Protein AF-0000000067418601 (afdb_homodimer)

Foldseek 3Di:
DDDQAQEEDPQEDPPAAAWEGFRSYIHGHHLVLLVVQFVQSVVVVVDPDDPPPCADDDPNHGYDYDHDHPVLVVLVVCPSPVDVVVVPLFAADEVSSLLSLLVVCVVRVRPVSNVSSLVLLCQQQPQDLVSCVVPVPDARGHHPDGDLVQLLVVLVSCVQQQQQLRNLRSLLVNQQDPVSLVQQADWDQYSVRDIDHRDPLVNVLSVQLSVVLLVLLCVFLLVVLVPLPLQPDPPFPCRVQRNVVSVVLVCVQVVPRHGSVVLSDQDDCVNRVVRHDPNSSVSSNVRNVGSSNVSSQCSQVSRVHDTSVPRDRDRD/DDDQAQEEDPQEDPPAAAWEGFRSYIHGHHLVLLVVQFVQSVVVVPDPDDPPPCADDDPNHHYDYDHDHPVLVVLVVCPSPVDVVVVPLFAADEVSSLLSLLPVCVVRVRPVSNVSSLVLLCQQQPQDLVSCVVPVPDARGHHPDRDLVQLLVVLVSCVQQLQQLRNLRSLLSSQQDPVSLVQQADWDQYSNRDIDHRDPLVNVLSVQLSVVLLVLLCVFLLVVLVPLPLQPDPPFPCRVQRNVVSVVLVCVQVVPRHGSNVLSDQDDCVNRVVRHDPNSSVSSNVRNVGSSNVSSQCSQVSRVHDTSVPRDRDRD

Nearest PDB structures (foldseek):
  3htm-assembly1_B  TM=6.097E-01  e=2.752E-03  Homo sapiens
  3ga1-assembly1_B  TM=7.670E-01  e=6.211E-02  Homo sapiens
  4apf-assembly1_A-2  TM=4.128E-01  e=1.536E-02  Homo sapiens
  8dwv-assembly1_E  TM=6.309E-01  e=1.456E-03  Homo sapiens
  3ga1-assembly1_B  TM=7.671E-01  e=8.619E-02  Homo sapiens

pLDDT: mean 88.95, std 10.82, range [29.61, 98.5]

Solvent-accessible surface area (backbone atoms only — not comparable to full-atom values): 33942 Å² total; per-residue (Å²): 137,78,80,93,67,72,41,79,45,90,58,59,44,92,84,35,54,28,28,41,33,17,76,52,32,33,32,32,37,47,56,63,62,47,31,73,52,12,57,51,48,35,52,58,71,65,51,81,71,65,84,82,66,77,64,65,59,58,95,87,12,48,62,44,82,49,90,53,53,45,66,48,49,52,48,47,48,45,42,68,69,66,34,55,62,72,46,36,93,69,42,52,37,44,54,54,53,40,47,35,25,40,55,50,14,42,77,36,48,14,59,69,42,32,51,50,34,49,49,39,51,40,64,79,22,44,85,44,69,72,61,36,68,74,46,70,91,48,75,64,55,41,42,36,76,79,52,70,67,48,42,52,54,49,50,52,49,28,61,74,34,35,36,45,49,30,43,45,52,46,52,48,64,43,50,29,43,76,71,44,60,58,51,46,76,34,77,42,78,44,88,77,77,43,78,44,58,61,52,68,69,56,40,48,37,54,55,52,18,45,55,41,43,50,37,36,28,39,66,24,28,48,28,58,63,72,34,67,71,56,42,30,29,91,83,42,90,50,45,69,54,25,34,50,30,43,50,50,49,45,43,59,46,49,54,56,59,62,56,51,52,66,39,72,55,75,93,41,61,81,77,73,33,50,72,37,50,70,67,29,34,53,49,48,48,53,47,32,53,51,14,28,50,49,37,60,64,44,43,27,52,37,52,77,42,62,54,73,88,70,36,55,69,56,69,92,133,76,85,94,68,72,39,79,45,89,57,56,44,91,83,33,54,28,28,42,32,17,77,51,32,33,32,32,37,47,55,65,61,47,29,73,49,11,56,50,47,36,53,59,71,63,50,82,71,66,84,82,66,76,64,66,59,59,95,86,12,47,62,44,81,47,90,55,54,45,65,48,48,51,50,47,48,46,41,69,68,68,32,57,61,74,46,35,92,67,42,50,38,44,56,54,54,41,48,35,24,41,56,50,14,42,77,36,48,14,61,70,42,32,51,50,36,50,49,40,51,40,62,78,23,44,82,44,69,71,62,36,69,75,44,69,91,48,75,70,55,41,47,39,76,81,50,72,67,45,43,54,53,50,50,53,50,29,61,74,34,35,36,45,49,30,42,45,52,47,52,48,64,45,51,26,42,75,71,43,60,59,50,46,75,34,79,41,79,45,86,77,78,42,78,45,60,61,51,69,69,54,40,48,36,53,54,52,18,45,55,42,43,51,36,36,28,36,66,24,29,49,28,57,65,72,34,68,71,55,43,31,29,92,86,43,90,52,45,69,55,24,36,50,29,43,50,50,50,45,44,62,48,50,54,57,59,62,57,51,53,66,40,73,55,75,94,40,60,82,79,76,33,50,72,37,50,71,67,28,33,53,49,50,49,54,46,32,54,52,13,29,51,49,37,59,63,43,42,26,52,37,51,78,41,61,53,74,88,70,36,53,68,56,69,91

InterPro domains:
  IPR000210 BTB/POZ domain [PF00651] (18-120)
  IPR000210 BTB/POZ domain [PS50097] (14-89)
  IPR000210 BTB/POZ domain [SM00225] (16-125)
  IPR011333 SKP1/BTB/POZ domain superfamily [G3DSA:3.30.710.10] (9-132)
  IPR011333 SKP1/BTB/POZ domain superfamily [SSF54695] (18-104)

Secondary structure (DSSP, 8-state):
--S---EEEEEE-TT-SEEEEETTEEEEE-HHHHHHH-HHHHHHHHS---TTS---EETTEEEEEESS-HHHHHHHHHHHHS-TTSS-TTS-EEHHHHHHHHHHHHHTT-HHHHHHHHHHHHHHS-SSHHHHHHHTTS--SSEES--HHHHHHHHHHHHHHTBGGGHHHHHHHHTTSHHHHHHTTS-EE-TTSSEE---HHHHHHHHHHHHHHHHHIIIIITGGGG-TTTSS-TT-S-HHHHHHHHHHHHHHHHSSPPPGGGGGPPP-HHHHSTT--HHHHHHHHHHHHHHHHHHHHHHHHHTTPPPGGG--B---/--S---EEEEEE-TT-SEEEEETTEEEEE-HHHHHHH-HHHHHHHHS---TTS---EETTEEEEEESS-HHHHHHHHHHHHT-TTTS-TTS-EEHHHHHHHHHHHHHTT-HHHHHHHHHHHHHHS-SSHHHHHHHTTS--SSEE---HHHHHHHHHHHHHTTBGGGHHHHHHHHTTSHHHHHHTTS-EE-TTSSEE---HHHHHHHHHHHHHHHHHIIIIITGGGG-TTTSS-TT-S-HHHHHHHHHHHHHHHHSSPPPGGGGGPPP-HHHHSTT--HHHHHHHHHHHHHHHHHHHHHHHHHTTPPPGGG--B---

Radius of gyration: 33.32 Å; Cα contacts (8 Å, |Δi|>4): 923; chains: 2; bounding box: 92×89×56 Å

Sequence (632 aa):
MDPDLITRSKIWFDDGSVVIQAEQTQFRVHRSMLSRHSSVFRDMFSVPQPPGDQEPVIEGCSIVHVSESSLDWKNLLTLMYDNLRAYRSDDPMPISLIAVMLRLGKKYDMEHFLKEAVARLQYEFPRNLSDWDSICDQPFLKIAPSGDLVLLDITILAREARIQSILPLAYFLFCRGEEQMKQVFLIYDTEYGTKAIAPPDLQKILVLGREGMLRGIMDNTYGWLADDKCIPHTSCKRPTLCAAARLKLLLKVCIPIPDVEIALDQWNKAEHATDLCDTCAKQAEIRYRIGRQEFWSELPSYFDLDNWEHLTDSPTMDPDLITRSKIWFDDGSVVIQAEQTQFRVHRSMLSRHSSVFRDMFSVPQPPGDQEPVIEGCSIVHVSESSLDWKNLLTLMYDNLRAYRSDDPMPISLIAVMLRLGKKYDMEHFLKEAVARLQYEFPRNLSDWDSICDQPFLKIAPSGDLVLLDITILAREARIQSILPLAYFLFCRGEEQMKQVFLIYDTEYGTKAIAPPDLQKILVLGREGMLRGIMDNTYGWLADDKCIPHTSCKRPTLCAAARLKLLLKVCIPIPDVEIALDQWNKAEHATDLCDTCAKQAEIRYRIGRQEFWSELPSYFDLDNWEHLTDSPT

Organism: Laccaria bicolor (strain S238N-H82 / ATCC MYA-4686) (NCBI:txid486041)

Structure (mmCIF, N/CA/C/O backbone):
data_AF-0000000067418601-model_v1
#
loop_
_entity.id
_entity.type
_entity.pdbx_description
1 polymer 'Predicted protein'
#
loop_
_atom_site.group_PDB
_atom_site.id
_atom_site.type_symbol
_atom_site.label_atom_id
_atom_site.label_alt_id
_atom_site.label_comp_id
_atom_site.label_asym_id
_atom_site.label_entity_id
_atom_site.label_seq_id
_atom_site.pdbx_PDB_ins_code
_atom_site.Cartn_x
_atom_site.Cartn_y
_atom_site.Cartn_z
_atom_site.occupancy
_atom_site.B_iso_or_equiv
_atom_site.auth_seq_id
_atom_site.auth_comp_id
_atom_site.auth_asym_id
_atom_site.auth_atom_id
_atom_site.pdbx_PDB_model_num
ATOM 1 N N . MET A 1 1 ? 42.25 -16.047 7.617 1 29.72 1 MET A N 1
ATOM 2 C CA . MET A 1 1 ? 42.031 -17.141 6.668 1 29.72 1 MET A CA 1
ATOM 3 C C . MET A 1 1 ? 42.656 -16.812 5.316 1 29.72 1 MET A C 1
ATOM 5 O O . MET A 1 1 ? 42.344 -15.789 4.711 1 29.72 1 MET A O 1
ATOM 9 N N . ASP A 1 2 ? 43.781 -17.25 4.816 1 36.5 2 ASP A N 1
ATOM 10 C CA . ASP A 1 2 ? 44.844 -16.984 3.842 1 36.5 2 ASP A CA 1
ATOM 11 C C . ASP A 1 2 ? 44.25 -16.859 2.432 1 36.5 2 ASP A C 1
ATOM 13 O O . ASP A 1 2 ? 43.156 -17.297 2.174 1 36.5 2 ASP A O 1
ATOM 17 N N . PRO A 1 3 ? 44.969 -17 1.176 1 44.03 3 PRO A N 1
ATOM 18 C CA . PRO A 1 3 ? 44.594 -16.75 -0.216 1 44.03 3 PRO A CA 1
ATOM 19 C C . PRO A 1 3 ? 43.281 -17.469 -0.597 1 44.03 3 PRO A C 1
ATOM 21 O O . PRO A 1 3 ? 42.844 -18.375 0.108 1 44.03 3 PRO A O 1
ATOM 24 N N . ASP A 1 4 ? 42.562 -17.156 -2.027 1 52.44 4 ASP A N 1
ATOM 25 C CA . ASP A 1 4 ? 41.344 -17.484 -2.756 1 52.44 4 ASP A CA 1
ATOM 26 C C . ASP A 1 4 ? 41.188 -19 -2.889 1 52.44 4 ASP A C 1
ATOM 28 O O . ASP A 1 4 ? 41.625 -19.594 -3.873 1 52.44 4 ASP A O 1
ATOM 32 N N . LEU A 1 5 ? 41.312 -19.812 -1.947 1 65.5 5 LEU A N 1
ATOM 33 C CA . LEU A 1 5 ? 41.438 -21.266 -1.948 1 65.5 5 LEU A CA 1
ATOM 34 C C . LEU A 1 5 ? 40.281 -21.906 -2.709 1 65.5 5 LEU A C 1
ATOM 36 O O . LEU A 1 5 ? 39.094 -21.703 -2.35 1 65.5 5 LEU A O 1
ATOM 40 N N . ILE A 1 6 ? 40.5 -22.391 -3.895 1 79.88 6 ILE A N 1
ATOM 41 C CA . ILE A 1 6 ? 39.594 -23.156 -4.766 1 79.88 6 ILE A CA 1
ATOM 42 C C . ILE A 1 6 ? 39.25 -24.484 -4.09 1 79.88 6 ILE A C 1
ATOM 44 O O . ILE A 1 6 ? 40.094 -25.188 -3.572 1 79.88 6 ILE A O 1
ATOM 48 N N . THR A 1 7 ? 37.938 -24.734 -3.803 1 89.75 7 THR A N 1
ATOM 49 C CA . THR A 1 7 ? 37.438 -25.938 -3.127 1 89.75 7 THR A CA 1
ATOM 50 C C . THR A 1 7 ? 36.75 -26.875 -4.117 1 89.75 7 THR A C 1
ATOM 52 O O . THR A 1 7 ? 36.125 -26.422 -5.07 1 89.75 7 THR A O 1
ATOM 55 N N . ARG A 1 8 ? 36.938 -28.266 -3.859 1 89.12 8 ARG A N 1
ATOM 56 C CA . ARG A 1 8 ? 36.25 -29.281 -4.641 1 89.12 8 ARG A CA 1
ATOM 57 C C . ARG A 1 8 ? 34.875 -29.562 -4.062 1 89.12 8 ARG A C 1
ATOM 59 O O . ARG A 1 8 ? 34.719 -29.688 -2.848 1 89.12 8 ARG A O 1
ATOM 66 N N . SER A 1 9 ? 33.938 -29.547 -4.965 1 92.12 9 SER A N 1
ATOM 67 C CA . SER A 1 9 ? 32.562 -29.812 -4.527 1 92.12 9 SER A CA 1
ATOM 68 C C . SER A 1 9 ? 32.344 -31.312 -4.309 1 92.12 9 SER A C 1
ATOM 70 O O . SER A 1 9 ? 33.188 -32.125 -4.656 1 92.12 9 SER A O 1
ATOM 72 N N . LYS A 1 10 ? 31.188 -31.641 -3.709 1 91.62 10 LYS A N 1
ATOM 73 C CA . LYS A 1 10 ? 30.781 -33.031 -3.543 1 91.62 10 LYS A CA 1
ATOM 74 C C . LYS A 1 10 ? 30.469 -33.688 -4.887 1 91.62 10 LYS A C 1
ATOM 76 O O . LYS A 1 10 ? 30.547 -34.906 -5.027 1 91.62 10 LYS A O 1
ATOM 81 N N . ILE A 1 11 ? 30.094 -32.875 -5.844 1 93.44 11 ILE A N 1
ATOM 82 C CA . ILE A 1 11 ? 29.875 -33.375 -7.199 1 93.44 11 ILE A CA 1
ATOM 83 C C . ILE A 1 11 ? 31.219 -33.469 -7.938 1 93.44 11 ILE A C 1
ATOM 85 O O . ILE A 1 11 ? 31.641 -32.469 -8.547 1 93.44 11 ILE A O 1
ATOM 89 N N . TRP A 1 12 ? 31.781 -34.562 -7.684 1 94.69 12 TRP A N 1
ATOM 90 C CA . TRP A 1 12 ? 33.094 -34.812 -8.258 1 94.69 12 TRP A CA 1
ATOM 91 C C . TRP A 1 12 ? 33.219 -36.25 -8.75 1 94.69 12 TRP A C 1
ATOM 93 O O . TRP A 1 12 ? 33.438 -37.188 -7.957 1 94.69 12 TRP A O 1
ATOM 103 N N . PHE A 1 13 ? 33.156 -36.375 -10.055 1 94.25 13 PHE A N 1
ATOM 104 C CA . PHE A 1 13 ? 33.219 -37.719 -10.633 1 94.25 13 PHE A CA 1
ATOM 105 C C . PHE A 1 13 ? 34.625 -38.031 -11.102 1 94.25 13 PHE A C 1
ATOM 107 O O . PHE A 1 13 ? 35.188 -37.344 -11.953 1 94.25 13 PHE A O 1
ATOM 114 N N . ASP A 1 14 ? 35.188 -39.094 -10.68 1 93.19 14 ASP A N 1
ATOM 115 C CA . ASP A 1 14 ? 36.562 -39.469 -11.016 1 93.19 14 ASP A CA 1
ATOM 116 C C . ASP A 1 14 ? 36.719 -39.656 -12.523 1 93.19 14 ASP A C 1
ATOM 118 O O . ASP A 1 14 ? 37.812 -39.438 -13.062 1 93.19 14 ASP A O 1
ATOM 122 N N . ASP A 1 15 ? 35.688 -40 -13.102 1 94 15 ASP A N 1
ATOM 123 C CA . ASP A 1 15 ? 35.75 -40.25 -14.539 1 94 15 ASP A CA 1
ATOM 124 C C . ASP A 1 15 ? 35.219 -39.062 -15.32 1 94 15 ASP A C 1
ATOM 126 O O . ASP A 1 15 ? 34.875 -39.188 -16.5 1 94 15 ASP A O 1
ATOM 130 N N . GLY A 1 16 ? 35.094 -37.938 -14.711 1 94.81 16 GLY A N 1
ATOM 131 C CA . GLY A 1 16 ? 34.688 -36.719 -15.383 1 94.81 16 GLY A CA 1
ATOM 132 C C . GLY A 1 16 ? 35.688 -36.219 -16.422 1 94.81 16 GLY A C 1
ATOM 133 O O . GLY A 1 16 ? 36.875 -36.562 -16.359 1 94.81 16 GLY A O 1
ATOM 134 N N . SER A 1 17 ? 35.188 -35.438 -17.359 1 94.5 17 SER A N 1
ATOM 135 C CA . SER A 1 17 ? 36.062 -35.031 -18.469 1 94.5 17 SER A CA 1
ATOM 136 C C . SER A 1 17 ? 36.219 -33.531 -18.531 1 94.5 17 SER A C 1
ATOM 138 O O . SER A 1 17 ? 37 -33.031 -19.344 1 94.5 17 SER A O 1
ATOM 140 N N . VAL A 1 18 ? 35.5 -32.875 -17.688 1 94.69 18 VAL A N 1
ATOM 141 C CA . VAL A 1 18 ? 35.625 -31.422 -17.656 1 94.69 18 VAL A CA 1
ATOM 142 C C . VAL A 1 18 ? 35.375 -30.922 -16.234 1 94.69 18 VAL A C 1
ATOM 144 O O . VAL A 1 18 ? 34.656 -31.562 -15.453 1 94.69 18 VAL A O 1
ATOM 147 N N . VAL A 1 19 ? 35.938 -29.828 -15.914 1 95.38 19 VAL A N 1
ATOM 148 C CA . VAL A 1 19 ? 35.75 -29.219 -14.602 1 95.38 19 VAL A CA 1
ATOM 149 C C . VAL A 1 19 ? 35.094 -27.844 -14.75 1 95.38 19 VAL A C 1
ATOM 151 O O . VAL A 1 19 ? 35.625 -26.984 -15.469 1 95.38 19 VAL A O 1
ATOM 154 N N . ILE A 1 20 ? 33.938 -27.719 -14.141 1 95.19 20 ILE A N 1
ATOM 155 C CA . ILE A 1 20 ? 33.25 -26.422 -14.094 1 95.19 20 ILE A CA 1
ATOM 156 C C . ILE A 1 20 ? 33.688 -25.672 -12.836 1 95.19 20 ILE A C 1
ATOM 158 O O . ILE A 1 20 ? 33.625 -26.203 -11.727 1 95.19 20 ILE A O 1
ATOM 162 N N . GLN A 1 21 ? 34.188 -24.516 -13.047 1 94.69 21 GLN A N 1
ATOM 163 C CA . GLN A 1 21 ? 34.562 -23.688 -11.914 1 94.69 21 GLN A CA 1
ATOM 164 C C . GLN A 1 21 ? 33.594 -22.531 -11.719 1 94.69 21 GLN A C 1
ATOM 166 O O . GLN A 1 21 ? 33.5 -21.625 -12.555 1 94.69 21 GLN A O 1
ATOM 171 N N . ALA A 1 22 ? 32.812 -22.562 -10.703 1 94.81 22 ALA A N 1
ATOM 172 C CA . ALA A 1 22 ? 31.906 -21.5 -10.281 1 94.81 22 ALA A CA 1
ATOM 173 C C . ALA A 1 22 ? 32.406 -20.844 -8.992 1 94.81 22 ALA A C 1
ATOM 175 O O . ALA A 1 22 ? 32.406 -21.469 -7.93 1 94.81 22 ALA A O 1
ATOM 176 N N . GLU A 1 23 ? 32.688 -19.594 -9.078 1 93.62 23 GLU A N 1
ATOM 177 C CA . GLU A 1 23 ? 33.312 -18.938 -7.934 1 93.62 23 GLU A CA 1
ATOM 178 C C . GLU A 1 23 ? 34.562 -19.703 -7.469 1 93.62 23 GLU A C 1
ATOM 180 O O . GLU A 1 23 ? 35.469 -19.938 -8.25 1 93.62 23 GLU A O 1
ATOM 185 N N . GLN A 1 24 ? 34.594 -20.156 -6.258 1 92.81 24 GLN A N 1
ATOM 186 C CA . GLN A 1 24 ? 35.75 -20.859 -5.73 1 92.81 24 GLN A CA 1
ATOM 187 C C . GLN A 1 24 ? 35.469 -22.359 -5.602 1 92.81 24 GLN A C 1
ATOM 189 O O . GLN A 1 24 ? 36.156 -23.062 -4.859 1 92.81 24 GLN A O 1
ATOM 194 N N . THR A 1 25 ? 34.5 -22.766 -6.297 1 95.38 25 THR A N 1
ATOM 195 C CA . THR A 1 25 ? 34.094 -24.172 -6.199 1 95.38 25 THR A CA 1
ATOM 196 C C . THR A 1 25 ? 34.188 -24.859 -7.562 1 95.38 25 THR A C 1
ATOM 198 O O . THR A 1 25 ? 33.781 -24.297 -8.578 1 95.38 25 THR A O 1
ATOM 201 N N . GLN A 1 26 ? 34.75 -26.062 -7.508 1 95.56 26 GLN A N 1
ATOM 202 C CA . GLN A 1 26 ? 34.938 -26.797 -8.75 1 95.56 26 GLN A CA 1
ATOM 203 C C . GLN A 1 26 ? 34.062 -28.062 -8.773 1 95.56 26 GLN A C 1
ATOM 205 O O . GLN A 1 26 ? 33.906 -28.719 -7.746 1 95.56 26 GLN A O 1
ATOM 210 N N . PHE A 1 27 ? 33.531 -28.328 -9.969 1 96.62 27 PHE A N 1
ATOM 211 C CA . PHE A 1 27 ? 32.719 -29.516 -10.227 1 96.62 27 PHE A CA 1
ATOM 212 C C . PHE A 1 27 ? 33.281 -30.328 -11.375 1 96.62 27 PHE A C 1
ATOM 214 O O . PHE A 1 27 ? 33.406 -29.828 -12.5 1 96.62 27 PHE A O 1
ATOM 221 N N . ARG A 1 28 ? 33.719 -31.516 -11.062 1 96.12 28 ARG A N 1
ATOM 222 C CA . ARG A 1 28 ? 34.188 -32.375 -12.133 1 96.12 28 ARG A CA 1
ATOM 223 C C . ARG A 1 28 ? 33.062 -33.25 -12.68 1 96.12 28 ARG A C 1
ATOM 225 O O . ARG A 1 28 ? 32.531 -34.125 -11.977 1 96.12 28 ARG A O 1
ATOM 232 N N . VAL A 1 29 ? 32.688 -33.031 -13.953 1 96.06 29 VAL A N 1
ATOM 233 C CA . VAL A 1 29 ? 31.531 -33.656 -14.523 1 96.06 29 VAL A CA 1
ATOM 234 C C . VAL A 1 29 ? 31.828 -34.156 -15.938 1 96.06 29 VAL A C 1
ATOM 236 O O . VAL A 1 29 ? 32.969 -34.094 -16.375 1 96.06 29 VAL A O 1
ATOM 239 N N . HIS A 1 30 ? 30.859 -34.719 -16.578 1 95.25 30 HIS A N 1
ATOM 240 C CA . HIS A 1 30 ? 31.062 -35.281 -17.906 1 95.25 30 HIS A CA 1
ATOM 241 C C . HIS A 1 30 ? 30.672 -34.312 -19 1 95.25 30 HIS A C 1
ATOM 243 O O . HIS A 1 30 ? 29.547 -33.781 -19 1 95.25 30 HIS A O 1
ATOM 249 N N . ARG A 1 31 ? 31.469 -34.125 -19.969 1 94 31 ARG A N 1
ATOM 250 C CA . ARG A 1 31 ? 31.203 -33.281 -21.109 1 94 31 ARG A CA 1
ATOM 251 C C . ARG A 1 31 ? 29.922 -33.688 -21.828 1 94 31 ARG A C 1
ATOM 253 O O . ARG A 1 31 ? 29.141 -32.844 -22.266 1 94 31 ARG A O 1
ATOM 260 N N . SER A 1 32 ? 29.734 -34.938 -21.906 1 93.38 32 SER A N 1
ATOM 261 C CA . SER A 1 32 ? 28.578 -35.5 -22.609 1 93.38 32 SER A CA 1
ATOM 262 C C . SER A 1 32 ? 27.281 -35.094 -21.938 1 93.38 32 SER A C 1
ATOM 264 O O . SER A 1 32 ? 26.281 -34.812 -22.609 1 93.38 32 SER A O 1
ATOM 266 N N . MET A 1 33 ? 27.344 -35.094 -20.656 1 92.12 33 MET A N 1
ATOM 267 C CA . MET A 1 33 ? 26.156 -34.75 -19.891 1 92.12 33 MET A CA 1
ATOM 268 C C . MET A 1 33 ? 25.797 -33.281 -20.125 1 92.12 33 MET A C 1
ATOM 270 O O . MET A 1 33 ? 24.625 -32.938 -20.328 1 92.12 33 MET A O 1
ATOM 274 N N . LEU A 1 34 ? 26.734 -32.438 -20.078 1 93.25 34 LEU A N 1
ATOM 275 C CA . LEU A 1 34 ? 26.516 -31.016 -20.312 1 93.25 34 LEU A CA 1
ATOM 276 C C . LEU A 1 34 ? 26.031 -30.781 -21.75 1 93.25 34 LEU A C 1
ATOM 278 O O . LEU A 1 34 ? 25.078 -30.031 -21.969 1 93.25 34 LEU A O 1
ATOM 282 N N . SER A 1 35 ? 26.672 -31.5 -22.672 1 93.31 35 SER A N 1
ATOM 283 C CA . SER A 1 35 ? 26.344 -31.328 -24.094 1 93.31 35 SER A CA 1
ATOM 284 C C . SER A 1 35 ? 24.938 -31.844 -24.391 1 93.31 35 SER A C 1
ATOM 286 O O . SER A 1 35 ? 24.25 -31.312 -25.266 1 93.31 35 SER A O 1
ATOM 288 N N . ARG A 1 36 ? 24.562 -32.844 -23.734 1 91.31 36 ARG A N 1
ATOM 289 C CA . ARG A 1 36 ? 23.234 -33.438 -23.922 1 91.31 36 ARG A CA 1
ATOM 290 C C . ARG A 1 36 ? 22.141 -32.438 -23.531 1 91.31 36 ARG A C 1
ATOM 292 O O . ARG A 1 36 ? 21.078 -32.406 -24.141 1 91.31 36 ARG A O 1
ATOM 299 N N . HIS A 1 37 ? 22.422 -31.594 -22.578 1 90.5 37 HIS A N 1
ATOM 300 C CA . HIS A 1 37 ? 21.391 -30.75 -22 1 90.5 37 HIS A CA 1
ATOM 301 C C . HIS A 1 37 ? 21.531 -29.312 -22.484 1 90.5 37 HIS A C 1
ATOM 303 O O . HIS A 1 37 ? 20.594 -28.516 -22.359 1 90.5 37 HIS A O 1
ATOM 309 N N . SER A 1 38 ? 22.641 -29 -23.016 1 93.69 38 SER A N 1
ATOM 310 C CA . SER A 1 38 ? 22.922 -27.609 -23.359 1 93.69 38 SER A CA 1
ATOM 311 C C . SER A 1 38 ? 23.578 -27.5 -24.734 1 93.69 38 SER A C 1
ATOM 313 O O . SER A 1 38 ? 24.641 -28.094 -24.969 1 93.69 38 SER A O 1
ATOM 315 N N . SER A 1 39 ? 23.016 -26.719 -25.609 1 92.69 39 SER A N 1
ATOM 316 C CA . SER A 1 39 ? 23.625 -26.5 -26.906 1 92.69 39 SER A CA 1
ATOM 317 C C . SER A 1 39 ? 24.875 -25.625 -26.797 1 92.69 39 SER A C 1
ATOM 319 O O . SER A 1 39 ? 25.797 -25.75 -27.594 1 92.69 39 SER A O 1
ATOM 321 N N . VAL A 1 40 ? 24.859 -24.812 -25.844 1 93.75 40 VAL A N 1
ATOM 322 C CA . VAL A 1 40 ? 26 -23.953 -25.625 1 93.75 40 VAL A CA 1
ATOM 323 C C . VAL A 1 40 ? 27.234 -24.797 -25.297 1 93.75 40 VAL A C 1
ATOM 325 O O . VAL A 1 40 ? 28.312 -24.594 -25.859 1 93.75 40 VAL A O 1
ATOM 328 N N . PHE A 1 41 ? 27.062 -25.719 -24.422 1 93.31 41 PHE A N 1
ATOM 329 C CA . PHE A 1 41 ? 28.172 -26.594 -24.062 1 93.31 41 PHE A CA 1
ATOM 330 C C . PHE A 1 41 ? 28.516 -27.531 -25.203 1 93.31 41 PHE A C 1
ATOM 332 O O . PHE A 1 41 ? 29.688 -27.828 -25.422 1 93.31 41 PHE A O 1
ATOM 339 N N . ARG A 1 42 ? 27.5 -27.969 -25.891 1 93.56 42 ARG A N 1
ATOM 340 C CA . ARG A 1 42 ? 27.75 -28.812 -27.047 1 93.56 42 ARG A CA 1
ATOM 341 C C . ARG A 1 42 ? 28.641 -28.109 -28.062 1 93.56 42 ARG A C 1
ATOM 343 O O . ARG A 1 42 ? 29.609 -28.688 -28.562 1 93.56 42 ARG A O 1
ATOM 350 N N . ASP A 1 43 ? 28.328 -26.906 -28.312 1 92.81 43 ASP A N 1
ATOM 351 C CA . ASP A 1 43 ? 29.094 -26.109 -29.266 1 92.81 43 ASP A CA 1
ATOM 352 C C . ASP A 1 43 ? 30.5 -25.797 -28.719 1 92.81 43 ASP A C 1
ATOM 354 O O . ASP A 1 43 ? 31.469 -25.828 -29.469 1 92.81 43 ASP A O 1
ATOM 358 N N . MET A 1 44 ? 30.547 -25.5 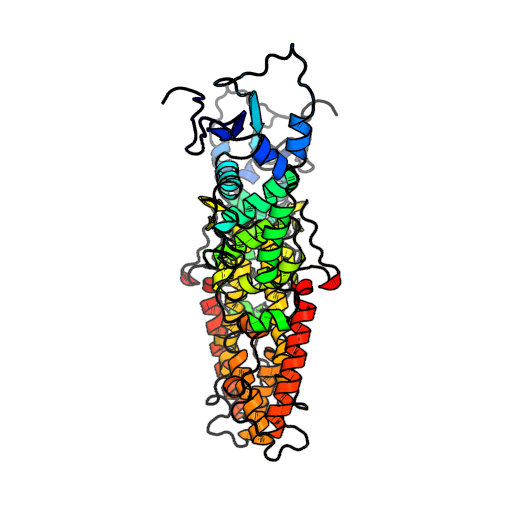-27.484 1 90.56 44 MET A N 1
ATOM 359 C CA . MET A 1 44 ? 31.812 -25.188 -26.859 1 90.56 44 MET A CA 1
ATOM 360 C C . MET A 1 44 ? 32.781 -26.359 -26.969 1 90.56 44 MET A C 1
ATOM 362 O O . MET A 1 44 ? 33.969 -26.156 -27.25 1 90.56 44 MET A O 1
ATOM 366 N N . PHE A 1 45 ? 32.281 -27.531 -26.828 1 89.69 45 PHE A N 1
ATOM 367 C CA . PHE A 1 45 ? 33.156 -28.703 -26.781 1 89.69 45 PHE A CA 1
ATOM 368 C C . PHE A 1 45 ? 33.438 -29.219 -28.188 1 89.69 45 PHE A C 1
ATOM 370 O O . PHE A 1 45 ? 34.312 -30.062 -28.375 1 89.69 45 PHE A O 1
ATOM 377 N N . SER A 1 46 ? 32.656 -28.75 -29.094 1 88.31 46 SER A N 1
ATOM 378 C CA . SER A 1 46 ? 32.875 -29.188 -30.484 1 88.31 46 SER A CA 1
ATOM 379 C C . SER A 1 46 ? 34 -28.391 -31.141 1 88.31 46 SER A C 1
ATOM 381 O O . SER A 1 46 ? 34.531 -28.812 -32.156 1 88.31 46 SER A O 1
ATOM 383 N N . VAL A 1 47 ? 34.25 -27.141 -30.688 1 79.88 47 VAL A N 1
ATOM 384 C CA . VAL A 1 47 ? 35.281 -26.297 -31.281 1 79.88 47 VAL A CA 1
ATOM 385 C C . VAL A 1 47 ? 36.656 -26.781 -30.828 1 79.88 47 VAL A C 1
ATOM 387 O O . VAL A 1 47 ? 36.938 -26.922 -29.641 1 79.88 47 VAL A O 1
ATOM 390 N N . PRO A 1 48 ? 37.469 -27.266 -31.859 1 71.5 48 PRO A N 1
ATOM 391 C CA . PRO A 1 48 ? 38.812 -27.703 -31.516 1 71.5 48 PRO A CA 1
ATOM 392 C C . PRO A 1 48 ? 39.625 -26.594 -30.828 1 71.5 48 PRO A C 1
ATOM 394 O O . PRO A 1 48 ? 39.5 -25.422 -31.188 1 71.5 48 PRO A O 1
ATOM 397 N N . GLN A 1 49 ? 39.906 -26.719 -29.516 1 61.66 49 GLN A N 1
ATOM 398 C CA . GLN A 1 49 ? 40.719 -25.719 -28.828 1 61.66 49 GLN A CA 1
ATOM 399 C C . GLN A 1 49 ? 42.125 -25.609 -29.438 1 61.66 49 GLN A C 1
ATOM 401 O O . GLN A 1 49 ? 42.75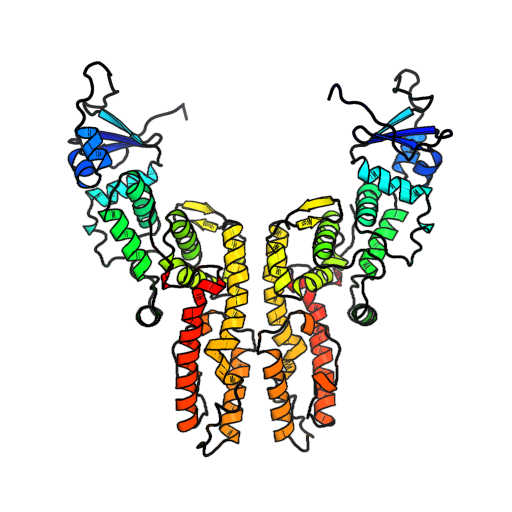 -26.625 -29.75 1 61.66 49 GLN A O 1
ATOM 406 N N . PRO A 1 50 ? 42.531 -24.406 -29.844 1 60.31 50 PRO A N 1
ATOM 407 C CA . PRO A 1 50 ? 43.875 -24.281 -30.406 1 60.31 50 PRO A CA 1
ATOM 408 C C . PRO A 1 50 ? 44.938 -24.859 -29.484 1 60.31 50 PRO A C 1
ATOM 410 O O . PRO A 1 50 ? 44.812 -24.797 -28.25 1 60.31 50 PRO A O 1
ATOM 413 N N . PRO A 1 51 ? 45.781 -25.719 -29.922 1 56.47 51 PRO A N 1
ATOM 414 C CA . PRO A 1 51 ? 46.844 -26.359 -29.141 1 56.47 51 PRO A CA 1
ATOM 415 C C . PRO A 1 51 ? 47.531 -25.391 -28.188 1 56.47 51 PRO A C 1
ATOM 417 O O . PRO A 1 51 ? 48.031 -25.812 -27.141 1 56.47 51 PRO A O 1
ATOM 420 N N . GLY A 1 52 ? 47.906 -24.25 -28.578 1 52.84 52 GLY A N 1
ATOM 421 C CA . GLY A 1 52 ? 48.75 -23.312 -27.859 1 52.84 52 GLY A CA 1
ATOM 422 C C . GLY A 1 52 ? 48.062 -22.688 -26.656 1 52.84 52 GLY A C 1
ATOM 423 O O . GLY A 1 52 ? 48.719 -21.969 -25.875 1 52.84 52 GLY A O 1
ATOM 424 N N . ASP A 1 53 ? 46.875 -22.578 -26.594 1 53 53 ASP A N 1
ATOM 425 C CA . ASP A 1 53 ? 46.25 -21.859 -25.5 1 53 53 ASP A CA 1
ATOM 426 C C . ASP A 1 53 ? 46.031 -22.75 -24.297 1 53 53 ASP A C 1
ATOM 428 O O . ASP A 1 53 ? 45.188 -23.672 -24.312 1 53 53 ASP A O 1
ATOM 432 N N . GLN A 1 54 ? 47.156 -23.078 -23.609 1 55.22 54 GLN A N 1
ATOM 433 C CA . GLN A 1 54 ? 47.375 -23.859 -22.391 1 55.22 54 GLN A CA 1
ATOM 434 C C . GLN A 1 54 ? 46.25 -23.625 -21.391 1 55.22 54 GLN A C 1
ATOM 436 O O . GLN A 1 54 ? 46.281 -22.656 -20.625 1 55.22 54 GLN A O 1
ATOM 441 N N . GLU A 1 55 ? 45.062 -23.984 -21.734 1 62.47 55 GLU A N 1
ATOM 442 C CA . GLU A 1 55 ? 44 -23.828 -20.75 1 62.47 55 GLU A CA 1
ATOM 443 C C . GLU A 1 55 ? 44.312 -24.641 -19.484 1 62.47 55 GLU A C 1
ATOM 445 O O . GLU A 1 55 ? 44.844 -25.75 -19.578 1 62.47 55 GLU A O 1
ATOM 450 N N . PRO A 1 56 ? 44.344 -23.984 -18.359 1 72.25 56 PRO A N 1
ATOM 451 C CA . PRO A 1 56 ? 44.594 -24.703 -17.109 1 72.25 56 PRO A CA 1
ATOM 452 C C . PRO A 1 56 ? 43.781 -26 -17.016 1 72.25 56 PRO A C 1
ATOM 454 O O . PRO A 1 56 ? 42.656 -26.062 -17.484 1 72.25 56 PRO A O 1
ATOM 457 N N . VAL A 1 57 ? 44.531 -27.125 -16.844 1 79.06 57 VAL A N 1
ATOM 458 C CA . VAL A 1 57 ? 43.875 -28.422 -16.688 1 79.06 57 VAL A CA 1
ATOM 459 C C . VAL A 1 57 ? 44.031 -28.906 -15.25 1 79.06 57 VAL A C 1
ATOM 461 O O . VAL A 1 57 ? 44.969 -28.562 -14.562 1 79.06 57 VAL A O 1
ATOM 464 N N . ILE A 1 58 ? 42.969 -29.469 -14.828 1 82.44 58 ILE A N 1
ATOM 465 C CA . ILE A 1 58 ? 42.969 -30.141 -13.531 1 82.44 58 ILE A CA 1
ATOM 466 C C . ILE A 1 58 ? 42.75 -31.641 -13.734 1 82.44 58 ILE A C 1
ATOM 468 O O . ILE A 1 58 ? 41.688 -32.031 -14.25 1 82.44 58 ILE A O 1
ATOM 472 N N . GLU A 1 59 ? 43.688 -32.375 -13.312 1 85 59 GLU A N 1
ATOM 473 C CA . GLU A 1 59 ? 43.625 -33.844 -13.43 1 85 59 GLU A CA 1
ATOM 474 C C . GLU A 1 59 ? 43.219 -34.25 -14.844 1 85 59 GLU A C 1
ATOM 476 O O . GLU A 1 59 ? 42.312 -35.062 -15.031 1 85 59 GLU A O 1
ATOM 481 N N . GLY A 1 60 ? 43.781 -33.531 -15.836 1 83.75 60 GLY A N 1
ATOM 482 C CA . GLY A 1 60 ? 43.594 -33.875 -17.25 1 83.75 60 GLY A CA 1
ATOM 483 C C . GLY A 1 60 ? 42.312 -33.312 -17.828 1 83.75 60 GLY A C 1
ATOM 484 O O . GLY A 1 60 ? 42 -33.531 -19 1 83.75 60 GLY A O 1
ATOM 485 N N . CYS A 1 61 ? 41.594 -32.625 -17.047 1 89.94 61 CYS A N 1
ATOM 486 C CA . CYS A 1 61 ? 40.312 -32.062 -17.469 1 89.94 61 CYS A CA 1
ATOM 487 C C . CYS A 1 61 ? 40.438 -30.562 -17.719 1 89.94 61 CYS A C 1
ATOM 489 O O . CYS A 1 61 ? 41.062 -29.859 -16.922 1 89.94 61 CYS A O 1
ATOM 491 N N . SER A 1 62 ? 39.906 -30.078 -18.766 1 89.12 62 SER A N 1
ATOM 492 C CA . SER A 1 62 ? 39.844 -28.641 -19 1 89.12 62 SER A CA 1
ATOM 493 C C . SER A 1 62 ? 38.938 -27.969 -18 1 89.12 62 SER A C 1
ATOM 495 O O . SER A 1 62 ? 37.969 -28.562 -17.516 1 89.12 62 SER A O 1
ATOM 497 N N . ILE A 1 63 ? 39.219 -26.75 -17.75 1 91.81 63 ILE A N 1
ATOM 498 C CA . ILE A 1 63 ? 38.438 -25.984 -16.797 1 91.81 63 ILE A CA 1
ATOM 499 C C . ILE A 1 63 ? 37.562 -24.969 -17.531 1 91.81 63 ILE A C 1
ATOM 501 O O . ILE A 1 63 ? 38.062 -24.219 -18.375 1 91.81 63 ILE A O 1
ATOM 505 N N . VAL A 1 64 ? 36.312 -25.047 -17.297 1 92.12 64 VAL A N 1
ATOM 506 C CA . VAL A 1 64 ? 35.375 -24.062 -17.812 1 92.12 64 VAL A CA 1
ATOM 507 C C . VAL A 1 64 ? 34.906 -23.125 -16.703 1 92.12 64 VAL A C 1
ATOM 509 O O . VAL A 1 64 ? 34.312 -23.562 -15.719 1 92.12 64 VAL A O 1
ATOM 512 N N . HIS A 1 65 ? 35.125 -21.844 -16.891 1 92.62 65 HIS A N 1
ATOM 513 C CA . HIS A 1 65 ? 34.719 -20.844 -15.906 1 92.62 65 HIS A CA 1
ATOM 514 C C . HIS A 1 65 ? 33.312 -20.344 -16.188 1 92.62 65 HIS A C 1
ATOM 516 O O . HIS A 1 65 ? 33 -19.953 -17.312 1 92.62 65 HIS A O 1
ATOM 522 N N . VAL A 1 66 ? 32.562 -20.438 -15.133 1 93.44 66 VAL A N 1
ATOM 523 C CA . VAL A 1 66 ? 31.172 -19.969 -15.273 1 93.44 66 VAL A CA 1
ATOM 524 C C . VAL A 1 66 ? 30.922 -18.797 -14.336 1 93.44 66 VAL A C 1
ATOM 526 O O . VAL A 1 66 ? 31.641 -18.625 -13.336 1 93.44 66 VAL A O 1
ATOM 529 N N . SER A 1 67 ? 29.953 -17.953 -14.602 1 91.44 67 SER A N 1
ATOM 530 C CA . SER A 1 67 ? 29.734 -16.688 -13.891 1 91.44 67 SER A CA 1
ATOM 531 C C . SER A 1 67 ? 28.734 -16.859 -12.758 1 91.44 67 SER A C 1
ATOM 533 O O . SER A 1 67 ? 28.688 -16.047 -11.828 1 91.44 67 SER A O 1
ATOM 535 N N . GLU A 1 68 ? 27.953 -17.938 -12.781 1 91.12 68 GLU A N 1
ATOM 536 C CA . GLU A 1 68 ? 26.906 -18.141 -11.781 1 91.12 68 GLU A CA 1
ATOM 537 C C . GLU A 1 68 ? 27.484 -18.688 -10.484 1 91.12 68 GLU A C 1
ATOM 539 O O . GLU A 1 68 ? 28.641 -19.141 -10.453 1 91.12 68 GLU A O 1
ATOM 544 N N . SER A 1 69 ? 26.703 -18.656 -9.453 1 90.38 69 SER A N 1
ATOM 545 C CA . SER A 1 69 ? 27.156 -19.078 -8.133 1 90.38 69 SER A CA 1
ATOM 546 C C . SER A 1 69 ? 27.406 -20.578 -8.094 1 90.38 69 SER A C 1
ATOM 548 O O . SER A 1 69 ? 26.859 -21.328 -8.906 1 90.38 69 SER A O 1
ATOM 550 N N . SER A 1 70 ? 28.203 -20.984 -7.074 1 93.38 70 SER A N 1
ATOM 551 C CA . SER A 1 70 ? 28.469 -22.406 -6.879 1 93.38 70 SER A CA 1
ATOM 552 C C . SER A 1 70 ? 27.188 -23.156 -6.484 1 93.38 70 SER A C 1
ATOM 554 O O . SER A 1 70 ? 27 -24.312 -6.863 1 93.38 70 SER A O 1
ATOM 556 N N . LEU A 1 71 ? 26.375 -22.406 -5.82 1 88.56 71 LEU A N 1
ATOM 557 C CA . LEU A 1 71 ? 25.109 -23.016 -5.387 1 88.56 71 LEU A CA 1
ATOM 558 C C . LEU A 1 71 ? 24.203 -23.297 -6.582 1 88.56 71 LEU A C 1
ATOM 560 O O . LEU A 1 71 ? 23.562 -24.344 -6.652 1 88.56 71 LEU A O 1
ATOM 564 N N . ASP A 1 72 ? 24.156 -22.406 -7.484 1 90.56 72 ASP A N 1
ATOM 565 C CA . ASP A 1 72 ? 23.344 -22.578 -8.688 1 90.56 72 ASP A CA 1
ATOM 566 C C . ASP A 1 72 ? 23.797 -23.781 -9.492 1 90.56 72 ASP A C 1
ATOM 568 O O . ASP A 1 72 ? 22.984 -24.594 -9.945 1 90.56 72 ASP A O 1
ATOM 572 N N . TRP A 1 73 ? 25.031 -23.922 -9.641 1 93.06 73 TRP A N 1
ATOM 573 C CA . TRP A 1 73 ? 25.562 -25.031 -10.438 1 93.06 73 TRP A CA 1
ATOM 574 C C . TRP A 1 73 ? 25.406 -26.344 -9.695 1 93.06 73 TRP A C 1
ATOM 576 O O . TRP A 1 73 ? 25.141 -27.391 -10.305 1 93.06 73 TRP A O 1
ATOM 586 N N . LYS A 1 74 ? 25.656 -26.25 -8.359 1 90.75 74 LYS A N 1
ATOM 587 C CA . LYS A 1 74 ? 25.391 -27.453 -7.574 1 90.75 74 LYS A CA 1
ATOM 588 C C . LYS A 1 74 ? 23.969 -27.953 -7.797 1 90.75 74 LYS A C 1
ATOM 590 O O . LYS A 1 74 ? 23.75 -29.141 -8.031 1 90.75 74 LYS A O 1
ATOM 595 N N . ASN A 1 75 ? 23.031 -27.062 -7.762 1 88.25 75 ASN A N 1
ATOM 596 C CA . ASN A 1 75 ? 21.625 -27.406 -7.941 1 88.25 75 ASN A CA 1
ATOM 597 C C . ASN A 1 75 ? 21.344 -27.906 -9.359 1 88.25 75 ASN A C 1
ATOM 599 O O . ASN A 1 75 ? 20.641 -28.891 -9.539 1 88.25 75 ASN A O 1
ATOM 603 N N . LEU A 1 76 ? 21.875 -27.266 -10.289 1 89.94 76 LEU A N 1
ATOM 604 C CA . LEU A 1 76 ? 21.641 -27.641 -11.688 1 89.94 76 LEU A CA 1
ATOM 605 C C . LEU A 1 76 ? 22.234 -29.016 -11.977 1 89.94 76 LEU A C 1
ATOM 607 O O . LEU A 1 76 ? 21.594 -29.844 -12.633 1 89.94 76 LEU A O 1
ATOM 611 N N . LEU A 1 77 ? 23.469 -29.203 -11.508 1 90.81 77 LEU A N 1
ATOM 612 C CA . LEU A 1 77 ? 24.141 -30.469 -11.75 1 90.81 77 LEU A CA 1
ATOM 613 C C . LEU A 1 77 ? 23.422 -31.609 -11.023 1 90.81 77 LEU A C 1
ATOM 615 O O . LEU A 1 77 ? 23.359 -32.719 -11.531 1 90.81 77 LEU A O 1
ATOM 619 N N . THR A 1 78 ? 22.969 -31.281 -9.859 1 85.94 78 THR A N 1
ATOM 620 C CA . THR A 1 78 ? 22.188 -32.281 -9.141 1 85.94 78 THR A CA 1
ATOM 621 C C . THR A 1 78 ? 20.953 -32.688 -9.953 1 85.94 78 THR A C 1
ATOM 623 O O . THR A 1 78 ? 20.594 -33.844 -10.008 1 85.94 78 THR A O 1
ATOM 626 N N . LEU A 1 79 ? 20.359 -31.734 -10.594 1 86.12 79 LEU A N 1
ATOM 627 C CA . LEU A 1 79 ? 19.203 -32 -11.43 1 86.12 79 LEU A CA 1
ATOM 628 C C . LEU A 1 79 ? 19.594 -32.812 -12.664 1 86.12 79 LEU A C 1
ATOM 630 O O . LEU A 1 79 ? 18.859 -33.719 -13.078 1 86.12 79 LEU A O 1
ATOM 634 N N . MET A 1 80 ? 20.688 -32.531 -13.195 1 87.38 80 MET A N 1
ATOM 635 C CA . MET A 1 80 ? 21.141 -33.156 -14.422 1 87.38 80 MET A CA 1
ATOM 636 C C . MET A 1 80 ? 21.5 -34.625 -14.172 1 87.38 80 MET A C 1
ATOM 638 O O . MET A 1 80 ? 21.188 -35.5 -14.992 1 87.38 80 MET A O 1
ATOM 642 N N . TYR A 1 81 ? 22.266 -34.844 -13.07 1 86.06 81 TYR A N 1
ATOM 643 C CA . TYR A 1 81 ? 22.812 -36.188 -12.828 1 86.06 81 TYR A CA 1
ATOM 644 C C . TYR A 1 81 ? 21.828 -37.031 -12.039 1 86.06 81 TYR A C 1
ATOM 646 O O . TYR A 1 81 ? 21.797 -38.281 -12.188 1 86.06 81 TYR A O 1
ATOM 654 N N . ASP A 1 82 ? 21.422 -36.688 -10.938 1 73 82 ASP A N 1
ATOM 655 C CA . ASP A 1 82 ? 20.547 -37.469 -10.094 1 73 82 ASP A CA 1
ATOM 656 C C . ASP A 1 82 ? 19.125 -37.5 -10.656 1 73 82 ASP A C 1
ATOM 658 O O . ASP A 1 82 ? 18.328 -38.375 -10.273 1 73 82 ASP A O 1
ATOM 662 N N . ASN A 1 83 ? 18.844 -37.375 -11.812 1 59.38 83 ASN A N 1
ATOM 663 C CA . ASN A 1 83 ? 17.641 -37.469 -12.648 1 59.38 83 ASN A CA 1
ATOM 664 C C . ASN A 1 83 ? 16.578 -36.469 -12.18 1 59.38 83 ASN A C 1
ATOM 666 O O . ASN A 1 83 ? 16.359 -36.312 -10.977 1 59.38 83 ASN A O 1
ATOM 670 N N . LEU A 1 84 ? 16.156 -35.5 -13.109 1 55.88 84 LEU A N 1
ATOM 671 C CA . LEU A 1 84 ? 14.797 -34.969 -13.188 1 55.88 84 LEU A CA 1
ATOM 672 C C . LEU A 1 84 ? 13.797 -36 -12.688 1 55.88 84 LEU A C 1
ATOM 674 O O . LEU A 1 84 ? 12.648 -35.688 -12.383 1 55.88 84 LEU A O 1
ATOM 678 N N . ARG A 1 85 ? 14.461 -37.25 -12.68 1 53.03 85 ARG A N 1
ATOM 679 C CA . ARG A 1 85 ? 13.695 -38.375 -12.195 1 53.03 85 ARG A CA 1
ATOM 680 C C . ARG A 1 85 ? 13.305 -38.219 -10.734 1 53.03 85 ARG A C 1
ATOM 682 O O . ARG A 1 85 ? 12.227 -38.656 -10.32 1 53.03 85 ARG A O 1
ATOM 689 N N . ALA A 1 86 ? 14.328 -37.781 -10.023 1 52.62 86 ALA A N 1
ATOM 690 C CA . ALA A 1 86 ? 13.992 -37.562 -8.625 1 52.62 86 ALA A CA 1
ATOM 691 C C . ALA A 1 86 ? 12.789 -36.625 -8.5 1 52.62 86 ALA A C 1
ATOM 693 O O . ALA A 1 86 ? 12.016 -36.719 -7.547 1 52.62 86 ALA A O 1
ATOM 694 N N . TYR A 1 87 ? 12.797 -35.656 -9.352 1 60.78 87 TYR A N 1
ATOM 695 C CA . TYR A 1 87 ? 11.586 -34.844 -9.375 1 60.78 87 TYR A CA 1
ATOM 696 C C . TYR A 1 87 ? 10.688 -35.25 -10.539 1 60.78 87 TYR A C 1
ATOM 698 O O . TYR A 1 87 ? 10.992 -34.938 -11.695 1 60.78 87 TYR A O 1
ATOM 706 N N . ARG A 1 88 ? 10.164 -36.531 -10.211 1 61.19 88 ARG A N 1
ATOM 707 C CA . ARG A 1 88 ? 9.133 -36.938 -11.156 1 61.19 88 ARG A CA 1
ATOM 708 C C . ARG A 1 88 ? 8.148 -35.812 -11.414 1 61.19 88 ARG A C 1
ATOM 710 O O . ARG A 1 88 ? 8.055 -34.875 -10.617 1 61.19 88 ARG A O 1
ATOM 717 N N . SER A 1 89 ? 7.688 -35.844 -12.531 1 62.62 89 SER A N 1
ATOM 718 C CA . SER A 1 89 ? 6.801 -34.781 -12.992 1 62.62 89 SER A CA 1
ATOM 719 C C . SER A 1 89 ? 5.766 -34.438 -11.93 1 62.62 89 SER A C 1
ATOM 721 O O . SER A 1 89 ? 5.316 -33.281 -11.852 1 62.62 89 SER A O 1
ATOM 723 N N . ASP A 1 90 ? 5.711 -35.281 -10.992 1 75.81 90 ASP A N 1
ATOM 724 C CA . ASP A 1 90 ? 4.555 -35.031 -10.133 1 75.81 90 ASP A CA 1
ATOM 725 C C . ASP A 1 90 ? 4.996 -34.625 -8.734 1 75.81 90 ASP A C 1
ATOM 727 O O . ASP A 1 90 ? 4.191 -34.094 -7.953 1 75.81 90 ASP A O 1
ATOM 731 N N . ASP A 1 91 ? 6.266 -34.656 -8.5 1 83.88 91 ASP A N 1
ATOM 732 C CA . ASP A 1 91 ? 6.715 -34.312 -7.16 1 83.88 91 ASP A CA 1
ATOM 733 C C . ASP A 1 91 ? 7 -32.812 -7.066 1 83.88 91 ASP A C 1
ATOM 735 O O . ASP A 1 91 ? 7.52 -32.219 -8.016 1 83.88 91 ASP A O 1
ATOM 739 N N . PRO A 1 92 ? 6.723 -32.281 -5.949 1 88.62 92 PRO A N 1
ATOM 740 C CA . PRO A 1 92 ? 7.016 -30.859 -5.781 1 88.62 92 PRO A CA 1
ATOM 741 C C . PRO A 1 92 ? 8.516 -30.562 -5.773 1 88.62 92 PRO A C 1
ATOM 743 O O . PRO A 1 92 ? 9.297 -31.344 -5.238 1 88.62 92 PRO A O 1
ATOM 746 N N . MET A 1 93 ? 8.875 -29.578 -6.438 1 88.94 93 MET A N 1
ATOM 747 C CA . MET A 1 93 ? 10.266 -29.141 -6.559 1 88.94 93 MET A CA 1
ATOM 748 C C . MET A 1 93 ? 10.484 -27.828 -5.797 1 88.94 93 MET A C 1
ATOM 750 O O . MET A 1 93 ? 9.641 -26.938 -5.84 1 88.94 93 MET A O 1
ATOM 754 N N . PRO A 1 94 ? 11.586 -27.766 -5.039 1 87.88 94 PRO A N 1
ATOM 755 C CA . PRO A 1 94 ? 11.891 -26.484 -4.379 1 87.88 94 PRO A CA 1
ATOM 756 C C . PRO A 1 94 ? 12.039 -25.328 -5.363 1 87.88 94 PRO A C 1
ATOM 758 O O . PRO A 1 94 ? 12.594 -25.516 -6.453 1 87.88 94 PRO A O 1
ATOM 761 N N . ILE A 1 95 ? 11.602 -24.188 -4.965 1 89.62 95 ILE A N 1
ATOM 762 C CA . ILE A 1 95 ? 11.617 -23.016 -5.828 1 89.62 95 ILE A CA 1
ATOM 763 C C . ILE A 1 95 ? 13.047 -22.672 -6.223 1 89.62 95 ILE A C 1
ATOM 765 O O . ILE A 1 95 ? 13.297 -22.156 -7.316 1 89.62 95 ILE A O 1
ATOM 769 N N . SER A 1 96 ? 14 -23.047 -5.379 1 87.62 96 SER A N 1
ATOM 770 C CA . SER A 1 96 ? 15.406 -22.797 -5.688 1 87.62 96 SER A CA 1
ATOM 771 C C . SER A 1 96 ? 15.844 -23.562 -6.926 1 87.62 96 SER A C 1
ATOM 773 O O . SER A 1 96 ? 16.625 -23.062 -7.738 1 87.62 96 SER A O 1
ATOM 775 N N . LEU A 1 97 ? 15.359 -24.734 -7.043 1 88.81 97 LEU A N 1
ATOM 776 C CA . LEU A 1 97 ? 15.695 -25.547 -8.203 1 88.81 97 LEU A CA 1
ATOM 777 C C . LEU A 1 97 ? 15 -25.016 -9.453 1 88.81 97 LEU A C 1
ATOM 779 O O . LEU A 1 97 ? 15.594 -24.984 -10.539 1 88.81 97 LEU A O 1
ATOM 783 N N . ILE A 1 98 ? 13.773 -24.609 -9.258 1 90.62 98 ILE A N 1
ATOM 784 C CA . ILE A 1 98 ? 13.031 -24.047 -10.375 1 90.62 98 ILE A CA 1
ATOM 785 C C . ILE A 1 98 ? 13.727 -22.781 -10.867 1 90.62 98 ILE A C 1
ATOM 787 O O . ILE A 1 98 ? 13.852 -22.562 -12.07 1 90.62 98 ILE A O 1
ATOM 791 N N . ALA A 1 99 ? 14.188 -22.047 -9.93 1 90 99 ALA A N 1
ATOM 792 C CA . ALA A 1 99 ? 14.883 -20.797 -10.25 1 90 99 ALA A CA 1
ATOM 793 C C . ALA A 1 99 ? 16.141 -21.078 -11.062 1 90 99 ALA A C 1
ATOM 795 O O . ALA A 1 99 ? 16.438 -20.375 -12.031 1 90 99 ALA A O 1
ATOM 796 N N . VAL A 1 100 ? 16.875 -22.047 -10.68 1 90.25 100 VAL A N 1
ATOM 797 C CA . VAL A 1 100 ? 18.125 -22.359 -11.375 1 90.25 100 VAL A CA 1
ATOM 798 C C . VAL A 1 100 ? 17.812 -22.891 -12.773 1 90.25 100 VAL A C 1
ATOM 800 O O . VAL A 1 100 ? 18.531 -22.578 -13.727 1 90.25 100 VAL A O 1
ATOM 803 N N . MET A 1 101 ? 16.766 -23.656 -12.883 1 90.88 101 MET A N 1
ATOM 804 C CA . MET A 1 101 ? 16.344 -24.156 -14.188 1 90.88 101 MET A CA 1
ATOM 805 C C . MET A 1 101 ? 16.016 -23 -15.125 1 90.88 101 MET A C 1
ATOM 807 O O . MET A 1 101 ? 16.328 -23.047 -16.312 1 90.88 101 MET A O 1
ATOM 811 N N . LEU A 1 102 ? 15.43 -21.984 -14.594 1 91.88 102 LEU A N 1
ATOM 812 C CA . LEU A 1 102 ? 15.047 -20.844 -15.406 1 91.88 102 LEU A CA 1
ATOM 813 C C . LEU A 1 102 ? 16.266 -20 -15.758 1 91.88 102 LEU A C 1
ATOM 815 O O . LEU A 1 102 ? 16.469 -19.641 -16.922 1 91.88 102 LEU A O 1
ATOM 819 N N . ARG A 1 103 ? 17.078 -19.719 -14.82 1 88.44 103 ARG A N 1
ATOM 820 C CA . ARG A 1 103 ? 18.219 -18.828 -15.016 1 88.44 103 ARG A CA 1
ATOM 821 C C . ARG A 1 103 ? 19.281 -19.469 -15.891 1 88.44 103 ARG A C 1
ATOM 823 O O . ARG A 1 103 ? 19.703 -18.891 -16.891 1 88.44 103 ARG A O 1
ATOM 830 N N . LEU A 1 104 ? 19.688 -20.609 -15.5 1 89.94 104 LEU A N 1
ATOM 831 C CA . LEU A 1 104 ? 20.75 -21.281 -16.219 1 89.94 104 LEU A CA 1
ATOM 832 C C . LEU A 1 104 ? 20.219 -21.953 -17.484 1 89.94 104 LEU A C 1
ATOM 834 O O . LEU A 1 104 ? 20.953 -22.109 -18.469 1 89.94 104 LEU A O 1
ATOM 838 N N . GLY A 1 105 ? 18.969 -22.344 -17.422 1 90.44 105 GLY A N 1
ATOM 839 C CA . GLY A 1 105 ? 18.359 -22.922 -18.609 1 90.44 105 GLY A CA 1
ATOM 840 C C . GLY A 1 105 ? 18.375 -21.984 -19.812 1 90.44 105 GLY A C 1
ATOM 841 O O . GLY A 1 105 ? 18.656 -22.406 -20.922 1 90.44 105 GLY A O 1
ATOM 842 N N . LYS A 1 106 ? 18.125 -20.781 -19.516 1 87.81 106 LYS A N 1
ATOM 843 C CA . LYS A 1 106 ? 18.125 -19.781 -20.578 1 87.81 106 LYS A CA 1
ATOM 844 C C . LYS A 1 106 ? 19.562 -19.469 -21.031 1 87.81 106 LYS A C 1
ATOM 846 O O . LYS A 1 106 ? 19.844 -19.469 -22.234 1 87.81 106 LYS A O 1
ATOM 851 N N . LYS A 1 107 ? 20.422 -19.203 -20.125 1 89.81 107 LYS A N 1
ATOM 852 C CA . LYS A 1 107 ? 21.797 -18.797 -20.406 1 89.81 107 LYS A CA 1
ATOM 853 C C . LYS A 1 107 ? 22.531 -19.891 -21.203 1 89.81 107 LYS A C 1
ATOM 855 O O . LYS A 1 107 ? 23.281 -19.578 -22.125 1 89.81 107 LYS A O 1
ATOM 860 N N . TYR A 1 108 ? 22.328 -21.125 -20.891 1 93.31 108 TYR A N 1
ATOM 861 C CA . TYR A 1 108 ? 23.062 -22.219 -21.484 1 93.31 108 TYR A CA 1
ATOM 862 C C . TYR A 1 108 ? 22.188 -23.016 -22.438 1 93.31 108 TYR A C 1
ATOM 864 O O . TYR A 1 108 ? 22.516 -24.156 -22.781 1 93.31 108 TYR A O 1
ATOM 872 N N . ASP A 1 109 ? 21.047 -22.422 -22.75 1 92.31 109 ASP A N 1
ATOM 873 C CA . ASP A 1 109 ? 20.125 -22.984 -23.734 1 92.31 109 ASP A CA 1
ATOM 874 C C . ASP A 1 109 ? 19.766 -24.422 -23.406 1 92.31 109 ASP A C 1
ATOM 876 O O . ASP A 1 109 ? 19.938 -25.312 -24.234 1 92.31 109 ASP A O 1
ATOM 880 N N . MET A 1 110 ? 19.266 -24.594 -22.25 1 91.56 110 MET A N 1
ATOM 881 C CA . MET A 1 110 ? 18.766 -25.891 -21.797 1 91.56 110 MET A CA 1
ATOM 882 C C . MET A 1 110 ? 17.234 -25.922 -21.891 1 91.56 110 MET A C 1
ATOM 884 O O . MET A 1 110 ? 16.547 -25.766 -20.875 1 91.56 110 MET A O 1
ATOM 888 N N . GLU A 1 111 ? 16.766 -26.312 -22.922 1 87.62 111 GLU A N 1
ATOM 889 C CA . GLU A 1 111 ? 15.352 -26.188 -23.266 1 87.62 111 GLU A CA 1
ATOM 890 C C . GLU A 1 111 ? 14.492 -27.047 -22.344 1 87.62 111 GLU A C 1
ATOM 892 O O . GLU A 1 111 ? 13.414 -26.609 -21.922 1 87.62 111 GLU A O 1
ATOM 897 N N . HIS A 1 112 ? 14.922 -28.234 -22.125 1 86.75 112 HIS A N 1
ATOM 898 C CA . HIS A 1 112 ? 14.141 -29.156 -21.312 1 86.75 112 HIS A CA 1
ATOM 899 C C . HIS A 1 112 ? 13.938 -28.609 -19.891 1 86.75 112 HIS A C 1
ATOM 901 O O . HIS A 1 112 ? 12.859 -28.734 -19.328 1 86.75 112 HIS A O 1
ATOM 907 N N . PHE A 1 113 ? 14.922 -28 -19.328 1 88.31 113 PHE A N 1
ATOM 908 C CA . PHE A 1 113 ? 14.836 -27.422 -18 1 88.31 113 PHE A CA 1
ATOM 909 C C . PHE A 1 113 ? 13.914 -26.219 -17.984 1 88.31 113 PHE A C 1
ATOM 911 O O . PHE A 1 113 ? 13.109 -26.047 -17.062 1 88.31 113 PHE A O 1
ATOM 918 N N . LEU A 1 114 ? 14.055 -25.469 -19 1 90.5 114 LEU A N 1
ATOM 919 C CA . LEU A 1 114 ? 13.203 -24.281 -19.109 1 90.5 114 LEU A CA 1
ATOM 920 C C . LEU A 1 114 ? 11.734 -24.672 -19.203 1 90.5 114 LEU A C 1
ATOM 922 O O . LEU A 1 114 ? 10.898 -24.125 -18.5 1 90.5 114 LEU A O 1
ATOM 926 N N . LYS A 1 115 ? 11.516 -25.625 -20.031 1 89.94 115 LYS A N 1
ATOM 927 C CA . LYS A 1 115 ? 10.141 -26.078 -20.25 1 89.94 115 LYS A CA 1
ATOM 928 C C . LYS A 1 115 ? 9.555 -26.688 -18.984 1 89.94 115 LYS A C 1
ATOM 930 O O . LYS A 1 115 ? 8.391 -26.453 -18.656 1 89.94 115 LYS A O 1
ATOM 935 N N . GLU A 1 116 ? 10.375 -27.422 -18.344 1 89.94 116 GLU A N 1
ATOM 936 C CA . GLU A 1 116 ? 9.93 -28.047 -17.109 1 89.94 116 GLU A CA 1
ATOM 937 C C . GLU A 1 116 ? 9.609 -27.016 -16.031 1 89.94 116 GLU A C 1
ATOM 939 O O . GLU A 1 116 ? 8.594 -27.109 -15.344 1 89.94 116 GLU A O 1
ATOM 944 N N . ALA A 1 117 ? 10.484 -26.078 -15.867 1 92.06 117 ALA A N 1
ATOM 945 C CA . ALA A 1 117 ? 10.297 -25.016 -14.875 1 92.06 117 ALA A CA 1
ATOM 946 C C . ALA A 1 117 ? 9.023 -24.219 -15.156 1 92.06 117 ALA A C 1
ATOM 948 O O . ALA A 1 117 ? 8.211 -23.984 -14.258 1 92.06 117 ALA A O 1
ATOM 949 N N . VAL A 1 118 ? 8.828 -23.844 -16.406 1 93.44 118 VAL A N 1
ATOM 950 C CA . VAL A 1 118 ? 7.68 -23.047 -16.812 1 93.44 118 VAL A CA 1
ATOM 951 C C . VAL A 1 118 ? 6.398 -23.859 -16.609 1 93.44 118 VAL A C 1
ATOM 953 O O . VAL A 1 118 ? 5.391 -23.328 -16.125 1 93.44 118 VAL A O 1
ATOM 956 N N . ALA A 1 119 ? 6.477 -25.125 -16.938 1 92.75 119 ALA A N 1
ATOM 957 C CA . ALA A 1 119 ? 5.309 -26 -16.812 1 92.75 119 ALA A CA 1
ATOM 958 C C . ALA A 1 119 ? 4.871 -26.094 -15.352 1 92.75 119 ALA A C 1
ATOM 960 O O . ALA A 1 119 ? 3.674 -26.109 -15.055 1 92.75 119 ALA A O 1
ATOM 961 N N . ARG A 1 120 ? 5.766 -26.203 -14.492 1 92.88 120 ARG A N 1
ATOM 962 C CA . ARG A 1 120 ? 5.453 -26.312 -13.07 1 92.88 120 ARG A CA 1
ATOM 963 C C . ARG A 1 120 ? 4.805 -25.031 -12.562 1 92.88 120 ARG A C 1
ATOM 965 O O . ARG A 1 120 ? 3.842 -25.078 -11.789 1 92.88 120 ARG A O 1
ATOM 972 N N . LEU A 1 121 ? 5.359 -23.906 -12.969 1 94.69 121 LEU A N 1
ATOM 973 C CA . LEU A 1 121 ? 4.793 -22.625 -12.586 1 94.69 121 LEU A CA 1
ATOM 974 C C . LEU A 1 121 ? 3.383 -22.469 -13.141 1 94.69 121 LEU A C 1
ATOM 976 O O . LEU A 1 121 ? 2.465 -22.062 -12.422 1 94.69 121 LEU A O 1
ATOM 980 N N . GLN A 1 122 ? 3.244 -22.828 -14.359 1 95.56 122 GLN A N 1
ATOM 981 C CA . GLN A 1 122 ? 1.953 -22.672 -15.023 1 95.56 122 GLN A CA 1
ATOM 982 C C . GLN A 1 122 ? 0.905 -23.609 -14.414 1 95.56 122 GLN A C 1
ATOM 984 O O . GLN A 1 122 ? -0.285 -23.281 -14.406 1 95.56 122 GLN A O 1
ATOM 989 N N . TYR A 1 123 ? 1.355 -24.688 -13.961 1 94.38 123 TYR A N 1
ATOM 990 C CA . TYR A 1 123 ? 0.424 -25.594 -13.312 1 94.38 123 TYR A CA 1
ATOM 991 C C . TYR A 1 123 ? -0.15 -24.984 -12.039 1 94.38 123 TYR A C 1
ATOM 993 O O . TYR A 1 123 ? -1.359 -25.047 -11.805 1 94.38 123 TYR A O 1
ATOM 1001 N N . GLU A 1 124 ? 0.728 -24.453 -11.203 1 94.62 124 GLU A N 1
ATOM 1002 C CA . GLU A 1 124 ? 0.314 -23.891 -9.922 1 94.62 124 GLU A CA 1
ATOM 1003 C C . GLU A 1 124 ? -0.496 -22.609 -10.117 1 94.62 124 GLU A C 1
ATOM 1005 O O . GLU A 1 124 ? -1.312 -22.25 -9.266 1 94.62 124 GLU A O 1
ATOM 1010 N N . PHE A 1 125 ? -0.258 -21.922 -11.242 1 96.62 125 PHE A N 1
ATOM 1011 C CA . PHE A 1 125 ? -0.907 -20.641 -11.523 1 96.62 125 PHE A CA 1
ATOM 1012 C C . PHE A 1 125 ? -1.541 -20.641 -12.906 1 96.62 125 PHE A C 1
ATOM 1014 O O . PHE A 1 125 ? -1.071 -19.953 -13.812 1 96.62 125 PHE A O 1
ATOM 1021 N N . PRO A 1 126 ? -2.615 -21.297 -13.016 1 96.75 126 PRO A N 1
ATOM 1022 C CA . PRO A 1 126 ? -3.252 -21.438 -14.328 1 96.75 126 PRO A CA 1
ATOM 1023 C C . PRO A 1 126 ? -3.809 -20.125 -14.859 1 96.75 126 PRO A C 1
ATOM 1025 O O . PRO A 1 126 ? -3.975 -19.172 -14.094 1 96.75 126 PRO A O 1
ATOM 1028 N N . ARG A 1 127 ? -4.145 -20.094 -16.141 1 94.75 127 ARG A N 1
ATOM 1029 C CA . ARG A 1 127 ? -4.605 -18.891 -16.828 1 94.75 127 ARG A CA 1
ATOM 1030 C C . ARG A 1 127 ? -6.121 -18.906 -17 1 94.75 127 ARG A C 1
ATOM 1032 O O . ARG A 1 127 ? -6.699 -17.953 -17.531 1 94.75 127 ARG A O 1
ATOM 1039 N N . ASN A 1 128 ? -6.703 -19.953 -16.609 1 95.88 128 ASN A N 1
ATOM 1040 C CA . ASN A 1 128 ? -8.156 -20.031 -16.703 1 95.88 128 ASN A CA 1
ATOM 1041 C C . ASN A 1 128 ? -8.789 -20.391 -15.367 1 95.88 128 ASN A C 1
ATOM 1043 O O . ASN A 1 128 ? -8.203 -21.141 -14.578 1 95.88 128 ASN A O 1
ATOM 1047 N N . LEU A 1 129 ? -9.938 -19.891 -15.227 1 97.75 129 LEU A N 1
ATOM 1048 C CA . LEU A 1 129 ? -10.633 -20.031 -13.953 1 97.75 129 LEU A CA 1
ATOM 1049 C C . LEU A 1 129 ? -10.969 -21.484 -13.672 1 97.75 129 LEU A C 1
ATOM 1051 O O . LEU A 1 129 ? -10.891 -21.938 -12.531 1 97.75 129 LEU A O 1
ATOM 1055 N N . SER A 1 130 ? -11.359 -22.266 -14.703 1 97 130 SER A N 1
ATOM 1056 C CA . SER A 1 130 ? -11.727 -23.672 -14.539 1 97 130 SER A CA 1
ATOM 1057 C C . SER A 1 130 ? -10.555 -24.484 -14 1 97 130 SER A C 1
ATOM 1059 O O . SER A 1 130 ? -10.727 -25.328 -13.117 1 97 130 SER A O 1
ATOM 1061 N N . ASP A 1 131 ? -9.359 -24.234 -14.539 1 96.94 131 ASP A N 1
ATOM 1062 C CA . ASP A 1 131 ? -8.164 -24.922 -14.047 1 96.94 131 ASP A CA 1
ATOM 1063 C C . ASP A 1 131 ? -7.859 -24.531 -12.602 1 96.94 131 ASP A C 1
ATOM 1065 O O . ASP A 1 131 ? -7.469 -25.375 -11.797 1 96.94 131 ASP A O 1
ATOM 1069 N N . TRP A 1 132 ? -8.055 -23.281 -12.336 1 97.31 132 TRP A N 1
ATOM 1070 C CA . TRP A 1 132 ? -7.855 -22.828 -10.961 1 97.31 132 TRP A CA 1
ATOM 1071 C C . TRP A 1 132 ? -8.812 -23.547 -10.008 1 97.31 132 TRP A C 1
ATOM 1073 O O . TRP A 1 132 ? -8.406 -24 -8.938 1 97.31 132 TRP A O 1
ATOM 1083 N N . ASP A 1 133 ? -10.039 -23.672 -10.367 1 96.94 133 ASP A N 1
ATOM 1084 C CA . ASP A 1 133 ? -11.055 -24.328 -9.539 1 96.94 133 ASP A CA 1
ATOM 1085 C C . ASP A 1 133 ? -10.656 -25.766 -9.219 1 96.94 133 ASP A C 1
ATOM 1087 O O . ASP A 1 133 ? -11.023 -26.297 -8.172 1 96.94 133 ASP A O 1
ATOM 1091 N N . SER A 1 134 ? -9.898 -26.344 -10.07 1 95.69 134 SER A N 1
ATOM 1092 C CA . SER A 1 134 ? -9.516 -27.75 -9.914 1 95.69 134 SER A CA 1
ATOM 1093 C C . SER A 1 134 ? -8.406 -27.906 -8.875 1 95.69 134 SER A C 1
ATOM 1095 O O . SER A 1 134 ? -8.242 -28.969 -8.297 1 95.69 134 SER A O 1
ATOM 1097 N N . ILE A 1 135 ? -7.699 -26.812 -8.547 1 94.5 135 ILE A N 1
ATOM 1098 C CA . ILE A 1 135 ? -6.52 -27.016 -7.719 1 94.5 135 ILE A CA 1
ATOM 1099 C C . ILE A 1 135 ? -6.559 -26.062 -6.527 1 94.5 135 ILE A C 1
ATOM 1101 O O . ILE A 1 135 ? -5.723 -26.156 -5.621 1 94.5 135 ILE A O 1
ATOM 1105 N N . CYS A 1 136 ? -7.5 -25.156 -6.461 1 92.81 136 CYS A N 1
ATOM 1106 C CA . CYS A 1 136 ? -7.457 -24.031 -5.52 1 92.81 136 CYS A CA 1
ATOM 1107 C C . CYS A 1 136 ? -7.543 -24.531 -4.082 1 92.81 136 CYS A C 1
ATOM 1109 O O . CYS A 1 136 ? -7.105 -23.859 -3.154 1 92.81 136 CYS A O 1
ATOM 1111 N N . ASP A 1 137 ? -8.078 -25.703 -3.82 1 91.19 137 ASP A N 1
ATOM 1112 C CA . ASP A 1 137 ? -8.25 -26.219 -2.465 1 91.19 137 ASP A CA 1
ATOM 1113 C C . ASP A 1 137 ? -7.086 -27.125 -2.07 1 91.19 137 ASP A C 1
ATOM 1115 O O . ASP A 1 137 ? -7.09 -27.719 -0.985 1 91.19 137 ASP A O 1
ATOM 1119 N N . GLN A 1 138 ? -6.086 -27.172 -2.865 1 89.69 138 GLN A N 1
ATOM 1120 C CA . GLN A 1 138 ? -4.926 -28.031 -2.619 1 89.69 138 GLN A CA 1
ATOM 1121 C C . GLN A 1 138 ? -3.67 -27.203 -2.383 1 89.69 138 GLN A C 1
ATOM 1123 O O . GLN A 1 138 ? -3.564 -26.062 -2.871 1 89.69 138 GLN A O 1
ATOM 1128 N N . PRO A 1 139 ? -2.861 -27.734 -1.509 1 88.62 139 PRO A N 1
ATOM 1129 C CA . PRO A 1 139 ? -1.547 -27.078 -1.462 1 88.62 139 PRO A CA 1
ATOM 1130 C C . PRO A 1 139 ? -0.791 -27.188 -2.785 1 88.62 139 PRO A C 1
ATOM 1132 O O . PRO A 1 139 ? -1.254 -27.844 -3.715 1 88.62 139 PRO A O 1
ATOM 1135 N N . PHE A 1 140 ? 0.209 -26.469 -2.9 1 90.38 140 PHE A N 1
ATOM 1136 C CA . PHE A 1 140 ? 1.033 -26.547 -4.102 1 90.38 140 PHE A CA 1
ATOM 1137 C C . PHE A 1 140 ? 1.439 -27.984 -4.375 1 90.38 140 PHE A C 1
ATOM 1139 O O . PHE A 1 140 ? 1.851 -28.703 -3.463 1 90.38 140 PHE A O 1
ATOM 1146 N N . LEU A 1 141 ? 1.39 -28.422 -5.609 1 89.94 141 LEU A N 1
ATOM 1147 C CA . LEU A 1 141 ? 1.663 -29.797 -5.988 1 89.94 141 LEU A CA 1
ATOM 1148 C C . LEU A 1 141 ? 2.984 -29.906 -6.742 1 89.94 141 LEU A C 1
ATOM 1150 O O . LEU A 1 141 ? 3.625 -30.953 -6.738 1 89.94 141 LEU A O 1
ATOM 1154 N N . LYS A 1 142 ? 3.381 -28.781 -7.312 1 91.38 142 LYS A N 1
ATOM 1155 C CA . LYS A 1 142 ? 4.555 -28.844 -8.18 1 91.38 142 LYS A CA 1
ATOM 1156 C C . LYS A 1 142 ? 5.719 -28.047 -7.586 1 91.38 142 LYS A C 1
ATOM 1158 O O . LYS A 1 142 ? 6.863 -28.219 -8 1 91.38 142 LYS A O 1
ATOM 1163 N N . ILE A 1 143 ? 5.426 -27.172 -6.598 1 90.38 143 ILE A N 1
ATOM 1164 C CA . ILE A 1 143 ? 6.453 -26.328 -6.016 1 90.38 143 ILE A CA 1
ATOM 1165 C C . ILE A 1 143 ? 6.473 -26.5 -4.5 1 90.38 143 ILE A C 1
ATOM 1167 O O . ILE A 1 143 ? 5.422 -26.5 -3.854 1 90.38 143 ILE A O 1
ATOM 1171 N N . ALA A 1 144 ? 7.715 -26.672 -3.846 1 84.38 144 ALA A N 1
ATOM 1172 C CA . ALA A 1 144 ? 7.891 -26.797 -2.4 1 84.38 144 ALA A CA 1
ATOM 1173 C C . ALA A 1 144 ? 8.758 -25.672 -1.855 1 84.38 144 ALA A C 1
ATOM 1175 O O . ALA A 1 144 ? 9.75 -25.281 -2.48 1 84.38 144 ALA A O 1
ATOM 1176 N N . PRO A 1 145 ? 8.656 -25.125 -0.567 1 71.62 145 PRO A N 1
ATOM 1177 C CA . PRO A 1 145 ? 7.445 -25.25 0.249 1 71.62 145 PRO A CA 1
ATOM 1178 C C . PRO A 1 145 ? 6.312 -24.344 -0.243 1 71.62 145 PRO A C 1
ATOM 1180 O O . PRO A 1 145 ? 6.508 -23.547 -1.163 1 71.62 145 PRO A O 1
ATOM 1183 N N . SER A 1 146 ? 5.168 -24.688 0.486 1 64.44 146 SER A N 1
ATOM 1184 C CA . SER A 1 146 ? 3.986 -23.859 0.242 1 64.44 146 SER A CA 1
ATOM 1185 C C . SER A 1 146 ? 3.789 -22.844 1.354 1 64.44 146 SER A C 1
ATOM 1187 O O . SER A 1 146 ? 3.955 -23.156 2.533 1 64.44 146 SER A O 1
ATOM 1189 N N . GLY A 1 147 ? 4.195 -21.406 1.076 1 68.44 147 GLY A N 1
ATOM 1190 C CA . GLY A 1 147 ? 3.932 -20.328 2.025 1 68.44 147 GLY A CA 1
ATOM 1191 C C . GLY A 1 147 ? 3.838 -18.969 1.373 1 68.44 147 GLY A C 1
ATOM 1192 O O . GLY A 1 147 ? 4.172 -18.812 0.197 1 68.44 147 GLY A O 1
ATOM 1193 N N . ASP A 1 148 ? 3.469 -18.109 2.201 1 72.94 148 ASP A N 1
ATOM 1194 C CA . ASP A 1 148 ? 3.178 -16.781 1.662 1 72.94 148 ASP A CA 1
ATOM 1195 C C . ASP A 1 148 ? 4.453 -16.094 1.188 1 72.94 148 ASP A C 1
ATOM 1197 O O . ASP A 1 148 ? 4.465 -15.453 0.131 1 72.94 148 ASP A O 1
ATOM 1201 N N . LEU A 1 149 ? 5.461 -16.438 1.872 1 83 149 LEU A N 1
ATOM 1202 C CA . LEU A 1 149 ? 6.68 -15.719 1.517 1 83 149 LEU A CA 1
ATOM 1203 C C . LEU A 1 149 ? 7.309 -16.312 0.257 1 83 149 LEU A C 1
ATOM 1205 O O . LEU A 1 149 ? 8.016 -15.609 -0.474 1 83 149 LEU A O 1
ATOM 1209 N N . VAL A 1 150 ? 6.973 -17.578 0.033 1 88.88 150 VAL A N 1
ATOM 1210 C CA . VAL A 1 150 ? 7.508 -18.203 -1.172 1 88.88 150 VAL A CA 1
ATOM 1211 C C . VAL A 1 150 ? 6.871 -17.578 -2.408 1 88.88 150 VAL A C 1
ATOM 1213 O O . VAL A 1 150 ? 7.477 -17.547 -3.482 1 88.88 150 VAL A O 1
ATOM 1216 N N . LEU A 1 151 ? 5.617 -17.062 -2.221 1 91.88 151 LEU A N 1
ATOM 1217 C CA . LEU A 1 151 ? 4.914 -16.406 -3.324 1 91.88 151 LEU A CA 1
ATOM 1218 C C . LEU A 1 151 ? 5.668 -15.172 -3.797 1 91.88 151 LEU A C 1
ATOM 1220 O O . LEU A 1 151 ? 5.668 -14.852 -4.988 1 91.88 151 LEU A O 1
ATOM 1224 N N . LEU A 1 152 ? 6.309 -14.516 -2.865 1 91.88 152 LEU A N 1
ATOM 1225 C CA . LEU A 1 152 ? 7.121 -13.367 -3.248 1 91.88 152 LEU A CA 1
ATOM 1226 C C . LEU A 1 152 ? 8.312 -13.805 -4.098 1 91.88 152 LEU A C 1
ATOM 1228 O O . LEU A 1 152 ? 8.625 -13.172 -5.109 1 91.88 152 LEU A O 1
ATOM 1232 N N . ASP A 1 153 ? 8.93 -14.883 -3.697 1 92.19 153 ASP A N 1
ATOM 1233 C CA . ASP A 1 153 ? 10.047 -15.414 -4.473 1 92.19 153 ASP A CA 1
ATOM 1234 C C . ASP A 1 153 ? 9.602 -15.812 -5.879 1 92.19 153 ASP A C 1
ATOM 1236 O O . ASP A 1 153 ? 10.297 -15.539 -6.859 1 92.19 153 ASP A O 1
ATOM 1240 N N . ILE A 1 154 ? 8.453 -16.422 -5.914 1 93.38 154 ILE A N 1
ATOM 1241 C CA . ILE A 1 154 ? 7.918 -16.891 -7.188 1 93.38 154 ILE A CA 1
ATOM 1242 C C . ILE A 1 154 ? 7.629 -15.695 -8.094 1 93.38 154 ILE A C 1
ATOM 1244 O O . ILE A 1 154 ? 7.977 -15.703 -9.281 1 93.38 154 ILE A O 1
ATOM 1248 N N . THR A 1 155 ? 7.012 -14.688 -7.566 1 94.06 155 THR A N 1
ATOM 1249 C CA . THR A 1 155 ? 6.656 -13.516 -8.359 1 94.06 155 THR A CA 1
ATOM 1250 C C . THR A 1 155 ? 7.91 -12.805 -8.859 1 94.06 155 THR A C 1
ATOM 1252 O O . THR A 1 155 ? 7.977 -12.383 -10.016 1 94.06 155 THR A O 1
ATOM 1255 N N . ILE A 1 156 ? 8.867 -12.68 -7.98 1 93.19 156 ILE A N 1
ATOM 1256 C CA . ILE A 1 156 ? 10.117 -12.031 -8.367 1 93.19 156 ILE A CA 1
ATOM 1257 C C . ILE A 1 156 ? 10.805 -12.844 -9.461 1 93.19 156 ILE A C 1
ATOM 1259 O O . ILE A 1 156 ? 11.25 -12.289 -10.469 1 93.19 156 ILE A O 1
ATOM 1263 N N . LEU A 1 157 ? 10.875 -14.109 -9.281 1 92.38 157 LEU A N 1
ATOM 1264 C CA . LEU A 1 157 ? 11.477 -15.008 -10.258 1 92.38 157 LEU A CA 1
ATOM 1265 C C . LEU A 1 157 ? 10.758 -14.922 -11.594 1 92.38 157 LEU A C 1
ATOM 1267 O O . LEU A 1 157 ? 11.398 -14.836 -12.648 1 92.38 157 LEU A O 1
ATOM 1271 N N . ALA A 1 158 ? 9.414 -14.992 -11.562 1 95.25 158 ALA A N 1
ATOM 1272 C CA . ALA A 1 158 ? 8.602 -14.945 -12.781 1 95.25 158 ALA A CA 1
ATOM 1273 C C . ALA A 1 158 ? 8.812 -13.641 -13.539 1 95.25 158 ALA A C 1
ATOM 1275 O O . ALA A 1 158 ? 8.883 -13.625 -14.766 1 95.25 158 ALA A O 1
ATOM 1276 N N . ARG A 1 159 ? 8.898 -12.57 -12.852 1 94.75 159 ARG A N 1
ATOM 1277 C CA . ARG A 1 159 ? 9.141 -11.273 -13.469 1 94.75 159 ARG A CA 1
ATOM 1278 C C . ARG A 1 159 ? 10.523 -11.219 -14.125 1 94.75 159 ARG A C 1
ATOM 1280 O O . ARG A 1 159 ? 10.664 -10.734 -15.25 1 94.75 159 ARG A O 1
ATOM 1287 N N . GLU A 1 160 ? 11.492 -11.742 -13.422 1 91.81 160 GLU A N 1
ATOM 1288 C CA . GLU A 1 160 ? 12.852 -11.789 -13.953 1 91.81 160 GLU A CA 1
ATOM 1289 C C . GLU A 1 160 ? 12.93 -12.648 -15.211 1 91.81 160 GLU A C 1
ATOM 1291 O O . GLU A 1 160 ? 13.609 -12.289 -16.172 1 91.81 160 GLU A O 1
ATOM 1296 N N . ALA A 1 161 ? 12.273 -13.75 -15.156 1 92.81 161 ALA A N 1
ATOM 1297 C CA . ALA A 1 161 ? 12.328 -14.719 -16.25 1 92.81 161 ALA A CA 1
ATOM 1298 C C . ALA A 1 161 ? 11.305 -14.391 -17.328 1 92.81 161 ALA A C 1
ATOM 1300 O O . ALA A 1 161 ? 11.188 -15.109 -18.328 1 92.81 161 ALA A O 1
ATOM 1301 N N . ARG A 1 162 ? 10.469 -13.367 -17.125 1 93 162 ARG A N 1
ATOM 1302 C CA . ARG A 1 162 ? 9.461 -12.898 -18.078 1 93 162 ARG A CA 1
ATOM 1303 C C . ARG A 1 162 ? 8.383 -13.953 -18.312 1 93 162 ARG A C 1
ATOM 1305 O O . ARG A 1 162 ? 8.023 -14.242 -19.453 1 93 162 ARG A O 1
ATOM 1312 N N . ILE A 1 163 ? 8.047 -14.578 -17.297 1 95.56 163 ILE A N 1
ATOM 1313 C CA . ILE A 1 163 ? 6.895 -15.477 -17.312 1 95.56 163 ILE A CA 1
ATOM 1314 C C . ILE A 1 163 ? 5.656 -14.719 -16.844 1 95.56 163 ILE A C 1
ATOM 1316 O O . ILE A 1 163 ? 5.293 -14.773 -15.664 1 95.56 163 ILE A O 1
ATOM 1320 N N . GLN A 1 164 ? 4.941 -14.133 -17.734 1 96.06 164 GLN A N 1
ATOM 1321 C CA . GLN A 1 164 ? 3.91 -13.164 -17.391 1 96.06 164 GLN A CA 1
ATOM 1322 C C . GLN A 1 164 ? 2.568 -13.844 -17.141 1 96.06 164 GLN A C 1
ATOM 1324 O O . GLN A 1 164 ? 1.717 -13.312 -16.438 1 96.06 164 GLN A O 1
ATOM 1329 N N . SER A 1 165 ? 2.375 -15.031 -17.703 1 96.31 165 SER A N 1
ATOM 1330 C CA . SER A 1 165 ? 1.074 -15.695 -17.688 1 96.31 165 SER A CA 1
ATOM 1331 C C . SER A 1 165 ? 0.665 -16.078 -16.266 1 96.31 165 SER A C 1
ATOM 1333 O O . SER A 1 165 ? -0.525 -16.219 -15.977 1 96.31 165 SER A O 1
ATOM 1335 N N . ILE A 1 166 ? 1.621 -16.203 -15.359 1 97.44 166 ILE A N 1
ATOM 1336 C CA . ILE A 1 166 ? 1.293 -16.703 -14.031 1 97.44 166 ILE A CA 1
ATOM 1337 C C . ILE A 1 166 ? 1.115 -15.531 -13.07 1 97.44 166 ILE A C 1
ATOM 1339 O O . ILE A 1 166 ? 0.607 -15.711 -11.961 1 97.44 166 ILE A O 1
ATOM 1343 N N . LEU A 1 167 ? 1.485 -14.344 -13.445 1 97.75 167 LEU A N 1
ATOM 1344 C CA . LEU A 1 167 ? 1.658 -13.211 -12.539 1 97.75 167 LEU A CA 1
ATOM 1345 C C . LEU A 1 167 ? 0.322 -12.789 -11.93 1 97.75 167 LEU A C 1
ATOM 1347 O O . LEU A 1 167 ? 0.225 -12.562 -10.727 1 97.75 167 LEU A O 1
ATOM 1351 N N . PRO A 1 168 ? -0.773 -12.68 -12.719 1 98 168 PRO A N 1
ATOM 1352 C CA . PRO A 1 168 ? -2.029 -12.219 -12.125 1 98 168 PRO A CA 1
ATOM 1353 C C . PRO A 1 168 ? -2.465 -13.078 -10.938 1 98 168 PRO A C 1
ATOM 1355 O O . PRO A 1 168 ? -2.787 -12.547 -9.867 1 98 168 PRO A O 1
ATOM 1358 N N . LEU A 1 169 ? -2.424 -14.367 -11.141 1 97.38 169 LEU A N 1
ATOM 1359 C CA . LEU A 1 169 ? -2.873 -15.258 -10.078 1 97.38 169 LEU A CA 1
ATOM 1360 C C . LEU A 1 169 ? -1.867 -15.281 -8.93 1 97.38 169 LEU A C 1
ATOM 1362 O O . LEU A 1 169 ? -2.252 -15.383 -7.762 1 97.38 169 LEU A O 1
ATOM 1366 N N . ALA A 1 170 ? -0.595 -15.234 -9.234 1 95.62 170 ALA A N 1
ATOM 1367 C CA . ALA A 1 170 ? 0.422 -15.188 -8.18 1 95.62 170 ALA A CA 1
ATOM 1368 C C . ALA A 1 170 ? 0.25 -13.945 -7.305 1 95.62 170 ALA A C 1
ATOM 1370 O O . ALA A 1 170 ? 0.337 -14.031 -6.078 1 95.62 170 ALA A O 1
ATOM 1371 N N . TYR A 1 171 ? 0.006 -12.805 -7.988 1 96.25 171 TYR A N 1
ATOM 1372 C CA . TYR A 1 171 ? -0.254 -11.57 -7.25 1 96.25 171 TYR A CA 1
ATOM 1373 C C . TYR A 1 171 ? -1.5 -11.711 -6.387 1 96.25 171 TYR A C 1
ATOM 1375 O O . TYR A 1 171 ? -1.503 -11.297 -5.223 1 96.25 171 TYR A O 1
ATOM 1383 N N . PHE A 1 172 ? -2.498 -12.273 -6.941 1 96.75 172 PHE A N 1
ATOM 1384 C CA . PHE A 1 172 ? -3.752 -12.477 -6.227 1 96.75 172 PHE A CA 1
ATOM 1385 C C . PHE A 1 172 ? -3.531 -13.305 -4.965 1 96.75 172 PHE A C 1
ATOM 1387 O O . PHE A 1 172 ? -3.99 -12.93 -3.885 1 96.75 172 PHE A O 1
ATOM 1394 N N . LEU A 1 173 ? -2.852 -14.359 -5.113 1 93.75 173 LEU A N 1
ATOM 1395 C CA . LEU A 1 173 ? -2.635 -15.273 -3.994 1 93.75 173 LEU A CA 1
ATOM 1396 C C . LEU A 1 173 ? -1.814 -14.609 -2.896 1 93.75 173 LEU A C 1
ATOM 1398 O O . LEU A 1 173 ? -2.025 -14.867 -1.711 1 93.75 173 LEU A O 1
ATOM 1402 N N . PHE A 1 174 ? -0.957 -13.812 -3.299 1 93.25 174 PHE A N 1
ATOM 1403 C CA . PHE A 1 174 ? -0.154 -13.125 -2.291 1 93.25 174 PHE A CA 1
ATOM 1404 C C . PHE A 1 174 ? -0.996 -12.117 -1.522 1 93.25 174 PHE A C 1
ATOM 1406 O O . PHE A 1 174 ? -0.834 -11.961 -0.311 1 93.25 174 PHE A O 1
ATOM 1413 N N . CYS A 1 175 ? -1.902 -11.406 -2.227 1 91.12 175 CYS A N 1
ATOM 1414 C CA . CYS A 1 175 ? -2.668 -10.305 -1.648 1 91.12 175 CYS A CA 1
ATOM 1415 C C . CYS A 1 175 ? -3.895 -10.828 -0.907 1 91.12 175 CYS A C 1
ATOM 1417 O O . CYS A 1 175 ? -4.727 -10.039 -0.45 1 91.12 175 CYS A O 1
ATOM 1419 N N . ARG A 1 176 ? -4.125 -12.039 -0.737 1 82 176 ARG A N 1
ATOM 1420 C CA . ARG A 1 176 ? -5.348 -12.625 -0.199 1 82 176 ARG A CA 1
ATOM 1421 C C . ARG A 1 176 ? -5.594 -12.164 1.232 1 82 176 ARG A C 1
ATOM 1423 O O . ARG A 1 176 ? -6.734 -11.891 1.613 1 82 176 ARG A O 1
ATOM 1430 N N . GLY A 1 177 ? -4.523 -11.992 2.023 1 73.44 177 GLY A N 1
ATOM 1431 C CA . GLY A 1 177 ? -4.742 -11.617 3.41 1 73.44 177 GLY A CA 1
ATOM 1432 C C . GLY A 1 177 ? -4.078 -10.305 3.777 1 73.44 177 GLY A C 1
ATOM 1433 O O . GLY A 1 177 ? -3.121 -9.875 3.125 1 73.44 177 GLY A O 1
ATOM 1434 N N . GLU A 1 178 ? -4.711 -9.609 4.75 1 74.75 178 GLU A N 1
ATOM 1435 C CA . GLU A 1 178 ? -4.18 -8.344 5.242 1 74.75 178 GLU A CA 1
ATOM 1436 C C . GLU A 1 178 ? -2.789 -8.523 5.848 1 74.75 178 GLU A C 1
ATOM 1438 O O . GLU A 1 178 ? -1.938 -7.641 5.734 1 74.75 178 GLU A O 1
ATOM 1443 N N . GLU A 1 179 ? -2.586 -9.625 6.363 1 76.44 179 GLU A N 1
ATOM 1444 C CA . GLU A 1 179 ? -1.306 -9.867 7.02 1 76.44 179 GLU A CA 1
ATOM 1445 C C . GLU A 1 179 ? -0.168 -9.93 6.008 1 76.44 179 GLU A C 1
ATOM 1447 O O . GLU A 1 179 ? 0.96 -9.531 6.305 1 76.44 179 GLU A O 1
ATOM 1452 N N . GLN A 1 180 ? -0.502 -10.336 4.852 1 80.06 180 GLN A N 1
ATOM 1453 C CA . GLN A 1 180 ? 0.508 -10.461 3.805 1 80.06 180 GLN A CA 1
ATOM 1454 C C . GLN A 1 180 ? 0.974 -9.094 3.324 1 80.06 180 GLN A C 1
ATOM 1456 O O . GLN A 1 180 ? 2.121 -8.938 2.898 1 80.06 180 GLN A O 1
ATOM 1461 N N . MET A 1 181 ? 0.085 -8.148 3.48 1 84 181 MET A N 1
ATOM 1462 C CA . MET A 1 181 ? 0.439 -6.82 3.002 1 84 181 MET A CA 1
ATOM 1463 C C . MET A 1 181 ? 1.535 -6.203 3.865 1 84 181 MET A C 1
ATOM 1465 O O . MET A 1 181 ? 2.359 -5.434 3.371 1 84 181 MET A O 1
ATOM 1469 N N . LYS A 1 182 ? 1.568 -6.629 5.086 1 85.12 182 LYS A N 1
ATOM 1470 C CA . LYS A 1 182 ? 2.648 -6.184 5.961 1 85.12 182 LYS A CA 1
ATOM 1471 C C . LYS A 1 182 ? 3.994 -6.73 5.492 1 85.12 182 LYS A C 1
ATOM 1473 O O . LYS A 1 182 ? 5.012 -6.039 5.562 1 85.12 182 LYS A O 1
ATOM 1478 N N . GLN A 1 183 ? 3.979 -7.883 4.926 1 86.62 183 GLN A N 1
ATOM 1479 C CA . GLN A 1 183 ? 5.199 -8.578 4.539 1 86.62 183 GLN A CA 1
ATOM 1480 C C . GLN A 1 183 ? 5.828 -7.945 3.303 1 86.62 183 GLN A C 1
ATOM 1482 O O . GLN A 1 183 ? 7.031 -8.086 3.07 1 86.62 183 GLN A O 1
ATOM 1487 N N . VAL A 1 184 ? 5.02 -7.254 2.586 1 88.94 184 VAL A N 1
ATOM 1488 C CA . VAL A 1 184 ? 5.477 -6.637 1.346 1 88.94 184 VAL A CA 1
ATOM 1489 C C . VAL A 1 184 ? 6.578 -5.621 1.648 1 88.94 184 VAL A C 1
ATOM 1491 O O . VAL A 1 184 ? 7.461 -5.391 0.819 1 88.94 184 VAL A O 1
ATOM 1494 N N . PHE A 1 185 ? 6.605 -5.078 2.914 1 89.94 185 PHE A N 1
ATOM 1495 C CA . PHE A 1 185 ? 7.523 -3.994 3.244 1 89.94 185 PHE A CA 1
ATOM 1496 C C . PHE A 1 185 ? 8.602 -4.473 4.207 1 89.94 185 PHE A C 1
ATOM 1498 O O . PHE A 1 185 ? 9.414 -3.676 4.691 1 89.94 185 PHE A O 1
ATOM 1505 N N . LEU A 1 186 ? 8.656 -5.711 4.5 1 89.62 186 LEU A N 1
ATOM 1506 C CA . LEU A 1 186 ? 9.609 -6.25 5.465 1 89.62 186 LEU A CA 1
ATOM 1507 C C . LEU A 1 186 ? 10.656 -7.117 4.773 1 89.62 186 LEU A C 1
ATOM 1509 O O . LEU A 1 186 ? 10.375 -7.73 3.742 1 89.62 186 LEU A O 1
ATOM 1513 N N . ILE A 1 187 ? 11.758 -7.105 5.395 1 92 187 ILE A N 1
ATOM 1514 C CA . ILE A 1 187 ? 12.797 -8.031 4.961 1 92 187 ILE A CA 1
ATOM 1515 C C . ILE A 1 187 ? 12.398 -9.461 5.324 1 92 187 ILE A C 1
ATOM 1517 O O . ILE A 1 187 ? 11.898 -9.711 6.426 1 92 187 ILE A O 1
ATOM 1521 N N . TYR A 1 188 ? 12.539 -10.336 4.367 1 90 188 TYR A N 1
ATOM 1522 C CA . TYR A 1 188 ? 12.172 -11.727 4.617 1 90 188 TYR A CA 1
ATOM 1523 C C . TYR A 1 188 ? 13.273 -12.672 4.164 1 90 188 TYR A C 1
ATOM 1525 O O . TYR A 1 188 ? 14.156 -12.289 3.396 1 90 188 TYR A O 1
ATOM 1533 N N . ASP A 1 189 ? 13.258 -13.867 4.707 1 89.75 189 ASP A N 1
ATOM 1534 C CA . ASP A 1 189 ? 14.188 -14.914 4.309 1 89.75 189 ASP A CA 1
ATOM 1535 C C . ASP A 1 189 ? 13.719 -15.617 3.037 1 89.75 189 ASP A C 1
ATOM 1537 O O . ASP A 1 189 ? 12.625 -16.188 3.008 1 89.75 189 ASP A O 1
ATOM 1541 N N . THR A 1 190 ? 14.516 -15.523 2.004 1 88.31 190 THR A N 1
ATOM 1542 C CA . THR A 1 190 ? 14.156 -16.156 0.739 1 88.31 190 THR A CA 1
ATOM 1543 C C . THR A 1 190 ? 14.406 -17.656 0.798 1 88.31 190 THR A C 1
ATOM 1545 O O . THR A 1 190 ? 15.086 -18.141 1.703 1 88.31 190 THR A O 1
ATOM 1548 N N . GLU A 1 191 ? 13.859 -18.328 -0.145 1 82.75 191 GLU A N 1
ATOM 1549 C CA . GLU A 1 191 ? 14.078 -19.766 -0.271 1 82.75 191 GLU A CA 1
ATOM 1550 C C . GLU A 1 191 ? 15.477 -20.062 -0.802 1 82.75 191 GLU A C 1
ATOM 1552 O O . GLU A 1 191 ? 15.891 -21.219 -0.868 1 82.75 191 GLU A O 1
ATOM 1557 N N . TYR A 1 192 ? 16.234 -19.047 -1.049 1 79.94 192 TYR A N 1
ATOM 1558 C CA . TYR A 1 192 ? 17.594 -19.172 -1.544 1 79.94 192 TYR A CA 1
ATOM 1559 C C . TYR A 1 192 ? 18.609 -19.016 -0.412 1 79.94 192 TYR A C 1
ATOM 1561 O O . TYR A 1 192 ? 19.812 -19.062 -0.64 1 79.94 192 TYR A O 1
ATOM 1569 N N . GLY A 1 193 ? 18.078 -18.797 0.764 1 79.81 193 GLY A N 1
ATOM 1570 C CA . GLY A 1 193 ? 18.969 -18.625 1.909 1 79.81 193 GLY A CA 1
ATOM 1571 C C . GLY A 1 193 ? 19.469 -17.203 2.062 1 79.81 193 GLY A C 1
ATOM 1572 O O . GLY A 1 193 ? 20.438 -16.953 2.793 1 79.81 193 GLY A O 1
ATOM 1573 N N . THR A 1 194 ? 18.922 -16.344 1.345 1 86.5 194 THR A N 1
ATOM 1574 C CA . THR A 1 194 ? 19.281 -14.938 1.431 1 86.5 194 THR A CA 1
ATOM 1575 C C . THR A 1 194 ? 18.125 -14.102 1.963 1 86.5 194 THR A C 1
ATOM 1577 O O . THR A 1 194 ? 17.016 -14.625 2.158 1 86.5 194 THR A O 1
ATOM 1580 N N . LYS A 1 195 ? 18.453 -12.875 2.354 1 91.56 195 LYS A N 1
ATOM 1581 C CA . LYS A 1 195 ? 17.406 -11.93 2.756 1 91.56 195 LYS A CA 1
ATOM 1582 C C . LYS A 1 195 ? 17.047 -10.992 1.608 1 91.56 195 LYS A C 1
ATOM 1584 O O . LYS A 1 195 ? 17.906 -10.617 0.811 1 91.56 195 LYS A O 1
ATOM 1589 N N . ALA A 1 196 ? 15.766 -10.797 1.563 1 90.19 196 ALA A N 1
ATOM 1590 C CA . ALA A 1 196 ? 15.32 -9.922 0.485 1 90.19 196 ALA A CA 1
ATOM 1591 C C . ALA A 1 196 ? 14.117 -9.086 0.919 1 90.19 196 ALA A C 1
ATOM 1593 O O . ALA A 1 196 ? 13.508 -9.352 1.956 1 90.19 196 ALA A O 1
ATOM 1594 N N . ILE A 1 197 ? 13.891 -7.961 0.177 1 91.44 197 ILE A N 1
ATOM 1595 C CA . ILE A 1 197 ? 12.688 -7.141 0.287 1 91.44 197 ILE A CA 1
ATOM 1596 C C . ILE A 1 197 ? 12.047 -6.98 -1.088 1 91.44 197 ILE A C 1
ATOM 1598 O O . ILE A 1 197 ? 12.742 -6.945 -2.105 1 91.44 197 ILE A O 1
ATOM 1602 N N . ALA A 1 198 ? 10.773 -7.074 -1.124 1 91.88 198 ALA A N 1
ATOM 1603 C CA . ALA A 1 198 ? 10.094 -6.867 -2.402 1 91.88 198 ALA A CA 1
ATOM 1604 C C . ALA A 1 198 ? 10.547 -5.566 -3.059 1 91.88 198 ALA A C 1
ATOM 1606 O O . ALA A 1 198 ? 10.617 -4.523 -2.402 1 91.88 198 ALA A O 1
ATOM 1607 N N . PRO A 1 199 ? 10.891 -5.664 -4.332 1 92.38 199 PRO A N 1
ATOM 1608 C CA . PRO A 1 199 ? 11.273 -4.434 -5.031 1 92.38 199 PRO A CA 1
ATOM 1609 C C . PRO A 1 199 ? 10.172 -3.385 -5.031 1 92.38 199 PRO A C 1
ATOM 1611 O O . PRO A 1 199 ? 8.984 -3.73 -5.004 1 92.38 199 PRO A O 1
ATOM 1614 N N . PRO A 1 200 ? 10.516 -2.088 -5.133 1 88.81 200 PRO A N 1
ATOM 1615 C CA . PRO A 1 200 ? 9.539 -1.005 -5.023 1 88.81 200 PRO A CA 1
ATOM 1616 C C . PRO A 1 200 ? 8.453 -1.085 -6.094 1 88.81 200 PRO A C 1
ATOM 1618 O O . PRO A 1 200 ? 7.289 -0.767 -5.824 1 88.81 200 PRO A O 1
ATOM 1621 N N . ASP A 1 201 ? 8.867 -1.426 -7.215 1 92.69 201 ASP A N 1
ATOM 1622 C CA . ASP A 1 201 ? 7.867 -1.524 -8.273 1 92.69 201 ASP A CA 1
ATOM 1623 C C . ASP A 1 201 ? 6.863 -2.639 -7.984 1 92.69 201 ASP A C 1
ATOM 1625 O O . ASP A 1 201 ? 5.672 -2.496 -8.266 1 92.69 201 ASP A O 1
ATOM 1629 N N . LEU A 1 202 ? 7.324 -3.734 -7.461 1 94.25 202 LEU A N 1
ATOM 1630 C CA . LEU A 1 202 ? 6.434 -4.82 -7.07 1 94.25 202 LEU A CA 1
ATOM 1631 C C . LEU A 1 202 ? 5.543 -4.406 -5.902 1 94.25 202 LEU A C 1
ATOM 1633 O O . LEU A 1 202 ? 4.363 -4.762 -5.859 1 94.25 202 LEU A O 1
ATOM 1637 N N . GLN A 1 203 ? 6.125 -3.717 -4.961 1 92.56 203 GLN A N 1
ATOM 1638 C CA . GLN A 1 203 ? 5.328 -3.195 -3.857 1 92.56 203 GLN A CA 1
ATOM 1639 C C . GLN A 1 203 ? 4.156 -2.363 -4.371 1 92.56 203 GLN A C 1
ATOM 1641 O O . GLN A 1 203 ? 3.016 -2.559 -3.945 1 92.56 203 GLN A O 1
ATOM 1646 N N . LYS A 1 204 ? 4.469 -1.46 -5.273 1 93 204 LYS A N 1
ATOM 1647 C CA . LYS A 1 204 ? 3.447 -0.608 -5.875 1 93 204 LYS A CA 1
ATOM 1648 C C . LYS A 1 204 ? 2.361 -1.444 -6.543 1 93 204 LYS A C 1
ATOM 1650 O O . LYS A 1 204 ? 1.17 -1.21 -6.328 1 93 204 LYS A O 1
ATOM 1655 N N . ILE A 1 205 ? 2.727 -2.434 -7.266 1 95.5 205 ILE A N 1
ATOM 1656 C CA . ILE A 1 205 ? 1.804 -3.283 -8.008 1 95.5 205 ILE A CA 1
ATOM 1657 C C . ILE A 1 205 ? 0.884 -4.023 -7.039 1 95.5 205 ILE A C 1
ATOM 1659 O O . ILE A 1 205 ? -0.332 -4.07 -7.242 1 95.5 205 ILE A O 1
ATOM 1663 N N . LEU A 1 206 ? 1.459 -4.578 -6.012 1 93.75 206 LEU A N 1
ATOM 1664 C CA . LEU A 1 206 ? 0.688 -5.371 -5.062 1 93.75 206 LEU A CA 1
ATOM 1665 C C . LEU A 1 206 ? -0.284 -4.492 -4.281 1 93.75 206 LEU A C 1
ATOM 1667 O O . LEU A 1 206 ? -1.444 -4.859 -4.09 1 93.75 206 LEU A O 1
ATOM 1671 N N . VAL A 1 207 ? 0.144 -3.338 -3.902 1 91.75 207 VAL A N 1
ATOM 1672 C CA . VAL A 1 207 ? -0.675 -2.439 -3.096 1 91.75 207 VAL A CA 1
ATOM 1673 C C . VAL A 1 207 ? -1.836 -1.906 -3.932 1 91.75 207 VAL A C 1
ATOM 1675 O O . VAL A 1 207 ? -2.994 -1.972 -3.512 1 91.75 207 VAL A O 1
ATOM 1678 N N . LEU A 1 208 ? -1.532 -1.391 -5.09 1 92.06 208 LEU A N 1
ATOM 1679 C CA . LEU A 1 208 ? -2.58 -0.854 -5.953 1 92.06 208 LEU A CA 1
ATOM 1680 C C . LEU A 1 208 ? -3.488 -1.968 -6.461 1 92.06 208 LEU A C 1
ATOM 1682 O O . LEU A 1 208 ? -4.695 -1.766 -6.621 1 92.06 208 LEU A O 1
ATOM 1686 N N . GLY A 1 209 ? -2.887 -3.09 -6.727 1 94.25 209 GLY A N 1
ATOM 1687 C CA . GLY A 1 209 ? -3.678 -4.238 -7.145 1 94.25 209 GLY A CA 1
ATOM 1688 C C . GLY A 1 209 ? -4.691 -4.672 -6.105 1 94.25 209 GLY A C 1
ATOM 1689 O O . GLY A 1 209 ? -5.824 -5.027 -6.445 1 94.25 209 GLY A O 1
ATOM 1690 N N . ARG A 1 210 ? -4.297 -4.695 -4.859 1 92.69 210 ARG A N 1
ATOM 1691 C CA . ARG A 1 210 ? -5.215 -5.078 -3.791 1 92.69 210 ARG A CA 1
ATOM 1692 C C . ARG A 1 210 ? -6.406 -4.129 -3.723 1 92.69 210 ARG A C 1
ATOM 1694 O O . ARG A 1 210 ? -7.547 -4.566 -3.557 1 92.69 210 ARG A O 1
ATOM 1701 N N . GLU A 1 211 ? -6.152 -2.85 -3.898 1 88.56 211 GLU A N 1
ATOM 1702 C CA . GLU A 1 211 ? -7.234 -1.87 -3.934 1 88.56 211 GLU A CA 1
ATOM 1703 C C . GLU A 1 211 ? -8.195 -2.152 -5.082 1 88.56 211 GLU A C 1
ATOM 1705 O O . GLU A 1 211 ? -9.414 -2.1 -4.906 1 88.56 211 GLU A O 1
ATOM 1710 N N . GLY A 1 212 ? -7.582 -2.375 -6.176 1 92.06 212 GLY A N 1
ATOM 1711 C CA . GLY A 1 212 ? -8.398 -2.703 -7.336 1 92.06 212 GLY A CA 1
ATOM 1712 C C . GLY A 1 212 ? -9.219 -3.967 -7.148 1 92.06 212 GLY A C 1
ATOM 1713 O O . GLY A 1 212 ? -10.375 -4.031 -7.566 1 92.06 212 GLY A O 1
ATOM 1714 N N . MET A 1 213 ? -8.648 -4.934 -6.5 1 94.69 213 MET A N 1
ATOM 1715 C CA . MET A 1 213 ? -9.344 -6.195 -6.277 1 94.69 213 MET A CA 1
ATOM 1716 C C . MET A 1 213 ? -10.5 -6.012 -5.301 1 94.69 213 MET A C 1
ATOM 1718 O O . MET A 1 213 ? -11.57 -6.594 -5.488 1 94.69 213 MET A O 1
ATOM 1722 N N . LEU A 1 214 ? -10.273 -5.246 -4.285 1 91.06 214 LEU A N 1
ATOM 1723 C CA . LEU A 1 214 ? -11.352 -4.973 -3.34 1 91.06 214 LEU A CA 1
ATOM 1724 C C . LEU A 1 214 ? -12.547 -4.332 -4.043 1 91.06 214 LEU A C 1
ATOM 1726 O O . LEU A 1 214 ? -13.688 -4.715 -3.807 1 91.06 214 LEU A O 1
ATOM 1730 N N . ARG A 1 215 ? -12.281 -3.418 -4.922 1 91 215 ARG A N 1
ATOM 1731 C CA . ARG A 1 215 ? -13.344 -2.822 -5.723 1 91 215 ARG A CA 1
ATOM 1732 C C . ARG A 1 215 ? -13.984 -3.857 -6.641 1 91 215 ARG A C 1
ATOM 1734 O O . ARG A 1 215 ? -15.211 -3.91 -6.766 1 91 215 ARG A O 1
ATOM 1741 N N . GLY A 1 216 ? -13.125 -4.652 -7.223 1 94.75 216 GLY A N 1
ATOM 1742 C CA . GLY A 1 216 ? -13.594 -5.664 -8.156 1 94.75 216 GLY A CA 1
ATOM 1743 C C . GLY A 1 216 ? -14.516 -6.68 -7.512 1 94.75 216 GLY A C 1
ATOM 1744 O O . GLY A 1 216 ? -15.445 -7.172 -8.148 1 94.75 216 GLY A O 1
ATOM 1745 N N . ILE A 1 217 ? -14.273 -7.004 -6.25 1 95.38 217 ILE A N 1
ATOM 1746 C CA . ILE A 1 217 ? -15.109 -7.953 -5.523 1 95.38 217 ILE A CA 1
ATOM 1747 C C . ILE A 1 217 ? -16.547 -7.445 -5.477 1 95.38 217 ILE A C 1
ATOM 1749 O O . ILE A 1 217 ? -17.484 -8.18 -5.789 1 95.38 217 ILE A O 1
ATOM 1753 N N . MET A 1 218 ? -16.688 -6.184 -5.164 1 92.88 218 MET A N 1
ATOM 1754 C CA . MET A 1 218 ? -18.016 -5.602 -4.969 1 92.88 218 MET A CA 1
ATOM 1755 C C . MET A 1 218 ? -18.672 -5.262 -6.305 1 92.88 218 MET A C 1
ATOM 1757 O O . MET A 1 218 ? -19.891 -5.305 -6.434 1 92.88 218 MET A O 1
ATOM 1761 N N . ASP A 1 219 ? -17.875 -5.043 -7.309 1 93.06 219 ASP A N 1
ATOM 1762 C CA . ASP A 1 219 ? -18.406 -4.688 -8.617 1 93.06 219 ASP A CA 1
ATOM 1763 C C . ASP A 1 219 ? -18.781 -5.938 -9.414 1 93.06 219 ASP A C 1
ATOM 1765 O O . ASP A 1 219 ? -19.688 -5.891 -10.25 1 93.06 219 ASP A O 1
ATOM 1769 N N . ASN A 1 220 ? -18.078 -7 -9.133 1 95.56 220 ASN A N 1
ATOM 1770 C CA . ASN A 1 220 ? -18.234 -8.18 -9.977 1 95.56 220 ASN A CA 1
ATOM 1771 C C . ASN A 1 220 ? -18.75 -9.375 -9.18 1 95.56 220 ASN A C 1
ATOM 1773 O O . ASN A 1 220 ? -19.953 -9.609 -9.141 1 95.56 220 ASN A O 1
ATOM 1777 N N . THR A 1 221 ? -17.938 -10.055 -8.359 1 96.44 221 THR A N 1
ATOM 1778 C CA . THR A 1 221 ? -18.266 -11.305 -7.688 1 96.44 221 THR A CA 1
ATOM 1779 C C . THR A 1 221 ? -19.484 -11.133 -6.797 1 96.44 221 THR A C 1
ATOM 1781 O O . THR A 1 221 ? -20.406 -11.961 -6.832 1 96.44 221 THR A O 1
ATOM 1784 N N . TYR A 1 222 ? -19.562 -10.039 -6.094 1 95.06 222 TYR A N 1
ATOM 1785 C CA . TYR A 1 222 ? -20.656 -9.82 -5.16 1 95.06 222 TYR A CA 1
ATOM 1786 C C . TYR A 1 222 ? -21.516 -8.633 -5.598 1 95.06 222 TYR A C 1
ATOM 1788 O O . TYR A 1 222 ? -22.297 -8.109 -4.809 1 95.06 222 TYR A O 1
ATOM 1796 N N . GLY A 1 223 ? -21.406 -8.281 -6.852 1 92.62 223 GLY A N 1
ATOM 1797 C CA . GLY A 1 223 ? -22.188 -7.18 -7.391 1 92.62 223 GLY A CA 1
ATOM 1798 C C . GLY A 1 223 ? -23.688 -7.418 -7.328 1 92.62 223 GLY A C 1
ATOM 1799 O O . GLY A 1 223 ? -24.469 -6.477 -7.184 1 92.62 223 GLY A O 1
ATOM 1800 N N . TRP A 1 224 ? -24.094 -8.688 -7.332 1 93.38 224 TRP A N 1
ATOM 1801 C CA . TRP A 1 224 ? -25.516 -9.055 -7.344 1 93.38 224 TRP A CA 1
ATOM 1802 C C . TRP A 1 224 ? -26.188 -8.688 -6.027 1 93.38 224 TRP A C 1
ATOM 1804 O O . TRP A 1 224 ? -27.406 -8.562 -5.961 1 93.38 224 TRP A O 1
ATOM 1814 N N . LEU A 1 225 ? -25.438 -8.492 -4.984 1 92.81 225 LEU A N 1
ATOM 1815 C CA . LEU A 1 225 ? -25.984 -8.148 -3.676 1 92.81 225 LEU A CA 1
ATOM 1816 C C . LEU A 1 225 ? -26.578 -6.746 -3.686 1 92.81 225 LEU A C 1
ATOM 1818 O O . LEU A 1 225 ? -27.438 -6.426 -2.861 1 92.81 225 LEU A O 1
ATOM 1822 N N . ALA A 1 226 ? -26.125 -5.969 -4.586 1 89.44 226 ALA A N 1
ATOM 1823 C CA . ALA A 1 226 ? -26.609 -4.594 -4.668 1 89.44 226 ALA A CA 1
ATOM 1824 C C . ALA A 1 226 ? -27.828 -4.504 -5.59 1 89.44 226 ALA A C 1
ATOM 1826 O O . ALA A 1 226 ? -28.531 -3.486 -5.605 1 89.44 226 ALA A O 1
ATOM 1827 N N . ASP A 1 227 ? -28.062 -5.512 -6.332 1 88.38 227 ASP A N 1
ATOM 1828 C CA . ASP A 1 227 ? -29.125 -5.504 -7.34 1 88.38 227 ASP A CA 1
ATOM 1829 C C . ASP A 1 227 ? -30.453 -6 -6.754 1 88.38 227 ASP A C 1
ATOM 1831 O O . ASP A 1 227 ? -30.672 -7.207 -6.637 1 88.38 227 ASP A O 1
ATOM 1835 N N . ASP A 1 228 ? -31.406 -5.148 -6.559 1 85.88 228 ASP A N 1
ATOM 1836 C CA . ASP A 1 228 ? -32.688 -5.512 -5.961 1 85.88 228 ASP A CA 1
ATOM 1837 C C . ASP A 1 228 ? -33.625 -6.102 -7.004 1 85.88 228 ASP A C 1
ATOM 1839 O O . ASP A 1 228 ? -34.75 -6.531 -6.672 1 85.88 228 ASP A O 1
ATOM 1843 N N . LYS A 1 229 ? -33.188 -6.129 -8.195 1 87.31 229 LYS A N 1
ATOM 1844 C CA . LYS A 1 229 ? -33.969 -6.77 -9.234 1 87.31 229 LYS A CA 1
ATOM 1845 C C . LYS A 1 229 ? -33.594 -8.234 -9.406 1 87.31 229 LYS A C 1
ATOM 1847 O O . LYS A 1 229 ? -34.375 -9.039 -9.914 1 87.31 229 LYS A O 1
ATOM 1852 N N . CYS A 1 230 ? -32.312 -8.477 -8.914 1 89.75 230 CYS A N 1
ATOM 1853 C CA . CYS A 1 230 ? -31.828 -9.844 -9 1 89.75 230 CYS A CA 1
ATOM 1854 C C . CYS A 1 230 ? -32.438 -10.711 -7.898 1 89.75 230 CYS A C 1
ATOM 1856 O O . CYS A 1 230 ? -33 -11.773 -8.18 1 89.75 230 CYS A O 1
ATOM 1858 N N . ILE A 1 231 ? -32.312 -10.305 -6.715 1 93.56 231 ILE A N 1
ATOM 1859 C CA . ILE A 1 231 ? -32.906 -10.961 -5.555 1 93.56 231 ILE A CA 1
ATOM 1860 C C . ILE A 1 231 ? -33.688 -9.945 -4.738 1 93.56 231 ILE A C 1
ATOM 1862 O O . ILE A 1 231 ? -33.125 -8.977 -4.211 1 93.56 231 ILE A O 1
ATOM 1866 N N . PRO A 1 232 ? -35.062 -10.156 -4.633 1 94.94 232 PRO A N 1
ATOM 1867 C CA . PRO A 1 232 ? -35.844 -11.352 -4.98 1 94.94 232 PRO A CA 1
ATOM 1868 C C . PRO A 1 232 ? -36.156 -11.445 -6.477 1 94.94 232 PRO A C 1
ATOM 1870 O O . PRO A 1 232 ? -36.344 -10.422 -7.133 1 94.94 232 PRO A O 1
ATOM 1873 N N . HIS A 1 233 ? -36.156 -12.648 -6.891 1 95.25 233 HIS A N 1
ATOM 1874 C CA . HIS A 1 233 ? -36.531 -12.914 -8.273 1 95.25 233 HIS A CA 1
ATOM 1875 C C . HIS A 1 233 ? -38 -12.555 -8.516 1 95.25 233 HIS A C 1
ATOM 1877 O O . HIS A 1 233 ? -38.812 -12.555 -7.578 1 95.25 233 HIS A O 1
ATOM 1883 N N . THR A 1 234 ? -38.344 -12.297 -9.742 1 93.94 234 THR A N 1
ATOM 1884 C CA . THR A 1 234 ? -39.688 -11.906 -10.102 1 93.94 234 THR A CA 1
ATOM 1885 C C . THR A 1 234 ? -40.688 -13 -9.734 1 93.94 234 THR A C 1
ATOM 1887 O O . THR A 1 234 ? -41.812 -12.711 -9.352 1 93.94 234 THR A O 1
ATOM 1890 N N . SER A 1 235 ? -40.312 -14.211 -9.742 1 94.19 235 SER A N 1
ATOM 1891 C CA . SER A 1 235 ? -41.188 -15.352 -9.453 1 94.19 235 SER A CA 1
ATOM 1892 C C . SER A 1 235 ? -41.031 -15.805 -8 1 94.19 235 SER A C 1
ATOM 1894 O O . SER A 1 235 ? -41.469 -16.906 -7.641 1 94.19 235 SER A O 1
ATOM 1896 N N . CYS A 1 236 ? -40.312 -15.023 -7.199 1 95.75 236 CYS A N 1
ATOM 1897 C CA . CYS A 1 236 ? -40.094 -15.383 -5.801 1 95.75 236 CYS A CA 1
ATOM 1898 C C . CYS A 1 236 ? -41.406 -15.383 -5.035 1 95.75 236 CYS A C 1
ATOM 1900 O O . CYS A 1 236 ? -42.25 -14.477 -5.191 1 95.75 236 CYS A O 1
ATOM 1902 N N . LYS A 1 237 ? -41.688 -16.359 -4.16 1 93.62 237 LYS A N 1
ATOM 1903 C CA . LYS A 1 237 ? -42.938 -16.484 -3.393 1 93.62 237 LYS A CA 1
ATOM 1904 C C . LYS A 1 237 ? -42.812 -15.797 -2.033 1 93.62 237 LYS A C 1
ATOM 1906 O O . LYS A 1 237 ? -43.781 -15.578 -1.344 1 93.62 237 LYS A O 1
ATOM 1911 N N . ARG A 1 238 ? -41.625 -15.516 -1.655 1 93.88 238 ARG A N 1
ATOM 1912 C CA . ARG A 1 238 ? -41.375 -14.844 -0.385 1 93.88 238 ARG A CA 1
ATOM 1913 C C . ARG A 1 238 ? -40.375 -13.6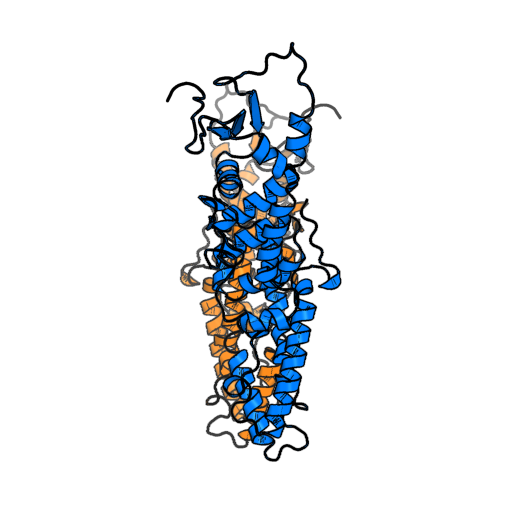95 -0.565 1 93.88 238 ARG A C 1
ATOM 1915 O O . ARG A 1 238 ? -39.312 -13.688 0.044 1 93.88 238 ARG A O 1
ATOM 1922 N N . PRO A 1 239 ? -40.719 -12.664 -1.26 1 93.19 239 PRO A N 1
ATOM 1923 C CA . PRO A 1 239 ? -39.812 -11.594 -1.659 1 93.19 239 PRO A CA 1
ATOM 1924 C C . PRO A 1 239 ? -39.188 -10.867 -0.465 1 93.19 239 PRO A C 1
ATOM 1926 O O . PRO A 1 239 ? -38.031 -10.492 -0.498 1 93.19 239 PRO A O 1
ATOM 1929 N N . THR A 1 240 ? -39.938 -10.695 0.553 1 88.5 240 THR A N 1
ATOM 1930 C CA . THR A 1 240 ? -39.438 -9.969 1.716 1 88.5 240 THR A CA 1
ATOM 1931 C C . THR A 1 240 ? -38.344 -10.766 2.422 1 88.5 240 THR A C 1
ATOM 1933 O O . THR A 1 240 ? -37.312 -10.203 2.818 1 88.5 240 THR A O 1
ATOM 1936 N N . LEU A 1 241 ? -38.531 -12.008 2.535 1 91.25 241 LEU A N 1
ATOM 1937 C CA . LEU A 1 241 ? -37.562 -12.859 3.223 1 91.25 241 LEU A CA 1
ATOM 1938 C C . LEU A 1 241 ? -36.281 -13.008 2.406 1 91.25 241 LEU A C 1
ATOM 1940 O O . LEU A 1 241 ? -35.188 -12.969 2.959 1 91.25 241 LEU A O 1
ATOM 1944 N N . CYS A 1 242 ? -36.469 -13.133 1.133 1 94.81 242 CYS A N 1
ATOM 1945 C CA . CYS A 1 242 ? -35.281 -13.289 0.28 1 94.81 242 CYS A CA 1
ATOM 1946 C C . CYS A 1 242 ? -34.5 -11.992 0.181 1 94.81 242 CYS A C 1
ATOM 1948 O O . CYS A 1 242 ? -33.281 -12.008 0.102 1 94.81 242 CYS A O 1
ATOM 1950 N N . ALA A 1 243 ? -35.188 -10.867 0.159 1 90.75 243 ALA A N 1
ATOM 1951 C CA . ALA A 1 243 ? -34.5 -9.57 0.205 1 90.75 243 ALA A CA 1
ATOM 1952 C C . ALA A 1 243 ? -33.688 -9.43 1.483 1 90.75 243 ALA A C 1
ATOM 1954 O O . ALA A 1 243 ? -32.531 -8.977 1.445 1 90.75 243 ALA A O 1
ATOM 1955 N N . ALA A 1 244 ? -34.281 -9.867 2.549 1 86.5 244 ALA A N 1
ATOM 1956 C CA . ALA A 1 244 ? -33.594 -9.82 3.836 1 86.5 244 ALA A CA 1
ATOM 1957 C C . ALA A 1 244 ? -32.375 -10.742 3.838 1 86.5 244 ALA A C 1
ATOM 1959 O O . ALA A 1 244 ? -31.328 -10.391 4.395 1 86.5 244 ALA A O 1
ATOM 1960 N N . ALA A 1 245 ? -32.5 -11.82 3.256 1 92.19 245 ALA A N 1
ATOM 1961 C CA . ALA A 1 245 ? -31.406 -12.781 3.182 1 92.19 245 ALA A CA 1
ATOM 1962 C C . ALA A 1 245 ? -30.234 -12.219 2.383 1 92.19 245 ALA A C 1
ATOM 1964 O O . ALA A 1 245 ? -29.062 -12.383 2.766 1 92.19 245 ALA A O 1
ATOM 1965 N N . ARG A 1 246 ? -30.516 -11.57 1.257 1 92.81 246 ARG A N 1
ATOM 1966 C CA . ARG A 1 246 ? -29.5 -10.945 0.433 1 92.81 246 ARG A CA 1
ATOM 1967 C C . ARG A 1 246 ? -28.734 -9.891 1.224 1 92.81 246 ARG A C 1
ATOM 1969 O O . ARG A 1 246 ? -27.5 -9.844 1.18 1 92.81 246 ARG A O 1
ATOM 1976 N N . LEU A 1 247 ? -29.453 -9.133 1.934 1 87.94 247 LEU A N 1
ATOM 1977 C CA . LEU A 1 247 ? -28.828 -8.047 2.697 1 87.94 247 LEU A CA 1
ATOM 1978 C C . LEU A 1 247 ? -28.031 -8.602 3.867 1 87.94 247 LEU A C 1
ATOM 1980 O O . LEU A 1 247 ? -27 -8.031 4.238 1 87.94 247 LEU A O 1
ATOM 1984 N N . LYS A 1 248 ? -28.516 -9.664 4.414 1 87.62 248 LYS A N 1
ATOM 1985 C CA . LYS A 1 248 ? -27.75 -10.336 5.465 1 87.62 248 LYS A CA 1
ATOM 1986 C C . LYS A 1 248 ? -26.406 -10.805 4.941 1 87.62 248 LYS A C 1
ATOM 1988 O O . LYS A 1 248 ? -25.391 -10.688 5.633 1 87.62 248 LYS A O 1
ATOM 1993 N N . LEU A 1 249 ? -26.406 -11.336 3.789 1 91.94 249 LEU A N 1
ATOM 1994 C CA . LEU A 1 249 ? -25.156 -11.758 3.184 1 91.94 249 LEU A CA 1
ATOM 1995 C C . LEU A 1 249 ? -24.25 -10.562 2.912 1 91.94 249 LEU A C 1
ATOM 1997 O O . LEU A 1 249 ? -23.031 -10.641 3.092 1 91.94 249 LEU A O 1
ATOM 2001 N N . LEU A 1 250 ? -24.828 -9.477 2.455 1 90.25 250 LEU A N 1
ATOM 2002 C CA . LEU A 1 250 ? -24.062 -8.258 2.227 1 90.25 250 LEU A CA 1
ATOM 2003 C C . LEU A 1 250 ? -23.344 -7.812 3.502 1 90.25 250 LEU A C 1
ATOM 2005 O O . LEU A 1 250 ? -22.172 -7.441 3.467 1 90.25 250 LEU A O 1
ATOM 2009 N N . LEU A 1 251 ? -24.078 -7.879 4.578 1 87.94 251 LEU A N 1
ATOM 2010 C CA . LEU A 1 251 ? -23.5 -7.523 5.871 1 87.94 251 LEU A CA 1
ATOM 2011 C C . LEU A 1 251 ? -22.328 -8.422 6.219 1 87.94 251 LEU A C 1
ATOM 2013 O O . LEU A 1 251 ? -21.281 -7.941 6.648 1 87.94 251 LEU A O 1
ATOM 2017 N N . LYS A 1 252 ? -22.5 -9.625 5.973 1 89.19 252 LYS A N 1
ATOM 2018 C CA . LYS A 1 252 ? -21.469 -10.602 6.293 1 89.19 252 LYS A CA 1
ATOM 2019 C C . LYS A 1 252 ? -20.219 -10.359 5.461 1 89.19 252 LYS A C 1
ATOM 2021 O O . LYS A 1 252 ? -19.094 -10.547 5.945 1 89.19 252 LYS A O 1
ATOM 2026 N N . VAL A 1 253 ? -20.406 -9.922 4.258 1 90.44 253 VAL A N 1
ATOM 2027 C CA . VAL A 1 253 ? -19.297 -9.758 3.32 1 90.44 253 VAL A CA 1
ATOM 2028 C C . VAL A 1 253 ? -18.562 -8.445 3.605 1 90.44 253 VAL A C 1
ATOM 2030 O O . VAL A 1 253 ? -17.344 -8.383 3.518 1 90.44 253 VAL A O 1
ATOM 2033 N N . CYS A 1 254 ? -19.281 -7.465 4.043 1 88.44 254 CYS A N 1
ATOM 2034 C CA . CYS A 1 254 ? -18.719 -6.121 4.055 1 88.44 254 CYS A CA 1
ATOM 2035 C C . CYS A 1 254 ? -18.234 -5.742 5.453 1 88.44 254 CYS A C 1
ATOM 2037 O O . CYS A 1 254 ? -17.484 -4.773 5.617 1 88.44 254 CYS A O 1
ATOM 2039 N N . ILE A 1 255 ? -18.766 -6.465 6.5 1 84.12 255 ILE A N 1
ATOM 2040 C CA . ILE A 1 255 ? -18.391 -6.109 7.867 1 84.12 255 ILE A CA 1
ATOM 2041 C C . ILE A 1 255 ? -17.766 -7.316 8.562 1 84.12 255 ILE A C 1
ATOM 2043 O O . ILE A 1 255 ? -18.469 -8.266 8.906 1 84.12 255 ILE A O 1
ATOM 2047 N N . PRO A 1 256 ? -16.422 -7.453 8.75 1 80.38 256 PRO A N 1
ATOM 2048 C CA . PRO A 1 256 ? -15.477 -6.41 8.336 1 80.38 256 PRO A CA 1
ATOM 2049 C C . PRO A 1 256 ? -15.211 -6.414 6.832 1 80.38 256 PRO A C 1
ATOM 2051 O O . PRO A 1 256 ? -15.812 -7.203 6.098 1 80.38 256 PRO A O 1
ATOM 2054 N N . ILE A 1 257 ? -14.312 -5.422 6.352 1 82.88 257 ILE A N 1
ATOM 2055 C CA . ILE A 1 257 ? -13.977 -5.355 4.934 1 82.88 257 ILE A CA 1
ATOM 2056 C C . ILE A 1 257 ? -13.594 -6.746 4.43 1 82.88 257 ILE A C 1
ATOM 2058 O O . ILE A 1 257 ? -12.977 -7.531 5.156 1 82.88 257 ILE A O 1
ATOM 2062 N N . PRO A 1 258 ? -14.016 -6.988 3.252 1 85.12 258 PRO A N 1
ATOM 2063 C CA . PRO A 1 258 ? -13.797 -8.344 2.74 1 85.12 258 PRO A CA 1
ATOM 2064 C C . PRO A 1 258 ? -12.312 -8.648 2.51 1 85.12 258 PRO A C 1
ATOM 2066 O O . PRO A 1 258 ? -11.539 -7.746 2.201 1 85.12 258 PRO A O 1
ATOM 2069 N N . ASP A 1 259 ? -12.055 -9.875 2.74 1 86.69 259 ASP A N 1
ATOM 2070 C CA . ASP A 1 259 ? -10.773 -10.391 2.277 1 86.69 259 ASP A CA 1
ATOM 2071 C C . ASP A 1 259 ? -10.773 -10.594 0.764 1 86.69 259 ASP A C 1
ATOM 2073 O O . ASP A 1 259 ? -11.781 -11 0.19 1 86.69 259 ASP A O 1
ATOM 2077 N N . VAL A 1 260 ? -9.688 -10.406 0.162 1 91.44 260 VAL A N 1
ATOM 2078 C CA . VAL A 1 260 ? -9.625 -10.469 -1.294 1 91.44 260 VAL A CA 1
ATOM 2079 C C . VAL A 1 260 ? -9.844 -11.914 -1.758 1 91.44 260 VAL A C 1
ATOM 2081 O O . VAL A 1 260 ? -10.266 -12.148 -2.893 1 91.44 260 VAL A O 1
ATOM 2084 N N . GLU A 1 261 ? -9.656 -12.859 -0.88 1 90 261 GLU A N 1
ATOM 2085 C CA . GLU A 1 261 ? -9.719 -14.266 -1.246 1 90 261 GLU A CA 1
ATOM 2086 C C . GLU A 1 261 ? -11.133 -14.656 -1.673 1 90 261 GLU A C 1
ATOM 2088 O O . GLU A 1 261 ? -11.312 -15.57 -2.486 1 90 261 GLU A O 1
ATOM 2093 N N . ILE A 1 262 ? -12.117 -13.984 -1.159 1 94.06 262 ILE A N 1
ATOM 2094 C CA . ILE A 1 262 ? -13.5 -14.391 -1.393 1 94.06 262 ILE A CA 1
ATOM 2095 C C . ILE A 1 262 ? -13.883 -14.117 -2.844 1 94.06 262 ILE A C 1
ATOM 2097 O O . ILE A 1 262 ? -14.914 -14.586 -3.322 1 94.06 262 ILE A O 1
ATOM 2101 N N . ALA A 1 263 ? -13.047 -13.336 -3.551 1 95.5 263 ALA A N 1
ATOM 2102 C CA . ALA A 1 263 ? -13.328 -12.938 -4.93 1 95.5 263 ALA A CA 1
ATOM 2103 C C . ALA A 1 263 ? -13.414 -14.156 -5.844 1 95.5 263 ALA A C 1
ATOM 2105 O O . ALA A 1 263 ? -14.148 -14.156 -6.832 1 95.5 263 ALA A O 1
ATOM 2106 N N . LEU A 1 264 ? -12.609 -15.195 -5.484 1 96.94 264 LEU A N 1
ATOM 2107 C CA . LEU A 1 264 ? -12.523 -16.328 -6.406 1 96.94 264 LEU A CA 1
ATOM 2108 C C . LEU A 1 264 ? -13.008 -17.609 -5.734 1 96.94 264 LEU A C 1
ATOM 2110 O O . LEU A 1 264 ? -12.773 -18.703 -6.238 1 96.94 264 LEU A O 1
ATOM 2114 N N . ASP A 1 265 ? -13.695 -17.453 -4.629 1 95.88 265 ASP A N 1
ATOM 2115 C CA . ASP A 1 265 ? -14.32 -18.609 -4 1 95.88 265 ASP A CA 1
ATOM 2116 C C . ASP A 1 265 ? -15.367 -19.234 -4.914 1 95.88 265 ASP A C 1
ATOM 2118 O O . ASP A 1 265 ? -16.047 -18.516 -5.66 1 95.88 265 ASP A O 1
ATOM 2122 N N . GLN A 1 266 ? -15.484 -20.531 -4.77 1 96.31 266 GLN A N 1
ATOM 2123 C CA . GLN A 1 266 ? -16.547 -21.203 -5.512 1 96.31 266 GLN A CA 1
ATOM 2124 C C . GLN A 1 266 ? -17.891 -21.031 -4.824 1 96.31 266 GLN A C 1
ATOM 2126 O O . GLN A 1 266 ? -17.953 -20.828 -3.607 1 96.31 266 GLN A O 1
ATOM 2131 N N . TRP A 1 267 ? -18.953 -21.125 -5.645 1 96.94 267 TRP A N 1
ATOM 2132 C CA . TRP A 1 267 ? -20.312 -21 -5.113 1 96.94 267 TRP A CA 1
ATOM 2133 C C . TRP A 1 267 ? -20.594 -22.094 -4.102 1 96.94 267 TRP A C 1
ATOM 2135 O O . TRP A 1 267 ? -20.281 -23.266 -4.336 1 96.94 267 TRP A O 1
ATOM 2145 N N . ASN A 1 268 ? -21.031 -21.703 -3.021 1 95.44 268 ASN A N 1
ATOM 2146 C CA . ASN A 1 268 ? -21.5 -22.578 -1.947 1 95.44 268 ASN A CA 1
ATOM 2147 C C . AS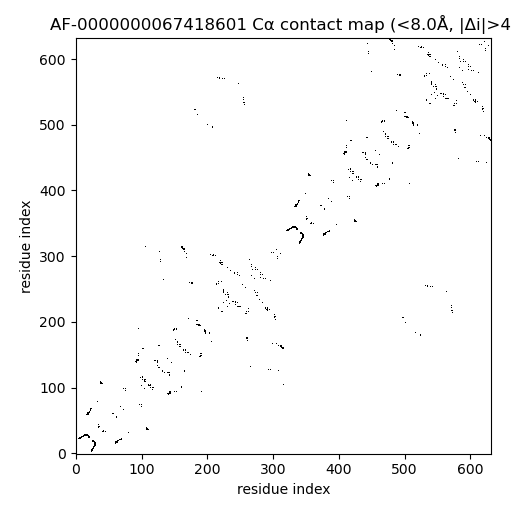N A 1 268 ? -22.875 -22.156 -1.446 1 95.44 268 ASN A C 1
ATOM 2149 O O . ASN A 1 268 ? -23.031 -21.094 -0.833 1 95.44 268 ASN A O 1
ATOM 2153 N N . LYS A 1 269 ? -23.859 -23 -1.607 1 94.81 269 LYS A N 1
ATOM 2154 C CA . LYS A 1 269 ? -25.234 -22.672 -1.27 1 94.81 269 LYS A CA 1
ATOM 2155 C C . LYS A 1 269 ? -25.375 -22.344 0.215 1 94.81 269 LYS A C 1
ATOM 2157 O O . LYS A 1 269 ? -26.078 -21.406 0.587 1 94.81 269 LYS A O 1
ATOM 2162 N N . ALA A 1 270 ? -24.734 -23.078 1.029 1 94.06 270 ALA A N 1
ATOM 2163 C CA . ALA A 1 270 ? -24.812 -22.875 2.475 1 94.06 270 ALA A CA 1
ATOM 2164 C C . ALA A 1 270 ? -24.25 -21.531 2.885 1 94.06 270 ALA A C 1
ATOM 2166 O O . ALA A 1 270 ? -24.703 -20.922 3.861 1 94.06 270 ALA A O 1
ATOM 2167 N N . GLU A 1 271 ? -23.312 -21.031 2.105 1 93.75 271 GLU A N 1
ATOM 2168 C CA . GLU A 1 271 ? -22.656 -19.781 2.459 1 93.75 271 GLU A CA 1
ATOM 2169 C C . GLU A 1 271 ? -23.266 -18.594 1.714 1 93.75 271 GLU A C 1
ATOM 2171 O O . GLU A 1 271 ? -23.391 -17.5 2.27 1 93.75 271 GLU A O 1
ATOM 2176 N N . HIS A 1 272 ? -23.719 -18.844 0.486 1 95.5 272 HIS A N 1
ATOM 2177 C CA . HIS A 1 272 ? -24.062 -17.719 -0.379 1 95.5 272 HIS A CA 1
ATOM 2178 C C . HIS A 1 272 ? -25.562 -17.594 -0.559 1 95.5 272 HIS A C 1
ATOM 2180 O O . HIS A 1 272 ? -26.062 -16.578 -1.032 1 95.5 272 HIS A O 1
ATOM 2186 N N . ALA A 1 273 ? -26.312 -18.625 -0.215 1 94.75 273 ALA A N 1
ATOM 2187 C CA . ALA A 1 273 ? -27.766 -18.578 -0.443 1 94.75 273 ALA A CA 1
ATOM 2188 C C . ALA A 1 273 ? -28.516 -19.031 0.804 1 94.75 273 ALA A C 1
ATOM 2190 O O . ALA A 1 273 ? -29.562 -19.688 0.704 1 94.75 273 ALA A O 1
ATOM 2191 N N . THR A 1 274 ? -27.922 -18.688 1.91 1 91.88 274 THR A N 1
ATOM 2192 C CA . THR A 1 274 ? -28.609 -19.016 3.158 1 91.88 274 THR A CA 1
ATOM 2193 C C . THR A 1 274 ? -29.938 -18.281 3.244 1 91.88 274 THR A C 1
ATOM 2195 O O . THR A 1 274 ? -30.016 -17.078 3.045 1 91.88 274 THR A O 1
ATOM 2198 N N . ASP A 1 275 ? -31.094 -18.938 3.377 1 91.75 275 ASP A N 1
ATOM 2199 C CA . ASP A 1 275 ? -32.438 -18.406 3.629 1 91.75 275 ASP A CA 1
ATOM 2200 C C . ASP A 1 275 ? -33.062 -17.891 2.34 1 91.75 275 ASP A C 1
ATOM 2202 O O . ASP A 1 275 ? -34.094 -17.203 2.379 1 91.75 275 ASP A O 1
ATOM 2206 N N . LEU A 1 276 ? -32.375 -18.125 1.213 1 96.44 276 LEU A N 1
ATOM 2207 C CA . LEU A 1 276 ? -33 -17.797 -0.068 1 96.44 276 LEU A CA 1
ATOM 2208 C C . LEU A 1 276 ? -33.938 -18.922 -0.525 1 96.44 276 LEU A C 1
ATOM 2210 O O . LEU A 1 276 ? -33.656 -20.094 -0.265 1 96.44 276 LEU A O 1
ATOM 2214 N N . CYS A 1 277 ? -35.031 -18.484 -1.125 1 96.94 277 CYS A N 1
ATOM 2215 C CA . CYS A 1 277 ? -35.875 -19.531 -1.73 1 96.94 277 CYS A CA 1
ATOM 2216 C C . CYS A 1 277 ? -35.156 -20.172 -2.916 1 96.94 277 CYS A C 1
ATOM 2218 O O . CYS A 1 277 ? -34.125 -19.672 -3.367 1 96.94 277 CYS A O 1
ATOM 2220 N N . ASP A 1 278 ? -35.688 -21.172 -3.475 1 96.19 278 ASP A N 1
ATOM 2221 C CA . ASP A 1 278 ? -35.031 -21.938 -4.52 1 96.19 278 ASP A CA 1
ATOM 2222 C C . ASP A 1 278 ? -34.812 -21.094 -5.777 1 96.19 278 ASP A C 1
ATOM 2224 O O . ASP A 1 278 ? -33.75 -21.125 -6.383 1 96.19 278 ASP A O 1
ATOM 2228 N N . THR A 1 279 ? -35.844 -20.406 -6.109 1 96.75 279 THR A N 1
ATOM 2229 C CA . THR A 1 279 ? -35.781 -19.578 -7.312 1 96.75 279 THR A CA 1
ATOM 2230 C C . THR A 1 279 ? -34.719 -18.5 -7.168 1 96.75 279 THR A C 1
ATOM 2232 O O . THR A 1 279 ? -33.906 -18.266 -8.086 1 96.75 279 THR A O 1
ATOM 2235 N N . CYS A 1 280 ? -34.656 -17.859 -6.055 1 97.62 280 CYS A N 1
ATOM 2236 C CA . CYS A 1 280 ? -33.688 -16.797 -5.785 1 97.62 280 CYS A CA 1
ATOM 2237 C C . CYS A 1 280 ? -32.281 -17.344 -5.68 1 97.62 280 CYS A C 1
ATOM 2239 O O . CYS A 1 280 ? -31.328 -16.734 -6.145 1 97.62 280 CYS A O 1
ATOM 2241 N N . ALA A 1 281 ? -32.156 -18.484 -5.105 1 97.44 281 ALA A N 1
ATOM 2242 C CA . ALA A 1 281 ? -30.859 -19.109 -4.961 1 97.44 281 ALA A CA 1
ATOM 2243 C C . ALA A 1 281 ? -30.25 -19.438 -6.32 1 97.44 281 ALA A C 1
ATOM 2245 O O . ALA A 1 281 ? -29.047 -19.234 -6.535 1 97.44 281 ALA A O 1
ATOM 2246 N N . LYS A 1 282 ? -31.078 -19.938 -7.172 1 97.25 282 LYS A N 1
ATOM 2247 C CA . LYS A 1 282 ? -30.609 -20.266 -8.516 1 97.25 282 LYS A CA 1
ATOM 2248 C C . LYS A 1 282 ? -30.156 -19 -9.258 1 97.25 282 LYS A C 1
ATOM 2250 O O . LYS A 1 282 ? -29.109 -19.016 -9.914 1 97.25 282 LYS A O 1
ATOM 2255 N N . GLN A 1 283 ? -30.969 -17.984 -9.125 1 97.06 283 GLN A N 1
ATOM 2256 C CA . GLN A 1 283 ? -30.609 -16.719 -9.766 1 97.06 283 GLN A CA 1
ATOM 2257 C C . GLN A 1 283 ? -29.328 -16.156 -9.164 1 97.06 283 GLN A C 1
ATOM 2259 O O . GLN A 1 283 ? -28.469 -15.641 -9.891 1 97.06 283 GLN A O 1
ATOM 2264 N N . ALA A 1 284 ? -29.188 -16.219 -7.863 1 97.25 284 ALA A N 1
ATOM 2265 C CA . ALA A 1 284 ? -27.984 -15.75 -7.18 1 97.25 284 ALA A CA 1
ATOM 2266 C C . ALA A 1 284 ? -26.75 -16.5 -7.664 1 97.25 284 ALA A C 1
ATOM 2268 O O . ALA A 1 284 ? -25.688 -15.898 -7.895 1 97.25 284 ALA A O 1
ATOM 2269 N N . GLU A 1 285 ? -26.891 -17.75 -7.824 1 98.06 285 GLU A N 1
ATOM 2270 C CA . GLU A 1 285 ? -25.781 -18.578 -8.281 1 98.06 285 GLU A CA 1
ATOM 2271 C C . GLU A 1 285 ? -25.328 -18.172 -9.68 1 98.06 285 GLU A C 1
ATOM 2273 O O . GLU A 1 285 ? -24.125 -18.078 -9.945 1 98.06 285 GLU A O 1
ATOM 2278 N N . ILE A 1 286 ? -26.297 -18 -10.531 1 97.81 286 ILE A N 1
ATOM 2279 C CA . ILE A 1 286 ? -25.984 -17.594 -11.898 1 97.81 286 ILE A CA 1
ATOM 2280 C C . ILE A 1 286 ? -25.203 -16.281 -11.898 1 97.81 286 ILE A C 1
ATOM 2282 O O . ILE A 1 286 ? -24.156 -16.172 -12.531 1 97.81 286 ILE A O 1
ATOM 2286 N N . ARG A 1 287 ? -25.703 -15.289 -11.164 1 97.31 287 ARG A N 1
ATOM 2287 C CA . ARG A 1 287 ? -25.062 -13.977 -11.133 1 97.31 287 ARG A CA 1
ATOM 2288 C C . ARG A 1 287 ? -23.703 -14.047 -10.453 1 97.31 287 ARG A C 1
ATOM 2290 O O . ARG A 1 287 ? -22.766 -13.352 -10.852 1 97.31 287 ARG A O 1
ATOM 2297 N N . TYR A 1 288 ? -23.594 -14.867 -9.438 1 97.81 288 TYR A N 1
ATOM 2298 C CA . TYR A 1 288 ? -22.328 -15.062 -8.742 1 97.81 288 TYR A CA 1
ATOM 2299 C C . TYR A 1 288 ? -21.281 -15.617 -9.695 1 97.81 288 TYR A C 1
ATOM 2301 O O . TYR A 1 288 ? -20.141 -15.125 -9.734 1 97.81 288 TYR A O 1
ATOM 2309 N N . ARG A 1 289 ? -21.609 -16.625 -10.469 1 97.94 289 ARG A N 1
ATOM 2310 C CA . ARG A 1 289 ? -20.672 -17.266 -11.391 1 97.94 289 ARG A CA 1
ATOM 2311 C C . ARG A 1 289 ? -20.25 -16.312 -12.5 1 97.94 289 ARG A C 1
ATOM 2313 O O . ARG A 1 289 ? -19.078 -16.297 -12.891 1 97.94 289 ARG A O 1
ATOM 2320 N N . ILE A 1 290 ? -21.188 -15.523 -12.961 1 98 290 ILE A N 1
ATOM 2321 C CA . ILE A 1 290 ? -20.875 -14.516 -13.969 1 98 290 ILE A CA 1
ATOM 2322 C C . ILE A 1 290 ? -19.906 -13.492 -13.391 1 98 290 ILE A C 1
ATOM 2324 O O . ILE A 1 290 ? -18.891 -13.164 -14.023 1 98 290 ILE A O 1
ATOM 2328 N N . GLY A 1 291 ? -20.234 -12.977 -12.203 1 97.88 291 GLY A N 1
ATOM 2329 C CA . GLY A 1 291 ? -19.375 -12.008 -11.547 1 97.88 291 GLY A CA 1
ATOM 2330 C C . GLY A 1 291 ? -17.984 -12.547 -11.258 1 97.88 291 GLY A C 1
ATOM 2331 O O . GLY A 1 291 ? -16.984 -11.828 -11.406 1 97.88 291 GLY A O 1
ATOM 2332 N N . ARG A 1 292 ? -17.922 -13.766 -10.812 1 98.12 292 ARG A N 1
ATOM 2333 C CA . ARG A 1 292 ? -16.656 -14.43 -10.547 1 98.12 292 ARG A CA 1
ATOM 2334 C C . ARG A 1 292 ? -15.797 -14.523 -11.805 1 98.12 292 ARG A C 1
ATOM 2336 O O . ARG A 1 292 ? -14.594 -14.258 -11.773 1 98.12 292 ARG A O 1
ATOM 2343 N N . GLN A 1 293 ? -16.422 -14.891 -12.898 1 98.31 293 GLN A N 1
ATOM 2344 C CA . GLN A 1 293 ? -15.734 -14.953 -14.18 1 98.31 293 GLN A CA 1
ATOM 2345 C C . GLN A 1 293 ? -15.258 -13.578 -14.625 1 98.31 293 GLN A C 1
ATOM 2347 O O . GLN A 1 293 ? -14.172 -13.438 -15.188 1 98.31 293 GLN A O 1
ATOM 2352 N N . GLU A 1 294 ? -16.094 -12.578 -14.398 1 98.12 294 GLU A N 1
ATOM 2353 C CA . GLU A 1 294 ? -15.703 -11.211 -14.734 1 98.12 294 GLU A CA 1
ATOM 2354 C C . GLU A 1 294 ? -14.508 -10.758 -13.906 1 98.12 294 GLU A C 1
ATOM 2356 O O . GLU A 1 294 ? -13.586 -10.125 -14.43 1 98.12 294 GLU A O 1
ATOM 2361 N N . PHE A 1 295 ? -14.555 -11.031 -12.648 1 98.19 295 PHE A N 1
ATOM 2362 C CA . PHE A 1 295 ? -13.422 -10.703 -11.797 1 98.19 295 PHE A CA 1
ATOM 2363 C C . PHE A 1 295 ? -12.148 -11.359 -12.312 1 98.19 295 PHE A C 1
ATOM 2365 O O . PHE A 1 295 ? -11.102 -10.711 -12.414 1 98.19 295 PHE A O 1
ATOM 2372 N N . TRP A 1 296 ? -12.242 -12.664 -12.703 1 98.5 296 TRP A N 1
ATOM 2373 C CA . TRP A 1 296 ? -11.102 -13.383 -13.242 1 98.5 296 TRP A CA 1
ATOM 2374 C C . TRP A 1 296 ? -10.57 -12.703 -14.5 1 98.5 296 TRP A C 1
ATOM 2376 O O . TRP A 1 296 ? -9.359 -12.539 -14.664 1 98.5 296 TRP A O 1
ATOM 2386 N N . SER A 1 297 ? -11.477 -12.312 -15.312 1 98.25 297 SER A N 1
ATOM 2387 C CA . SER A 1 297 ? -11.102 -11.68 -16.578 1 98.25 297 SER A CA 1
ATOM 2388 C C . SER A 1 297 ? -10.383 -10.352 -16.328 1 98.25 297 SER A C 1
ATOM 2390 O O . SER A 1 297 ? -9.477 -9.984 -17.078 1 98.25 297 SER A O 1
ATOM 2392 N N . GLU A 1 298 ? -10.758 -9.641 -15.297 1 97.88 298 GLU A N 1
ATOM 2393 C CA . GLU A 1 298 ? -10.188 -8.328 -15 1 97.88 298 GLU A CA 1
ATOM 2394 C C . GLU A 1 298 ? -8.93 -8.461 -14.141 1 97.88 298 GLU A C 1
ATOM 2396 O O . GLU A 1 298 ? -8.203 -7.484 -13.945 1 97.88 298 GLU A O 1
ATOM 2401 N N . LEU A 1 299 ? -8.664 -9.625 -13.664 1 98.12 299 LEU A N 1
ATOM 2402 C CA . LEU A 1 299 ? -7.625 -9.844 -12.656 1 98.12 299 LEU A CA 1
ATOM 2403 C C . LEU A 1 299 ? -6.293 -9.258 -13.117 1 98.12 299 LEU A C 1
ATOM 2405 O O . LEU A 1 299 ? -5.652 -8.516 -12.367 1 98.12 299 LEU A O 1
ATOM 2409 N N . PRO A 1 300 ? -5.84 -9.492 -14.391 1 98.31 300 PRO A N 1
ATOM 2410 C CA . PRO A 1 300 ? -4.559 -8.914 -14.805 1 98.31 300 PRO A CA 1
ATOM 2411 C C . PRO A 1 300 ? -4.562 -7.383 -14.766 1 98.31 300 PRO A C 1
ATOM 2413 O O . PRO A 1 300 ? -3.559 -6.766 -14.406 1 98.31 300 PRO A O 1
ATOM 2416 N N . SER A 1 301 ? -5.691 -6.785 -15.016 1 97.81 301 SER A N 1
ATOM 2417 C CA . SER A 1 301 ? -5.781 -5.332 -15.117 1 97.81 301 SER A CA 1
ATOM 2418 C C . SER A 1 301 ? -5.609 -4.672 -13.75 1 97.81 301 SER A C 1
ATOM 2420 O O . SER A 1 301 ? -5.125 -3.543 -13.664 1 97.81 301 SER A O 1
ATOM 2422 N N . TYR A 1 302 ? -5.965 -5.391 -12.68 1 96.5 302 TYR A N 1
ATOM 2423 C CA . TYR A 1 302 ? -5.789 -4.836 -11.344 1 96.5 302 TYR A CA 1
ATOM 2424 C C . TYR A 1 302 ? -4.312 -4.625 -11.031 1 96.5 302 TYR A C 1
ATOM 2426 O O . TYR A 1 302 ? -3.963 -3.84 -10.148 1 96.5 302 TYR A O 1
ATOM 2434 N N . PHE A 1 303 ? -3.449 -5.328 -11.773 1 97.19 303 PHE A N 1
ATOM 2435 C CA . PHE A 1 303 ? -2.016 -5.273 -11.516 1 97.19 303 PHE A CA 1
ATOM 2436 C C . PHE A 1 303 ? -1.283 -4.613 -12.672 1 97.19 303 PHE A C 1
ATOM 2438 O O . PHE A 1 303 ? -0.094 -4.863 -12.891 1 97.19 303 PHE A O 1
ATOM 2445 N N . ASP A 1 304 ? -2.01 -3.857 -13.453 1 94.5 304 ASP A N 1
ATOM 2446 C CA . ASP A 1 304 ? -1.468 -3.098 -14.578 1 94.5 304 ASP A CA 1
ATOM 2447 C C . ASP A 1 304 ? -0.824 -4.023 -15.609 1 94.5 304 ASP A C 1
ATOM 2449 O O . ASP A 1 304 ? 0.262 -3.738 -16.109 1 94.5 304 ASP A O 1
ATOM 2453 N N . LEU A 1 305 ? -1.349 -5.188 -15.758 1 97 305 LEU A N 1
ATOM 2454 C CA . LEU A 1 305 ? -0.917 -6.141 -16.781 1 97 305 LEU A CA 1
ATOM 2455 C C . LEU A 1 305 ? -1.896 -6.164 -17.953 1 97 305 LEU A C 1
ATOM 2457 O O . LEU A 1 305 ? -3.039 -5.723 -17.812 1 97 305 LEU A O 1
ATOM 2461 N N . ASP A 1 306 ? -1.467 -6.641 -19.047 1 95.5 306 ASP A N 1
ATOM 2462 C CA . ASP A 1 306 ? -2.338 -6.84 -20.203 1 95.5 306 ASP A CA 1
ATOM 2463 C C . ASP A 1 306 ? -3.359 -7.945 -19.938 1 95.5 306 ASP A C 1
ATOM 2465 O O . ASP A 1 306 ? -3.27 -8.648 -18.922 1 95.5 306 ASP A O 1
ATOM 2469 N N . ASN A 1 307 ? -4.301 -8.023 -20.891 1 95.62 307 ASN A N 1
ATOM 2470 C CA . ASN A 1 307 ? -5.305 -9.078 -20.75 1 95.62 307 ASN A CA 1
ATOM 2471 C C . ASN A 1 307 ? -4.676 -10.461 -20.844 1 95.62 307 ASN A C 1
ATOM 2473 O O . ASN A 1 307 ? -3.541 -10.609 -21.297 1 95.62 307 ASN A O 1
ATOM 2477 N N . TRP A 1 308 ? -5.355 -11.492 -20.328 1 96.19 308 TRP A N 1
ATOM 2478 C CA . TRP A 1 308 ? -4.871 -12.867 -20.25 1 96.19 308 TRP A CA 1
ATOM 2479 C C . TRP A 1 308 ? -4.297 -13.32 -21.594 1 96.19 308 TRP A C 1
ATOM 2481 O O . TRP A 1 308 ? -3.262 -13.992 -21.641 1 96.19 308 TRP A O 1
ATOM 2491 N N . GLU A 1 309 ? -4.832 -12.922 -22.703 1 93.69 309 GLU A N 1
ATOM 2492 C CA . GLU A 1 309 ? -4.457 -13.383 -24.031 1 93.69 309 GLU A CA 1
ATOM 2493 C C . GLU A 1 309 ? -3.096 -12.828 -24.453 1 93.69 309 GLU A C 1
ATOM 2495 O O . GLU A 1 309 ? -2.375 -13.453 -25.234 1 93.69 309 GLU A O 1
ATOM 2500 N N . HIS A 1 310 ? -2.758 -11.727 -23.875 1 93.81 310 HIS A N 1
ATOM 2501 C CA . HIS A 1 310 ? -1.53 -11.055 -24.281 1 93.81 310 HIS A CA 1
ATOM 2502 C C . HIS A 1 310 ? -0.399 -11.312 -23.297 1 93.81 310 HIS A C 1
ATOM 2504 O O . HIS A 1 310 ? 0.718 -10.82 -23.484 1 93.81 310 HIS A O 1
ATOM 2510 N N . LEU A 1 311 ? -0.739 -12.031 -22.219 1 94.19 311 LEU A N 1
ATOM 2511 C CA . LEU A 1 311 ? 0.318 -12.406 -21.281 1 94.19 311 LEU A CA 1
ATOM 2512 C C . LEU A 1 311 ? 1.102 -13.609 -21.797 1 94.19 311 LEU A C 1
ATOM 2514 O O . LEU A 1 311 ? 0.574 -14.719 -21.859 1 94.19 311 LEU A O 1
ATOM 2518 N N . THR A 1 312 ? 2.314 -13.359 -22.266 1 89.06 312 THR A N 1
ATOM 2519 C CA . THR A 1 312 ? 3.129 -14.398 -22.891 1 89.06 312 THR A CA 1
ATOM 2520 C C . THR A 1 312 ? 4.32 -14.75 -22 1 89.06 312 THR A C 1
ATOM 2522 O O . THR A 1 312 ? 4.75 -13.938 -21.172 1 89.06 312 THR A O 1
ATOM 2525 N N . ASP A 1 313 ? 4.691 -16.016 -22.094 1 89.19 313 ASP A N 1
ATOM 2526 C CA . ASP A 1 313 ? 5.887 -16.5 -21.406 1 89.19 313 ASP A CA 1
ATOM 2527 C C . ASP A 1 313 ? 7.062 -16.625 -22.375 1 89.19 313 ASP A C 1
ATOM 2529 O O . ASP A 1 313 ? 7.023 -17.406 -23.312 1 89.19 313 ASP A O 1
ATOM 2533 N N . SER A 1 314 ? 7.961 -15.609 -22.297 1 80.06 314 SER A N 1
ATOM 2534 C CA . SER A 1 314 ? 9.18 -15.633 -23.109 1 80.06 314 SER A CA 1
ATOM 2535 C C . SER A 1 314 ? 10.422 -15.711 -22.219 1 80.06 314 SER A C 1
ATOM 2537 O O . SER A 1 314 ? 11.172 -14.742 -22.109 1 80.06 314 SER A O 1
ATOM 2539 N N . PRO A 1 315 ? 10.562 -16.875 -21.594 1 68.25 315 PRO A N 1
ATOM 2540 C CA . PRO A 1 315 ? 11.711 -16.953 -20.688 1 68.25 315 PRO A CA 1
ATOM 2541 C C . PRO A 1 315 ? 13.039 -16.656 -21.375 1 68.25 315 PRO A C 1
ATOM 2543 O O . PRO A 1 315 ? 13.266 -17.094 -22.5 1 68.25 315 PRO A O 1
ATOM 2546 N N . THR A 1 316 ? 13.648 -15.273 -21.172 1 54.53 316 THR A N 1
ATOM 2547 C CA . THR A 1 316 ? 14.938 -14.906 -21.75 1 54.53 316 THR A CA 1
ATOM 2548 C C . THR A 1 316 ? 16.078 -15.641 -21.062 1 54.53 316 THR A C 1
ATOM 2550 O O . THR A 1 316 ? 15.984 -15.953 -19.875 1 54.53 316 THR A O 1
ATOM 2553 N N . MET B 1 1 ? 31.203 28.328 -18.188 1 29.61 1 MET B N 1
ATOM 2554 C CA . MET B 1 1 ? 31.109 29.297 -17.094 1 29.61 1 MET B CA 1
ATOM 2555 C C . MET B 1 1 ? 32.156 29.016 -16.031 1 29.61 1 MET B C 1
ATOM 2557 O O . MET B 1 1 ? 32.25 27.906 -15.523 1 29.61 1 MET B O 1
ATOM 2561 N N . ASP B 1 2 ? 33.188 29.656 -15.719 1 35.81 2 ASP B N 1
ATOM 2562 C CA . ASP B 1 2 ? 34.438 29.484 -14.969 1 35.81 2 ASP B CA 1
ATOM 2563 C C . ASP B 1 2 ? 34.156 29 -13.547 1 35.81 2 ASP B C 1
ATOM 2565 O O . ASP B 1 2 ? 33.062 29.203 -13.023 1 35.81 2 ASP B O 1
ATOM 2569 N N . PRO B 1 3 ? 35.062 28.672 -12.586 1 42.53 3 PRO B N 1
ATOM 2570 C CA . PRO B 1 3 ? 34.969 28 -11.289 1 42.53 3 PRO B CA 1
ATOM 2571 C C . PRO B 1 3 ? 33.844 28.578 -10.414 1 42.53 3 PRO B C 1
ATOM 2573 O O . PRO B 1 3 ? 33.281 29.609 -10.758 1 42.53 3 PRO B O 1
ATOM 2576 N N . ASP B 1 4 ? 34.094 28.625 -8.633 1 50.78 4 ASP B N 1
ATOM 2577 C CA . ASP B 1 4 ? 33.375 28.781 -7.363 1 50.78 4 ASP B CA 1
ATOM 2578 C C . ASP B 1 4 ? 32.844 30.203 -7.207 1 50.78 4 ASP B C 1
ATOM 2580 O O . ASP B 1 4 ? 33.406 31.016 -6.477 1 50.78 4 ASP B O 1
ATOM 2584 N N . LEU B 1 5 ? 32.438 30.891 -8.031 1 64.44 5 LEU B N 1
ATOM 2585 C CA . LEU B 1 5 ? 32.156 32.312 -7.98 1 64.44 5 LEU B CA 1
ATOM 2586 C C . LEU B 1 5 ? 31.078 32.625 -6.93 1 64.44 5 LEU B C 1
ATOM 2588 O O . LEU B 1 5 ? 29.969 32.094 -7.008 1 64.44 5 LEU B O 1
ATOM 2592 N N . ILE B 1 6 ? 31.438 33.188 -5.836 1 79.94 6 ILE B N 1
ATOM 2593 C CA . ILE B 1 6 ? 30.609 33.688 -4.742 1 79.94 6 ILE B CA 1
ATOM 2594 C C . ILE B 1 6 ? 29.703 34.812 -5.242 1 79.94 6 ILE B C 1
ATOM 2596 O O . ILE B 1 6 ? 30.156 35.719 -5.941 1 79.94 6 ILE B O 1
ATOM 2600 N N . THR B 1 7 ? 28.359 34.656 -5.184 1 89.62 7 THR B N 1
ATOM 2601 C CA . THR B 1 7 ? 27.375 35.625 -5.652 1 89.62 7 THR B CA 1
ATOM 2602 C C . THR B 1 7 ? 26.719 36.344 -4.473 1 89.62 7 THR B C 1
ATOM 2604 O O . THR B 1 7 ? 26.516 35.75 -3.414 1 89.62 7 THR B O 1
ATOM 2607 N N . ARG B 1 8 ? 26.406 37.719 -4.711 1 88.88 8 ARG B N 1
ATOM 2608 C CA . ARG B 1 8 ? 25.656 38.5 -3.729 1 88.88 8 ARG B CA 1
ATOM 2609 C C . ARG B 1 8 ? 24.156 38.344 -3.92 1 88.88 8 ARG B C 1
ATOM 2611 O O . ARG B 1 8 ? 23.672 38.375 -5.051 1 88.88 8 ARG B O 1
ATOM 2618 N N . SER B 1 9 ? 23.547 38.062 -2.809 1 92.06 9 SER B N 1
ATOM 2619 C CA . SER B 1 9 ? 22.094 37.906 -2.869 1 92.06 9 SER B CA 1
ATOM 2620 C C . SER B 1 9 ? 21.391 39.25 -2.955 1 92.06 9 SER B C 1
ATOM 2622 O O . SER B 1 9 ? 22.016 40.312 -2.789 1 92.06 9 SER B O 1
ATOM 2624 N N . LYS B 1 10 ? 20.078 39.219 -3.217 1 91.56 10 LYS B N 1
ATOM 2625 C CA . LYS B 1 10 ? 19.25 40.406 -3.207 1 91.56 10 LYS B CA 1
ATOM 2626 C C . LYS B 1 10 ? 19.109 40.969 -1.794 1 91.56 10 LYS B C 1
ATOM 2628 O O . LYS B 1 10 ? 18.844 42.156 -1.617 1 91.56 10 LYS B O 1
ATOM 2633 N N . ILE B 1 11 ? 19.234 40.094 -0.817 1 93.44 11 ILE B N 1
ATOM 2634 C CA . ILE B 1 11 ? 19.25 40.562 0.571 1 93.44 11 ILE B CA 1
ATOM 2635 C C . ILE B 1 11 ? 20.641 41.062 0.947 1 93.44 11 ILE B C 1
ATOM 2637 O O . ILE B 1 11 ? 21.484 40.281 1.387 1 93.44 11 ILE B O 1
ATOM 2641 N N . TRP B 1 12 ? 20.766 42.281 0.6 1 94.75 12 TRP B N 1
ATOM 2642 C CA . TRP B 1 12 ? 22.047 42.938 0.828 1 94.75 12 TRP B CA 1
ATOM 2643 C C . TRP B 1 12 ? 21.844 44.375 1.346 1 94.75 12 TRP B C 1
ATOM 2645 O O . TRP B 1 12 ? 21.562 45.281 0.57 1 94.75 12 TRP B O 1
ATOM 2655 N N . PHE B 1 13 ? 22.109 44.5 2.635 1 94.25 13 PHE B N 1
ATOM 2656 C CA . PHE B 1 13 ? 21.906 45.812 3.242 1 94.25 13 PHE B CA 1
ATOM 2657 C C . PHE B 1 13 ? 23.234 46.562 3.352 1 94.25 13 PHE B C 1
ATOM 2659 O O . PHE B 1 13 ? 24.172 46.062 3.996 1 94.25 13 PHE B O 1
ATOM 2666 N N . ASP B 1 14 ? 23.312 47.719 2.846 1 93.25 14 ASP B N 1
ATOM 2667 C CA . ASP B 1 14 ? 24.531 48.5 2.842 1 93.25 14 ASP B CA 1
ATOM 2668 C C . ASP B 1 14 ? 25.031 48.781 4.266 1 93.25 14 ASP B C 1
ATOM 2670 O O . ASP B 1 14 ? 26.234 48.875 4.5 1 93.25 14 ASP B O 1
ATOM 2674 N N . ASP B 1 15 ? 24.141 48.812 5.102 1 94.06 15 ASP B N 1
ATOM 2675 C CA . ASP B 1 15 ? 24.5 49.094 6.488 1 94.06 15 ASP B CA 1
ATOM 2676 C C . ASP B 1 15 ? 24.547 47.812 7.316 1 94.06 15 ASP B C 1
ATOM 2678 O O . ASP B 1 15 ? 24.5 47.875 8.547 1 94.06 15 ASP B O 1
ATOM 2682 N N . GLY B 1 16 ? 24.625 46.688 6.699 1 94.88 16 GLY B N 1
ATOM 2683 C CA . GLY B 1 16 ? 24.781 45.406 7.395 1 94.88 16 GLY B CA 1
ATOM 2684 C C . GLY B 1 16 ? 26.094 45.281 8.125 1 94.88 16 GLY B C 1
ATOM 2685 O O . GLY B 1 16 ? 27.078 45.969 7.77 1 94.88 16 GLY B O 1
ATOM 2686 N N . SER B 1 17 ? 26.125 44.438 9.102 1 94.56 17 SER B N 1
ATOM 2687 C CA . SER B 1 17 ? 27.312 44.344 9.938 1 94.56 17 SER B CA 1
ATOM 2688 C C . SER B 1 17 ? 27.938 42.969 9.883 1 94.56 17 SER B C 1
ATOM 2690 O O . SER B 1 17 ? 29.016 42.75 10.453 1 94.56 17 SER B O 1
ATOM 2692 N N . VAL B 1 18 ? 27.25 42.125 9.219 1 94.75 18 VAL B N 1
ATOM 2693 C CA . VAL B 1 18 ? 27.781 40.75 9.094 1 94.75 18 VAL B CA 1
ATOM 2694 C C . VAL B 1 18 ? 27.344 40.156 7.758 1 94.75 18 VAL B C 1
ATOM 2696 O O . VAL B 1 18 ? 26.297 40.531 7.215 1 94.75 18 VAL B O 1
ATOM 2699 N N . VAL B 1 19 ? 28.109 39.281 7.254 1 95.38 19 VAL B N 1
ATOM 2700 C CA . VAL B 1 19 ? 27.797 38.594 6 1 95.38 19 VAL B CA 1
ATOM 2701 C C . VAL B 1 19 ? 27.641 37.094 6.25 1 95.38 19 VAL B C 1
ATOM 2703 O O . VAL B 1 19 ? 28.547 36.438 6.762 1 95.38 19 VAL B O 1
ATOM 2706 N N . ILE B 1 20 ? 26.438 36.594 5.953 1 95.19 20 ILE B N 1
ATOM 2707 C CA . ILE B 1 20 ? 26.188 35.156 6.008 1 95.19 20 ILE B CA 1
ATOM 2708 C C . ILE B 1 20 ? 26.5 34.531 4.648 1 95.19 20 ILE B C 1
ATOM 2710 O O . ILE B 1 20 ? 25.969 34.969 3.623 1 95.19 20 ILE B O 1
ATOM 2714 N N . GLN B 1 21 ? 27.344 33.594 4.672 1 94.75 21 GLN B N 1
ATOM 2715 C CA . GLN B 1 21 ? 27.656 32.906 3.436 1 94.75 21 GLN B CA 1
ATOM 2716 C C . GLN B 1 21 ? 27.047 31.484 3.439 1 94.75 21 GLN B C 1
ATOM 2718 O O . GLN B 1 21 ? 27.469 30.625 4.219 1 94.75 21 GLN B O 1
ATOM 2723 N N . ALA B 1 22 ? 26.062 31.25 2.66 1 94.88 22 ALA B N 1
ATOM 2724 C CA . ALA B 1 22 ? 25.453 29.953 2.424 1 94.88 22 ALA B CA 1
ATOM 2725 C C . ALA B 1 22 ? 25.766 29.438 1.019 1 94.88 22 ALA B C 1
ATOM 2727 O O . ALA B 1 22 ? 25.297 30.016 0.028 1 94.88 22 ALA B O 1
ATOM 2728 N N . GLU B 1 23 ? 26.422 28.328 0.971 1 93.62 23 GLU B N 1
ATOM 2729 C CA . GLU B 1 23 ? 26.906 27.859 -0.327 1 93.62 23 GLU B CA 1
ATOM 2730 C C . GLU B 1 23 ? 27.688 28.953 -1.053 1 93.62 23 GLU B C 1
ATOM 2732 O O . GLU B 1 23 ? 28.672 29.469 -0.523 1 93.62 23 GLU B O 1
ATOM 2737 N N . GLN B 1 24 ? 27.281 29.359 -2.215 1 92.88 24 GLN B N 1
ATOM 2738 C CA . GLN B 1 24 ? 28 30.375 -2.984 1 92.88 24 GLN B CA 1
ATOM 2739 C C . GLN B 1 24 ? 27.25 31.703 -2.963 1 92.88 24 GLN B C 1
ATOM 2741 O O . GLN B 1 24 ? 27.469 32.562 -3.832 1 92.88 24 GLN B O 1
ATOM 2746 N N . THR B 1 25 ? 26.406 31.828 -2.016 1 95.31 25 THR B N 1
ATOM 2747 C CA . THR B 1 25 ? 25.609 33.062 -1.939 1 95.31 25 THR B CA 1
ATOM 2748 C C . THR B 1 25 ? 25.844 33.781 -0.615 1 95.31 25 THR B C 1
ATOM 2750 O O . THR B 1 25 ? 25.906 33.125 0.441 1 95.31 25 THR B O 1
ATOM 2753 N N . GLN B 1 26 ? 25.969 35.062 -0.746 1 95.56 26 GLN B N 1
ATOM 2754 C CA . GLN B 1 26 ? 26.234 35.875 0.443 1 95.56 26 GLN B CA 1
ATOM 2755 C C . GLN B 1 26 ? 25.078 36.812 0.746 1 95.56 26 GLN B C 1
ATOM 2757 O O . GLN B 1 26 ? 24.453 37.344 -0.17 1 95.56 26 GLN B O 1
ATOM 2762 N N . PHE B 1 27 ? 24.812 36.938 2.055 1 96.69 27 PHE B N 1
ATOM 2763 C CA . PHE B 1 27 ? 23.781 37.844 2.561 1 96.69 27 PHE B CA 1
ATOM 2764 C C . PHE B 1 27 ? 24.359 38.812 3.568 1 96.69 27 PHE B C 1
ATOM 2766 O O . PHE B 1 27 ? 24.906 38.406 4.602 1 96.69 27 PHE B O 1
ATOM 2773 N N . ARG B 1 28 ? 24.312 40.062 3.225 1 96.19 28 ARG B N 1
ATOM 2774 C CA . ARG B 1 28 ? 24.781 41.062 4.18 1 96.19 28 ARG B CA 1
ATOM 2775 C C . ARG B 1 28 ? 23.625 41.562 5.035 1 96.19 28 ARG B C 1
ATOM 2777 O O . ARG B 1 28 ? 22.719 42.219 4.531 1 96.19 28 ARG B O 1
ATOM 2784 N N . VAL B 1 29 ? 23.688 41.281 6.34 1 96.19 29 VAL B N 1
ATOM 2785 C CA . VAL B 1 29 ? 22.562 41.562 7.219 1 96.19 29 VAL B CA 1
ATOM 2786 C C . VAL B 1 29 ? 23.062 42.156 8.531 1 96.19 29 VAL B C 1
ATOM 2788 O O . VAL B 1 29 ? 24.25 42.469 8.672 1 96.19 29 VAL B O 1
ATOM 2791 N N . HIS B 1 30 ? 22.172 42.406 9.43 1 95.31 30 HIS B N 1
ATOM 2792 C CA . HIS B 1 30 ? 22.516 43.062 10.688 1 95.31 30 HIS B CA 1
ATOM 2793 C C . HIS B 1 30 ? 22.734 42.031 11.789 1 95.31 30 HIS B C 1
ATOM 2795 O O . HIS B 1 30 ? 21.859 41.219 12.047 1 95.31 30 HIS B O 1
ATOM 2801 N N . ARG B 1 31 ? 23.766 42.156 12.531 1 94 31 ARG B N 1
ATOM 2802 C CA . ARG B 1 31 ? 24.062 41.281 13.656 1 94 31 ARG B CA 1
ATOM 2803 C C . ARG B 1 31 ? 22.938 41.344 14.695 1 94 31 ARG B C 1
ATOM 2805 O O . ARG B 1 31 ? 22.594 40.312 15.281 1 94 31 ARG B O 1
ATOM 2812 N N . SER B 1 32 ? 22.422 42.5 14.859 1 93.31 32 SER B N 1
ATOM 2813 C CA . SER B 1 32 ? 21.375 42.688 15.867 1 93.31 32 SER B CA 1
ATOM 2814 C C . SER B 1 32 ? 20.125 41.875 15.516 1 93.31 32 SER B C 1
ATOM 2816 O O . SER B 1 32 ? 19.469 41.344 16.406 1 93.31 32 SER B O 1
ATOM 2818 N N . MET B 1 33 ? 19.859 41.875 14.266 1 92.12 33 MET B N 1
ATOM 2819 C CA . MET B 1 33 ? 18.672 41.156 13.812 1 92.12 33 MET B CA 1
ATOM 2820 C C . MET B 1 33 ? 18.828 39.656 14.055 1 92.12 33 MET B C 1
ATOM 2822 O O . MET B 1 33 ? 17.906 39 14.531 1 92.12 33 MET B O 1
ATOM 2826 N N . LEU B 1 34 ? 19.938 39.156 13.727 1 93.5 34 LEU B N 1
ATOM 2827 C CA . LEU B 1 34 ? 20.219 37.75 13.953 1 93.5 34 LEU B CA 1
ATOM 2828 C C . LEU B 1 34 ? 20.203 37.406 15.438 1 93.5 34 LEU B C 1
ATOM 2830 O O . LEU B 1 34 ? 19.609 36.406 15.852 1 93.5 34 LEU B O 1
ATOM 2834 N N . SER B 1 35 ? 20.828 38.312 16.203 1 93.31 35 SER B N 1
ATOM 2835 C CA . SER B 1 35 ? 20.922 38.094 17.656 1 93.31 35 SER B CA 1
ATOM 2836 C C . SER B 1 35 ? 19.562 38.156 18.328 1 93.31 35 SER B C 1
ATOM 2838 O O . SER B 1 35 ? 19.312 37.469 19.312 1 93.31 35 SER B O 1
ATOM 2840 N N . ARG B 1 36 ? 18.75 39 17.828 1 91.38 36 ARG B N 1
ATOM 2841 C CA . ARG B 1 36 ? 17.406 39.156 18.359 1 91.38 36 ARG B CA 1
ATOM 2842 C C . ARG B 1 36 ? 16.594 37.875 18.203 1 91.38 36 ARG B C 1
ATOM 2844 O O . ARG B 1 36 ? 15.781 37.531 19.062 1 91.38 36 ARG B O 1
ATOM 2851 N N . HIS B 1 37 ? 16.859 37.125 17.172 1 90.56 37 HIS B N 1
ATOM 2852 C CA . HIS B 1 37 ? 16.016 35.969 16.844 1 90.56 37 HIS B CA 1
ATOM 2853 C C . HIS B 1 37 ? 16.703 34.656 17.203 1 90.56 37 HIS B C 1
ATOM 2855 O O . HIS B 1 37 ? 16.047 33.625 17.266 1 90.56 37 HIS B O 1
ATOM 2861 N N . SER B 1 38 ? 17.953 34.719 17.438 1 93.69 38 SER B N 1
ATOM 2862 C CA . SER B 1 38 ? 18.719 33.5 17.641 1 93.69 38 SER B CA 1
ATOM 2863 C C . SER B 1 38 ? 19.703 33.625 18.797 1 93.69 38 SER B C 1
ATOM 2865 O O . SER B 1 38 ? 20.547 34.531 18.781 1 93.69 38 SER B O 1
ATOM 2867 N N . SER B 1 39 ? 19.641 32.75 19.734 1 92.62 39 SER B N 1
ATOM 2868 C CA . SER B 1 39 ? 20.609 32.75 20.844 1 92.62 39 SER B CA 1
ATOM 2869 C C . SER B 1 39 ? 21.984 32.312 20.375 1 92.62 39 SER B C 1
ATOM 2871 O O . SER B 1 39 ? 23 32.719 20.922 1 92.62 39 SER B O 1
ATOM 2873 N N . VAL B 1 40 ? 21.969 31.484 19.438 1 93.81 40 VAL B N 1
ATOM 2874 C CA . VAL B 1 40 ? 23.219 31 18.875 1 93.81 40 VAL B CA 1
ATOM 2875 C C . VAL B 1 40 ? 24.016 32.156 18.297 1 93.81 40 VAL B C 1
ATOM 2877 O O . VAL B 1 40 ? 25.203 32.312 18.562 1 93.81 40 VAL B O 1
ATOM 2880 N N . PHE B 1 41 ? 23.344 32.969 17.531 1 93.31 41 PHE B N 1
ATOM 2881 C CA . PHE B 1 41 ? 24.016 34.125 16.938 1 93.31 41 PHE B CA 1
ATOM 2882 C C . PHE B 1 41 ? 24.344 35.156 18.016 1 93.31 41 PHE B C 1
ATOM 2884 O O . PHE B 1 41 ? 25.391 35.812 17.938 1 93.31 41 PHE B O 1
ATOM 2891 N N . ARG B 1 42 ? 23.469 35.312 18.938 1 93.62 42 ARG B N 1
ATOM 2892 C CA . ARG B 1 42 ? 23.734 36.219 20.047 1 93.62 42 ARG B CA 1
ATOM 2893 C C . ARG B 1 42 ? 25.016 35.844 20.766 1 93.62 42 ARG B C 1
ATOM 2895 O O . ARG B 1 42 ? 25.859 36.719 21.031 1 93.62 42 ARG B O 1
ATOM 2902 N N . ASP B 1 43 ? 25.156 34.594 21.031 1 92.94 43 ASP B N 1
ATOM 2903 C CA . ASP B 1 43 ? 26.344 34.125 21.719 1 92.94 43 ASP B CA 1
ATOM 2904 C C . ASP B 1 43 ? 27.578 34.219 20.828 1 92.94 43 ASP B C 1
ATOM 2906 O O . ASP B 1 43 ? 28.672 34.562 21.312 1 92.94 43 ASP B O 1
ATOM 2910 N N . MET B 1 44 ? 27.391 33.906 19.609 1 90.62 44 MET B N 1
ATOM 2911 C CA . MET B 1 44 ? 28.5 33.969 18.656 1 90.62 44 MET B CA 1
ATOM 2912 C C . MET B 1 44 ? 29.062 35.375 18.578 1 90.62 44 MET B C 1
ATOM 2914 O O . MET B 1 44 ? 30.281 35.562 18.547 1 90.62 44 MET B O 1
ATOM 2918 N N . PHE B 1 45 ? 28.219 36.344 18.609 1 89.81 45 PHE B N 1
ATOM 2919 C CA . PHE B 1 45 ? 28.641 37.719 18.406 1 89.81 45 PHE B CA 1
ATOM 2920 C C . PHE B 1 45 ? 29.109 38.344 19.719 1 89.81 45 PHE B C 1
ATOM 2922 O O . PHE B 1 45 ? 29.719 39.438 19.719 1 89.81 45 PHE B O 1
ATOM 2929 N N . SER B 1 46 ? 28.781 37.719 20.781 1 88.38 46 SER B N 1
ATOM 2930 C CA . SER B 1 46 ? 29.203 38.219 22.094 1 88.38 46 SER B CA 1
ATOM 2931 C C . SER B 1 46 ? 30.641 37.812 22.406 1 88.38 46 SER B C 1
ATOM 2933 O O . SER B 1 46 ? 31.266 38.406 23.281 1 88.38 46 SER B O 1
ATOM 2935 N N . VAL B 1 47 ? 31.125 36.688 21.844 1 79.94 47 VAL B N 1
ATOM 2936 C CA . VAL B 1 47 ? 32.469 36.219 22.125 1 79.94 47 VAL B CA 1
ATOM 2937 C C . VAL B 1 47 ? 33.5 37.094 21.375 1 79.94 47 VAL B C 1
ATOM 2939 O O . VAL B 1 47 ? 33.375 37.25 20.156 1 79.94 47 VAL B O 1
ATOM 2942 N N . PRO B 1 48 ? 34.344 37.812 22.172 1 71.5 48 PRO B N 1
ATOM 2943 C CA . PRO B 1 48 ? 35.375 38.625 21.531 1 71.5 48 PRO B CA 1
ATOM 2944 C C . PRO B 1 48 ? 36.281 37.781 20.625 1 71.5 48 PRO B C 1
ATOM 2946 O O . PRO B 1 48 ? 36.625 36.656 20.953 1 71.5 48 PRO B O 1
ATOM 2949 N N . GLN B 1 49 ? 36.156 37.938 19.281 1 61.53 49 GLN B N 1
ATOM 2950 C CA . GLN B 1 49 ? 37.031 37.219 18.359 1 61.53 49 GLN B CA 1
ATOM 2951 C C . GLN B 1 49 ? 38.5 37.562 18.609 1 61.53 49 GLN B C 1
ATOM 2953 O O . GLN B 1 49 ? 38.844 38.75 18.781 1 61.53 49 GLN B O 1
ATOM 2958 N N . PRO B 1 50 ? 39.344 36.562 18.828 1 60.38 50 PRO B N 1
ATOM 2959 C CA . PRO B 1 50 ? 40.75 36.875 19.016 1 60.38 50 PRO B CA 1
ATOM 2960 C C . PRO B 1 50 ? 41.312 37.719 17.875 1 60.38 50 PRO B C 1
ATOM 2962 O O . PRO B 1 50 ? 40.906 37.562 16.719 1 60.38 50 PRO B O 1
ATOM 2965 N N . PRO B 1 51 ? 41.938 38.812 18.141 1 56.31 51 PRO B N 1
ATOM 2966 C CA . PRO B 1 51 ? 42.531 39.719 17.141 1 56.31 51 PRO B CA 1
ATOM 2967 C C . PRO B 1 51 ? 43.219 38.969 16 1 56.31 51 PRO B C 1
ATOM 2969 O O . PRO B 1 51 ? 43.25 39.469 14.875 1 56.31 51 PRO B O 1
ATOM 2972 N N . GLY B 1 52 ? 44 38 16.219 1 52.81 52 GLY B N 1
ATOM 2973 C CA . GLY B 1 52 ? 44.875 37.344 15.281 1 52.81 52 GLY B CA 1
ATOM 2974 C C . GLY B 1 52 ? 44.156 36.5 14.258 1 52.81 52 GLY B C 1
ATOM 2975 O O . GLY B 1 52 ? 44.75 35.969 13.328 1 52.81 52 GLY B O 1
ATOM 2976 N N . ASP B 1 53 ? 43.062 36.031 14.508 1 52.94 53 ASP B N 1
ATOM 2977 C CA . ASP B 1 53 ? 42.406 35.094 13.586 1 52.94 53 ASP B CA 1
ATOM 2978 C C . ASP B 1 53 ? 41.656 35.844 12.492 1 52.94 53 ASP B C 1
ATOM 2980 O O . ASP B 1 53 ? 40.625 36.469 12.766 1 52.94 53 ASP B O 1
ATOM 2984 N N . GLN B 1 54 ? 42.406 36.5 11.57 1 55.03 54 GLN B N 1
ATOM 2985 C CA . GLN B 1 54 ? 42.062 37.25 10.367 1 55.03 54 GLN B CA 1
ATOM 2986 C C . GLN B 1 54 ? 40.844 36.656 9.672 1 55.03 54 GLN B C 1
ATOM 2988 O O . GLN B 1 54 ? 40.969 35.719 8.883 1 55.03 54 GLN B O 1
ATOM 2993 N N . GLU B 1 55 ? 39.719 36.625 10.328 1 62.5 55 GLU B N 1
ATOM 2994 C CA . GLU B 1 55 ? 38.562 36.125 9.625 1 62.5 55 GLU B CA 1
ATOM 2995 C C . GLU B 1 55 ? 38.25 36.969 8.375 1 62.5 55 GLU B C 1
ATOM 2997 O O . GLU B 1 55 ? 38.438 38.188 8.375 1 62.5 55 GLU B O 1
ATOM 3002 N N . PRO B 1 56 ? 38.219 36.312 7.234 1 72.38 56 PRO B N 1
ATOM 3003 C CA . PRO B 1 56 ? 37.906 37.031 5.996 1 72.38 56 PRO B CA 1
ATOM 3004 C C . PRO B 1 56 ? 36.75 38 6.164 1 72.38 56 PRO B C 1
ATOM 3006 O O . PRO B 1 56 ? 35.812 37.75 6.922 1 72.38 56 PRO B O 1
ATOM 3009 N N . VAL B 1 57 ? 37.062 39.312 5.863 1 79.62 57 VAL B N 1
ATOM 3010 C CA . VAL B 1 57 ? 36.031 40.344 5.945 1 79.62 57 VAL B CA 1
ATOM 3011 C C . VAL B 1 57 ? 35.625 40.812 4.539 1 79.62 57 VAL B C 1
ATOM 3013 O O . VAL B 1 57 ? 36.438 40.75 3.615 1 79.62 57 VAL B O 1
ATOM 3016 N N . ILE B 1 58 ? 34.406 41 4.41 1 82.81 58 ILE B N 1
ATOM 3017 C CA . ILE B 1 58 ? 33.875 41.594 3.195 1 82.81 58 ILE B CA 1
ATOM 3018 C C . ILE B 1 58 ? 33.25 42.969 3.52 1 82.81 58 ILE B C 1
ATOM 3020 O O . ILE B 1 58 ? 32.312 43.062 4.305 1 82.81 58 ILE B O 1
ATOM 3024 N N . GLU B 1 59 ? 33.844 43.938 2.91 1 85.12 59 GLU B N 1
ATOM 3025 C CA . GLU B 1 59 ? 33.344 45.312 3.115 1 85.12 59 GLU B CA 1
ATOM 3026 C C . GLU B 1 59 ? 33.219 45.625 4.602 1 85.12 59 GLU B C 1
ATOM 3028 O O . GLU B 1 59 ? 32.188 46.156 5.047 1 85.12 59 GLU B O 1
ATOM 3033 N N . GLY B 1 60 ? 34.188 45.156 5.379 1 84.06 60 GLY B N 1
ATOM 3034 C CA . GLY B 1 60 ? 34.281 45.469 6.801 1 84.06 60 GLY B CA 1
ATOM 3035 C C . GLY B 1 60 ? 33.438 44.562 7.66 1 84.06 60 GLY B C 1
ATOM 3036 O O . GLY B 1 60 ? 33.375 44.719 8.883 1 84.06 60 GLY B O 1
ATOM 3037 N N . CYS B 1 61 ? 32.75 43.656 7.043 1 90.06 61 CYS B N 1
ATOM 3038 C CA . CYS B 1 61 ? 31.875 42.75 7.762 1 90.06 61 CYS B CA 1
ATOM 3039 C C . CYS B 1 61 ? 32.5 41.375 7.883 1 90.06 61 CYS B C 1
ATOM 3041 O O . CYS B 1 61 ? 33.094 40.875 6.926 1 90.06 61 CYS B O 1
ATOM 3043 N N . SER B 1 62 ? 32.438 40.812 9.023 1 89.19 62 SER B N 1
ATOM 3044 C CA . SER B 1 62 ? 32.844 39.406 9.188 1 89.19 62 SER B CA 1
ATOM 3045 C C . SER B 1 62 ? 31.953 38.469 8.414 1 89.19 62 SER B C 1
ATOM 3047 O O . SER B 1 62 ? 30.766 38.75 8.227 1 89.19 62 SER B O 1
ATOM 3049 N N . ILE B 1 63 ? 32.531 37.375 8.055 1 92 63 ILE B N 1
ATOM 3050 C CA . ILE B 1 63 ? 31.781 36.375 7.285 1 92 63 ILE B CA 1
ATOM 3051 C C . ILE B 1 63 ? 31.469 35.188 8.164 1 92 63 ILE B C 1
ATOM 3053 O O . ILE B 1 63 ? 32.344 34.625 8.82 1 92 63 ILE B O 1
ATOM 3057 N N . VAL B 1 64 ? 30.203 34.875 8.266 1 92.19 64 VAL B N 1
ATOM 3058 C CA . VAL B 1 64 ? 29.781 33.656 8.961 1 92.19 64 VAL B CA 1
ATOM 3059 C C . VAL B 1 64 ? 29.359 32.594 7.945 1 92.19 64 VAL B C 1
ATOM 3061 O O . VAL B 1 64 ? 28.422 32.812 7.172 1 92.19 64 VAL B O 1
ATOM 3064 N N . HIS B 1 65 ? 30 31.453 8.023 1 92.75 65 HIS B N 1
ATOM 3065 C CA . HIS B 1 65 ? 29.672 30.344 7.121 1 92.75 65 HIS B CA 1
ATOM 3066 C C . HIS B 1 65 ? 28.594 29.453 7.719 1 92.75 65 HIS B C 1
ATOM 3068 O O . HIS B 1 65 ? 28.703 29.031 8.875 1 92.75 65 HIS B O 1
ATOM 3074 N N . VAL B 1 66 ? 27.594 29.266 6.906 1 93.44 66 VAL B N 1
ATOM 3075 C CA . VAL B 1 66 ? 26.5 28.422 7.371 1 93.44 66 VAL B CA 1
ATOM 3076 C C . VAL B 1 66 ? 26.375 27.203 6.461 1 93.44 66 VAL B C 1
ATOM 3078 O O . VAL B 1 66 ? 26.844 27.219 5.316 1 93.44 66 VAL B O 1
ATOM 3081 N N . SER B 1 67 ? 25.812 26.109 6.93 1 91.5 67 SER B N 1
ATOM 3082 C CA . SER B 1 67 ? 25.797 24.828 6.238 1 91.5 67 SER B CA 1
ATOM 3083 C C . SER B 1 67 ? 24.531 24.656 5.41 1 91.5 67 SER B C 1
ATOM 3085 O O . SER B 1 67 ? 24.484 23.844 4.488 1 91.5 67 SER B O 1
ATOM 3087 N N . GLU B 1 68 ? 23.5 25.438 5.684 1 90.94 68 GLU B N 1
ATOM 3088 C CA . GLU B 1 68 ? 22.219 25.281 4.992 1 90.94 68 GLU B CA 1
ATOM 3089 C C . GLU B 1 68 ? 22.25 25.953 3.617 1 90.94 68 GLU B C 1
ATOM 3091 O O . GLU B 1 68 ? 23.156 26.734 3.322 1 90.94 68 GLU B O 1
ATOM 3096 N N . SER B 1 69 ? 21.281 25.641 2.818 1 90.25 69 SER B N 1
ATOM 3097 C CA . SER B 1 69 ? 21.234 26.156 1.45 1 90.25 69 SER B CA 1
ATOM 3098 C C . SER B 1 69 ? 21 27.656 1.425 1 90.25 69 SER B C 1
ATOM 3100 O O . SER B 1 69 ? 20.484 28.234 2.387 1 90.25 69 SER B O 1
ATOM 3102 N N . SER B 1 70 ? 21.359 28.25 0.258 1 93.31 70 SER B N 1
ATOM 3103 C CA . SER B 1 70 ? 21.141 29.688 0.077 1 93.31 70 SER B CA 1
ATOM 3104 C C . SER B 1 70 ? 19.641 30 0.052 1 93.31 70 SER B C 1
ATOM 3106 O O . SER B 1 70 ? 19.219 31.062 0.527 1 93.31 70 SER B O 1
ATOM 3108 N N . LEU B 1 71 ? 18.938 29.031 -0.42 1 88.38 71 LEU B N 1
ATOM 3109 C CA . LEU B 1 71 ? 17.484 29.234 -0.491 1 88.38 71 LEU B CA 1
ATOM 3110 C C . LEU B 1 71 ? 16.875 29.25 0.904 1 88.38 71 LEU B C 1
ATOM 3112 O O . LEU B 1 71 ? 15.992 30.062 1.188 1 88.38 71 LEU B O 1
ATOM 3116 N N . ASP B 1 72 ? 17.312 28.406 1.74 1 90.56 72 ASP B N 1
ATOM 3117 C CA . ASP B 1 72 ? 16.828 28.359 3.115 1 90.56 72 ASP B CA 1
ATOM 3118 C C . ASP B 1 72 ? 17.094 29.672 3.84 1 90.56 72 ASP B C 1
ATOM 3120 O O . ASP B 1 72 ? 16.219 30.203 4.523 1 90.56 72 ASP B O 1
ATOM 3124 N N . TRP B 1 73 ? 18.219 30.172 3.678 1 93.12 73 TRP B N 1
ATOM 3125 C CA . TRP B 1 73 ? 18.594 31.406 4.363 1 93.12 73 TRP B CA 1
ATOM 3126 C C . TRP B 1 73 ? 17.859 32.594 3.752 1 93.12 73 TRP B C 1
ATOM 3128 O O . TRP B 1 73 ? 17.453 33.531 4.465 1 93.12 73 TRP B O 1
ATOM 3138 N N . LYS B 1 74 ? 17.797 32.531 2.385 1 90.88 74 LYS B N 1
ATOM 3139 C CA . LYS B 1 74 ? 16.984 33.594 1.756 1 90.88 74 LYS B CA 1
ATOM 3140 C C . LYS B 1 74 ? 15.586 33.656 2.357 1 90.88 74 LYS B C 1
ATOM 3142 O O . LYS B 1 74 ? 15.094 34.719 2.699 1 90.88 74 LYS B O 1
ATOM 3147 N N . ASN B 1 75 ? 14.977 32.531 2.51 1 88.06 75 ASN B N 1
ATOM 3148 C CA . ASN B 1 75 ? 13.625 32.438 3.051 1 88.06 75 ASN B CA 1
ATOM 3149 C C . ASN B 1 75 ? 13.578 32.875 4.512 1 88.06 75 ASN B C 1
ATOM 3151 O O . ASN B 1 75 ? 12.68 33.594 4.914 1 88.06 75 ASN B O 1
ATOM 3155 N N . LEU B 1 76 ? 14.484 32.438 5.258 1 90.12 76 LEU B N 1
ATOM 3156 C CA . LEU B 1 76 ? 14.516 32.781 6.68 1 90.12 76 LEU B CA 1
ATOM 3157 C C . LEU B 1 76 ? 14.727 34.25 6.887 1 90.12 76 LEU B C 1
ATOM 3159 O O . LEU B 1 76 ? 14.055 34.875 7.715 1 90.12 76 LEU B O 1
ATOM 3163 N N . LEU B 1 77 ? 15.688 34.781 6.129 1 90.94 77 LEU B N 1
ATOM 3164 C CA . LEU B 1 77 ? 15.992 36.188 6.262 1 90.94 77 LEU B CA 1
ATOM 3165 C C . LEU B 1 77 ? 14.82 37.062 5.789 1 90.94 77 LEU B C 1
ATOM 3167 O O . LEU B 1 77 ? 14.547 38.125 6.359 1 90.94 77 LEU B O 1
ATOM 3171 N N . THR B 1 78 ? 14.211 36.594 4.77 1 86 78 THR B N 1
ATOM 3172 C CA . THR B 1 78 ? 13.008 37.281 4.32 1 86 78 THR B CA 1
ATOM 3173 C C . THR B 1 78 ? 11.961 37.312 5.43 1 86 78 THR B C 1
ATOM 3175 O O . THR B 1 78 ? 11.305 38.344 5.633 1 86 78 THR B O 1
ATOM 3178 N N . LEU B 1 79 ? 11.859 36.25 6.137 1 86.25 79 LEU B N 1
ATOM 3179 C CA . LEU B 1 79 ? 10.914 36.188 7.246 1 86.25 79 LEU B CA 1
ATOM 3180 C C . LEU B 1 79 ? 11.352 37.094 8.383 1 86.25 79 LEU B C 1
ATOM 3182 O O . LEU B 1 79 ? 10.516 37.75 9.016 1 86.25 79 LEU B O 1
ATOM 3186 N N . MET B 1 80 ? 12.562 37.188 8.617 1 87.5 80 MET B N 1
ATOM 3187 C CA . MET B 1 80 ? 13.102 37.969 9.727 1 87.5 80 MET B CA 1
ATOM 3188 C C . MET B 1 80 ? 12.945 39.469 9.469 1 87.5 80 MET B C 1
ATOM 3190 O O . MET B 1 80 ? 12.609 40.219 10.375 1 87.5 80 MET B O 1
ATOM 3194 N N . TYR B 1 81 ? 13.297 39.875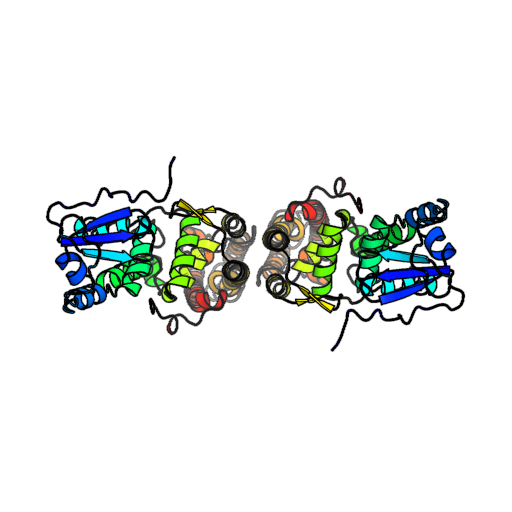 8.203 1 86.25 81 TYR B N 1
ATOM 3195 C CA . TYR B 1 81 ? 13.344 41.281 7.902 1 86.25 81 TYR B CA 1
ATOM 3196 C C . TYR B 1 81 ? 11.992 41.812 7.422 1 86.25 81 TYR B C 1
ATOM 3198 O O . TYR B 1 81 ? 11.641 42.969 7.629 1 86.25 81 TYR B O 1
ATOM 3206 N N . ASP B 1 82 ? 11.445 41.312 6.426 1 72.62 82 ASP B N 1
ATOM 3207 C CA . ASP B 1 82 ? 10.195 41.812 5.852 1 72.62 82 ASP B CA 1
ATOM 3208 C C . ASP B 1 82 ? 9.008 41.469 6.742 1 72.62 82 ASP B C 1
ATOM 3210 O O . ASP B 1 82 ? 7.961 42.094 6.668 1 72.62 82 ASP B O 1
ATOM 3214 N N . ASN B 1 83 ? 8.875 41.156 7.754 1 59.47 83 ASN B N 1
ATOM 3215 C CA . ASN B 1 83 ? 7.887 41 8.82 1 59.47 83 ASN B CA 1
ATOM 3216 C C . ASN B 1 83 ? 7.242 39.625 8.789 1 59.47 83 ASN B C 1
ATOM 3218 O O . ASN B 1 83 ? 6.828 39.156 7.727 1 59.47 83 ASN B O 1
ATOM 3222 N N . LEU B 1 84 ? 7.566 38.688 9.758 1 55.59 84 LEU B N 1
ATOM 3223 C CA . LEU B 1 84 ? 6.527 37.781 10.219 1 55.59 84 LEU B CA 1
ATOM 3224 C C . LEU B 1 84 ? 5.148 38.406 10.062 1 55.59 84 LEU B C 1
ATOM 3226 O O . LEU B 1 84 ? 4.137 37.688 10.047 1 55.59 84 LEU B O 1
ATOM 3230 N N . ARG B 1 85 ? 5.328 39.781 9.938 1 52.91 85 ARG B N 1
ATOM 3231 C CA . ARG B 1 85 ? 4.141 40.594 9.727 1 52.91 85 ARG B CA 1
ATOM 3232 C C . ARG B 1 85 ? 3.451 40.25 8.414 1 52.91 85 ARG B C 1
ATOM 3234 O O . ARG B 1 85 ? 2.223 40.312 8.32 1 52.91 85 ARG B O 1
ATOM 3241 N N . ALA B 1 86 ? 4.316 40.125 7.434 1 53.53 86 ALA B N 1
ATOM 3242 C CA . ALA B 1 86 ? 3.719 39.75 6.156 1 53.53 86 ALA B CA 1
ATOM 3243 C C . ALA B 1 86 ? 2.873 38.5 6.297 1 53.53 86 ALA B C 1
ATOM 3245 O O . ALA B 1 86 ? 1.894 38.312 5.574 1 53.53 86 ALA B O 1
ATOM 3246 N N . TYR B 1 87 ? 3.385 37.625 7.102 1 61.56 87 TYR B N 1
ATOM 3247 C CA . TYR B 1 87 ? 2.531 36.469 7.391 1 61.56 87 TYR B CA 1
ATOM 3248 C C . TYR B 1 87 ? 1.896 36.594 8.773 1 61.56 87 TYR B C 1
ATOM 3250 O O . TYR B 1 87 ? 2.566 36.406 9.789 1 61.56 87 TYR B O 1
ATOM 3258 N N . ARG B 1 88 ? 0.958 37.656 8.633 1 62.72 88 ARG B N 1
ATOM 3259 C CA . ARG B 1 88 ? 0.137 37.781 9.836 1 62.72 88 ARG B CA 1
ATOM 3260 C C . ARG B 1 88 ? -0.352 36.406 10.289 1 62.72 88 ARG B C 1
ATOM 3262 O O . ARG B 1 88 ? -0.348 35.438 9.508 1 62.72 88 ARG B O 1
ATOM 3269 N N . SER B 1 89 ? -0.533 36.375 11.484 1 63.69 89 SER B N 1
ATOM 3270 C CA . SER B 1 89 ? -0.905 35.094 12.117 1 63.69 89 SER B CA 1
ATOM 3271 C C . SER B 1 89 ? -2.023 34.406 11.344 1 63.69 89 SER B C 1
ATOM 3273 O O . SER B 1 89 ? -2.102 33.188 11.328 1 63.69 89 SER B O 1
ATOM 3275 N N . ASP B 1 90 ? -2.576 35.156 10.484 1 76.5 90 ASP B N 1
ATOM 3276 C CA . ASP B 1 90 ? -3.775 34.531 9.93 1 76.5 90 ASP B CA 1
ATOM 3277 C C . ASP B 1 90 ? -3.598 34.219 8.445 1 76.5 90 ASP B C 1
ATOM 3279 O O . ASP B 1 90 ? -4.371 33.438 7.867 1 76.5 90 ASP B O 1
ATOM 3283 N N . ASP B 1 91 ? -2.529 34.656 7.898 1 83.62 91 ASP B N 1
ATOM 3284 C CA . ASP B 1 91 ? -2.346 34.406 6.473 1 83.62 91 ASP B CA 1
ATOM 3285 C C . ASP B 1 91 ? -1.661 33.062 6.23 1 83.62 91 ASP B C 1
ATOM 3287 O O . ASP B 1 91 ? -0.764 32.688 6.98 1 83.62 91 ASP B O 1
ATOM 3291 N N . PRO B 1 92 ? -2.068 32.469 5.188 1 88.12 92 PRO B N 1
ATOM 3292 C CA . PRO B 1 92 ? -1.417 31.188 4.875 1 88.12 92 PRO B CA 1
ATOM 3293 C C . PRO B 1 92 ? 0.046 31.359 4.469 1 88.12 92 PRO B C 1
ATOM 3295 O O . PRO B 1 92 ? 0.393 32.344 3.791 1 88.12 92 PRO B O 1
ATOM 3298 N N . MET B 1 93 ? 0.842 30.547 4.965 1 88.62 93 MET B N 1
ATOM 3299 C CA . MET B 1 93 ? 2.279 30.562 4.703 1 88.62 93 MET B CA 1
ATOM 3300 C C . MET B 1 93 ? 2.678 29.359 3.852 1 88.62 93 MET B C 1
ATOM 3302 O O . MET B 1 93 ? 2.186 28.25 4.066 1 88.62 93 MET B O 1
ATOM 3306 N N . PRO B 1 94 ? 3.504 29.578 2.824 1 87.38 94 PRO B N 1
ATOM 3307 C CA . PRO B 1 94 ? 3.988 28.438 2.047 1 87.38 94 PRO B CA 1
ATOM 3308 C C . PRO B 1 94 ? 4.73 27.406 2.902 1 87.38 94 PRO B C 1
ATOM 3310 O O . PRO B 1 94 ? 5.473 27.781 3.816 1 87.38 94 PRO B O 1
ATOM 3313 N N . ILE B 1 95 ? 4.57 26.172 2.574 1 89.44 95 ILE B N 1
ATOM 3314 C CA . ILE B 1 95 ? 5.16 25.078 3.346 1 89.44 95 ILE B CA 1
ATOM 3315 C C . ILE B 1 95 ? 6.684 25.219 3.336 1 89.44 95 ILE B C 1
ATOM 3317 O O . ILE B 1 95 ? 7.348 24.828 4.301 1 89.44 95 ILE B O 1
ATOM 3321 N N . SER B 1 96 ? 7.223 25.828 2.307 1 87.25 96 SER B N 1
ATOM 3322 C CA . SER B 1 96 ? 8.664 26.016 2.227 1 87.25 96 SER B CA 1
ATOM 3323 C C . SER B 1 96 ? 9.164 26.922 3.346 1 87.25 96 SER B C 1
ATOM 3325 O O . SER B 1 96 ? 10.242 26.703 3.898 1 87.25 96 SER B O 1
ATOM 3327 N N . LEU B 1 97 ? 8.398 27.906 3.645 1 88.56 97 LEU B N 1
ATOM 3328 C CA . LEU B 1 97 ? 8.773 28.812 4.719 1 88.56 97 LEU B CA 1
ATOM 3329 C C . LEU B 1 97 ? 8.617 28.141 6.078 1 88.56 97 LEU B C 1
ATOM 3331 O O . LEU B 1 97 ? 9.445 28.328 6.969 1 88.56 97 LEU B O 1
ATOM 3335 N N . ILE B 1 98 ? 7.559 27.391 6.176 1 90.56 98 ILE B N 1
ATOM 3336 C CA . ILE B 1 98 ? 7.34 26.656 7.422 1 90.56 98 ILE B CA 1
ATOM 3337 C C . ILE B 1 98 ? 8.492 25.688 7.656 1 90.56 98 ILE B C 1
ATOM 3339 O O . ILE B 1 98 ? 8.992 25.562 8.773 1 90.56 98 ILE B O 1
ATOM 3343 N N . ALA B 1 99 ? 8.898 25.094 6.605 1 89.81 99 ALA B N 1
ATOM 3344 C CA . ALA B 1 99 ? 9.992 24.125 6.68 1 89.81 99 ALA B CA 1
ATOM 3345 C C . ALA B 1 99 ? 11.281 24.812 7.148 1 89.81 99 ALA B C 1
ATOM 3347 O O . ALA B 1 99 ? 12.008 24.266 7.977 1 89.81 99 ALA B O 1
ATOM 3348 N N . VAL B 1 100 ? 11.562 25.938 6.633 1 90.19 100 VAL B N 1
ATOM 3349 C CA . VAL B 1 100 ? 12.789 26.641 6.992 1 90.19 100 VAL B CA 1
ATOM 3350 C C . VAL B 1 100 ? 12.711 27.094 8.445 1 90.19 100 VAL B C 1
ATOM 3352 O O . VAL B 1 100 ? 13.719 27.062 9.164 1 90.19 100 VAL B O 1
ATOM 3355 N N . MET B 1 101 ? 11.539 27.516 8.867 1 90.94 101 MET B N 1
ATOM 3356 C CA . MET B 1 101 ? 11.352 27.906 10.258 1 90.94 101 MET B CA 1
ATOM 3357 C C . MET B 1 101 ? 11.633 26.734 11.195 1 90.94 101 MET B C 1
ATOM 3359 O O . MET B 1 101 ? 12.219 26.922 12.266 1 90.94 101 MET B O 1
ATOM 3363 N N . LEU B 1 102 ? 11.266 25.594 10.789 1 91.94 102 LEU B N 1
ATOM 3364 C CA . LEU B 1 102 ? 11.477 24.406 11.617 1 91.94 102 LEU B CA 1
ATOM 3365 C C . LEU B 1 102 ? 12.938 23.984 11.602 1 91.94 102 LEU B C 1
ATOM 3367 O O . LEU B 1 102 ? 13.531 23.75 12.656 1 91.94 102 LEU B O 1
ATOM 3371 N N . ARG B 1 103 ? 13.523 23.938 10.477 1 88.31 103 ARG B N 1
ATOM 3372 C CA . ARG B 1 103 ? 14.891 23.438 10.328 1 88.31 103 ARG B CA 1
ATOM 3373 C C . ARG B 1 103 ? 15.898 24.406 10.938 1 88.31 103 ARG B C 1
ATOM 3375 O O . ARG B 1 103 ? 16.719 24.016 11.758 1 88.31 103 ARG B O 1
ATOM 3382 N N . LEU B 1 104 ? 15.82 25.609 10.5 1 89.94 104 LEU B N 1
ATOM 3383 C CA . LEU B 1 104 ? 16.781 26.594 10.961 1 89.94 104 LEU B CA 1
ATOM 3384 C C . LEU B 1 104 ? 16.422 27.109 12.352 1 89.94 104 LEU B C 1
ATOM 3386 O O . LEU B 1 104 ? 17.297 27.516 13.117 1 89.94 104 LEU B O 1
ATOM 3390 N N . GLY B 1 105 ? 15.141 27.109 12.633 1 90.44 105 GLY B N 1
ATOM 3391 C CA . GLY B 1 105 ? 14.711 27.516 13.961 1 90.44 105 GLY B CA 1
ATOM 3392 C C . GLY B 1 105 ? 15.305 26.672 15.07 1 90.44 105 GLY B C 1
ATOM 3393 O O . GLY B 1 105 ? 15.727 27.188 16.094 1 90.44 105 GLY B O 1
ATOM 3394 N N . LYS B 1 106 ? 15.367 25.422 14.789 1 87.62 106 LYS B N 1
ATOM 3395 C CA . LYS B 1 106 ? 15.945 24.516 15.766 1 87.62 106 LYS B CA 1
ATOM 3396 C C . LYS B 1 106 ? 17.453 24.656 15.836 1 87.62 106 LYS B C 1
ATOM 3398 O O . LYS B 1 106 ? 18.031 24.797 16.922 1 87.62 106 LYS B O 1
ATOM 3403 N N . LYS B 1 107 ? 18.094 24.641 14.727 1 89.81 107 LYS B N 1
ATOM 3404 C CA . LYS B 1 107 ? 19.562 24.688 14.641 1 89.81 107 LYS B CA 1
ATOM 3405 C C . LYS B 1 107 ? 20.109 25.969 15.266 1 89.81 107 LYS B C 1
ATOM 3407 O O . LYS B 1 107 ? 21.141 25.938 15.945 1 89.81 107 LYS B O 1
ATOM 3412 N N . TYR B 1 108 ? 19.469 27.062 15.078 1 93.44 108 TYR B N 1
ATOM 3413 C CA . TYR B 1 108 ? 19.984 28.359 15.523 1 93.44 108 TYR B CA 1
ATOM 3414 C C . TYR B 1 108 ? 19.172 28.875 16.703 1 93.44 108 TYR B C 1
ATOM 3416 O O . TYR B 1 108 ? 19.203 30.078 17 1 93.44 108 TYR B O 1
ATOM 3424 N N . ASP B 1 109 ? 18.375 27.984 17.25 1 92.31 109 ASP B N 1
ATOM 3425 C CA . ASP B 1 109 ? 17.625 28.266 18.469 1 92.31 109 ASP B CA 1
ATOM 3426 C C . ASP B 1 109 ? 16.766 29.516 18.312 1 92.31 109 ASP B C 1
ATOM 3428 O O . ASP B 1 109 ? 16.859 30.453 19.109 1 92.31 109 ASP B O 1
ATOM 3432 N N . MET B 1 110 ? 15.977 29.5 17.328 1 91.62 110 MET B N 1
ATOM 3433 C CA . MET B 1 110 ? 15 30.562 17.094 1 91.62 110 MET B CA 1
ATOM 3434 C C . MET B 1 110 ? 13.609 30.141 17.562 1 91.62 110 MET B C 1
ATOM 3436 O O . MET B 1 110 ? 12.773 29.75 16.75 1 91.62 110 MET B O 1
ATOM 3440 N N . GLU B 1 111 ? 13.336 30.391 18.703 1 87.69 111 GLU B N 1
ATOM 3441 C CA . GLU B 1 111 ? 12.164 29.859 19.391 1 87.69 111 GLU B CA 1
ATOM 3442 C C . GLU B 1 111 ? 10.875 30.375 18.75 1 87.69 111 GLU B C 1
ATOM 3444 O O . GLU B 1 111 ? 9.906 29.625 18.609 1 87.69 111 GLU B O 1
ATOM 3449 N N . HIS B 1 112 ? 10.852 31.656 18.5 1 86.88 112 HIS B N 1
ATOM 3450 C CA . HIS B 1 112 ? 9.641 32.25 17.953 1 86.88 112 HIS B CA 1
ATOM 3451 C C . HIS B 1 112 ? 9.266 31.641 16.609 1 86.88 112 HIS B C 1
ATOM 3453 O O . HIS B 1 112 ? 8.078 31.406 16.344 1 86.88 112 HIS B O 1
ATOM 3459 N N . PHE B 1 113 ? 10.203 31.328 15.781 1 88.44 113 PHE B N 1
ATOM 3460 C CA . PHE B 1 113 ? 9.953 30.703 14.484 1 88.44 113 PHE B CA 1
ATOM 3461 C C . PHE B 1 113 ? 9.469 29.266 14.656 1 88.44 113 PHE B C 1
ATOM 3463 O O . PHE B 1 113 ? 8.547 28.844 13.961 1 88.44 113 PHE B O 1
ATOM 3470 N N . LEU B 1 114 ? 10.086 28.625 15.562 1 90.5 114 LEU B N 1
ATOM 3471 C CA . LEU B 1 114 ? 9.695 27.25 15.836 1 90.5 114 LEU B CA 1
ATOM 3472 C C . LEU B 1 114 ? 8.25 27.188 16.328 1 90.5 114 LEU B C 1
ATOM 3474 O O . LEU B 1 114 ? 7.461 26.375 15.82 1 90.5 114 LEU B O 1
ATOM 3478 N N . LYS B 1 115 ? 7.973 28.047 17.219 1 89.94 115 LYS B N 1
ATOM 3479 C CA . LYS B 1 115 ? 6.637 28.062 17.812 1 89.94 115 LYS B CA 1
ATOM 3480 C C . LYS B 1 115 ? 5.586 28.422 16.766 1 89.94 115 LYS B C 1
ATOM 3482 O O . LYS B 1 115 ? 4.5 27.844 16.734 1 89.94 115 LYS B O 1
ATOM 3487 N N . GLU B 1 116 ? 5.945 29.359 15.961 1 90.06 116 GLU B N 1
ATOM 3488 C CA . GLU B 1 116 ? 5.023 29.781 14.914 1 90.06 116 GLU B CA 1
ATOM 3489 C C . GLU B 1 116 ? 4.773 28.656 13.914 1 90.06 116 GLU B C 1
ATOM 3491 O O . GLU B 1 116 ? 3.635 28.406 13.508 1 90.06 116 GLU B O 1
ATOM 3496 N N . ALA B 1 117 ? 5.801 28.016 13.484 1 92.12 117 ALA B N 1
ATOM 3497 C CA . ALA B 1 117 ? 5.695 26.906 12.523 1 92.12 117 ALA B CA 1
ATOM 3498 C C . ALA B 1 117 ? 4.848 25.781 13.086 1 92.12 117 ALA B C 1
ATOM 3500 O O . ALA B 1 117 ? 3.938 25.281 12.414 1 92.12 117 ALA B O 1
ATOM 3501 N N . VAL B 1 118 ? 5.109 25.406 14.312 1 93.5 118 VAL B N 1
ATOM 3502 C CA . VAL B 1 118 ? 4.398 24.312 14.969 1 93.5 118 VAL B CA 1
ATOM 3503 C C . VAL B 1 118 ? 2.926 24.688 15.141 1 93.5 118 VAL B C 1
ATOM 3505 O O . VAL B 1 118 ? 2.041 23.859 14.906 1 93.5 118 VAL B O 1
ATOM 3508 N N . ALA B 1 119 ? 2.691 25.922 15.5 1 92.81 119 ALA B N 1
ATOM 3509 C CA . ALA B 1 119 ? 1.322 26.391 15.703 1 92.81 119 ALA B CA 1
ATOM 3510 C C . ALA B 1 119 ? 0.514 26.312 14.414 1 92.81 119 ALA B C 1
ATOM 3512 O O . ALA B 1 119 ? -0.661 25.938 14.43 1 92.81 119 ALA B O 1
ATOM 3513 N N . ARG B 1 120 ? 1.081 26.656 13.367 1 92.69 120 ARG B N 1
ATOM 3514 C CA . ARG B 1 120 ? 0.398 26.609 12.078 1 92.69 120 ARG B CA 1
ATOM 3515 C C . ARG B 1 120 ? 0.064 25.172 11.688 1 92.69 120 ARG B C 1
ATOM 3517 O O . ARG B 1 120 ? -1.031 24.891 11.188 1 92.69 120 ARG B O 1
ATOM 3524 N N . LEU B 1 121 ? 1.01 24.281 11.891 1 94.62 121 LEU B N 1
ATOM 3525 C CA . LEU B 1 121 ? 0.777 22.875 11.602 1 94.62 121 LEU B CA 1
ATOM 3526 C C . LEU B 1 121 ? -0.321 22.312 12.492 1 94.62 121 LEU B C 1
ATOM 3528 O O . LEU B 1 121 ? -1.231 21.625 12.008 1 94.62 121 LEU B O 1
ATOM 3532 N N . GLN B 1 122 ? -0.239 22.656 13.719 1 95.62 122 GLN B N 1
ATOM 3533 C CA . GLN B 1 122 ? -1.205 22.141 14.688 1 95.62 122 GLN B CA 1
ATOM 3534 C C . GLN B 1 122 ? -2.604 22.688 14.406 1 95.62 122 GLN B C 1
ATOM 3536 O O . GLN B 1 122 ? -3.602 22.016 14.695 1 95.62 122 GLN B O 1
ATOM 3541 N N . TYR B 1 123 ? -2.643 23.844 13.906 1 94.31 123 TYR B N 1
ATOM 3542 C CA . TYR B 1 123 ? -3.941 24.406 13.562 1 94.31 123 TYR B CA 1
ATOM 3543 C C . TYR B 1 123 ? -4.605 23.594 12.445 1 94.31 123 TYR B C 1
ATOM 3545 O O . TYR B 1 123 ? -5.793 23.281 12.531 1 94.31 123 TYR B O 1
ATOM 3553 N N . GLU B 1 124 ? -3.855 23.328 11.391 1 94.38 124 GLU B N 1
ATOM 3554 C CA . GLU B 1 124 ? -4.395 22.625 10.234 1 94.38 124 GLU B CA 1
ATOM 3555 C C . GLU B 1 124 ? -4.699 21.172 10.562 1 94.38 124 GLU B C 1
ATOM 3557 O O . GLU B 1 124 ? -5.562 20.547 9.938 1 94.38 124 GLU B O 1
ATOM 3562 N N . PHE B 1 125 ? -3.982 20.625 11.555 1 96.75 125 PHE B N 1
ATOM 3563 C CA . PHE B 1 125 ? -4.121 19.219 11.922 1 96.75 125 PHE B CA 1
ATOM 3564 C C . PHE B 1 125 ? -4.348 19.078 13.422 1 96.75 125 PHE B C 1
ATOM 3566 O O . PHE B 1 125 ? -3.471 18.594 14.141 1 96.75 125 PHE B O 1
ATOM 3573 N N . PRO B 1 126 ? -5.504 19.375 13.836 1 96.75 126 PRO B N 1
ATOM 3574 C CA . PRO B 1 126 ? -5.793 19.359 15.273 1 96.75 126 PRO B CA 1
ATOM 3575 C C . PRO B 1 126 ? -5.77 17.953 15.859 1 96.75 126 PRO B C 1
ATOM 3577 O O . PRO B 1 126 ? -5.836 16.969 15.117 1 96.75 126 PRO B O 1
ATOM 3580 N N . ARG B 1 127 ? -5.742 17.844 17.172 1 94.75 127 ARG B N 1
ATOM 3581 C CA . ARG B 1 127 ? -5.629 16.578 17.891 1 94.75 127 ARG B CA 1
ATOM 3582 C C . ARG B 1 127 ? -6.98 16.141 18.453 1 94.75 127 ARG B C 1
ATOM 3584 O O . ARG B 1 127 ? -7.09 15.078 19.062 1 94.75 127 ARG B O 1
ATOM 3591 N N . ASN B 1 128 ? -7.922 16.953 18.266 1 95.94 128 ASN B N 1
ATOM 3592 C CA . ASN B 1 128 ? -9.258 16.594 18.734 1 95.94 128 ASN B CA 1
ATOM 3593 C C . ASN B 1 128 ? -10.289 16.703 17.609 1 95.94 128 ASN B C 1
ATOM 3595 O O . ASN B 1 128 ? -10.18 17.562 16.734 1 95.94 128 ASN B O 1
ATOM 3599 N N . LEU B 1 129 ? -11.242 15.844 17.75 1 97.75 129 LEU B N 1
ATOM 3600 C CA . LEU B 1 129 ? -12.242 15.719 16.703 1 97.75 129 LEU B CA 1
ATOM 3601 C C . LEU B 1 129 ? -13.07 17 16.594 1 97.75 129 LEU B C 1
ATOM 3603 O O . LEU B 1 129 ? -13.43 17.406 15.484 1 97.75 129 LEU B O 1
ATOM 3607 N N . SER B 1 130 ? -13.406 17.641 17.719 1 97 130 SER B N 1
ATOM 3608 C CA . SER B 1 130 ? -14.211 18.859 17.703 1 97 130 SER B CA 1
ATOM 3609 C C . SER B 1 130 ? -13.516 19.984 16.922 1 97 130 SER B C 1
ATOM 3611 O O . SER B 1 130 ? -14.164 20.703 16.172 1 97 130 SER B O 1
ATOM 3613 N N . ASP B 1 131 ? -12.211 20.125 17.141 1 97 131 ASP B N 1
ATOM 3614 C CA . ASP B 1 131 ? -11.453 21.125 16.406 1 97 131 ASP B CA 1
ATOM 3615 C C . ASP B 1 131 ? -11.422 20.812 14.906 1 97 131 ASP B C 1
ATOM 3617 O O . ASP B 1 131 ? -11.523 21.703 14.07 1 97 131 ASP B O 1
ATOM 3621 N N . TRP B 1 132 ? -11.281 19.547 14.641 1 97.31 132 TRP B N 1
ATOM 3622 C CA . TRP B 1 132 ? -11.312 19.141 13.242 1 97.31 132 TRP B CA 1
ATOM 3623 C C . TRP B 1 132 ? -12.648 19.484 12.602 1 97.31 132 TRP B C 1
ATOM 3625 O O . TRP B 1 132 ? -12.695 20.016 11.484 1 97.31 132 TRP B O 1
ATOM 3635 N N . ASP B 1 133 ? -13.727 19.25 13.258 1 97 133 ASP B N 1
ATOM 3636 C CA . ASP B 1 133 ? -15.062 19.516 12.758 1 97 133 ASP B CA 1
ATOM 3637 C C . ASP B 1 133 ? -15.227 21 12.414 1 97 133 ASP B C 1
ATOM 3639 O O . ASP B 1 133 ? -15.984 21.359 11.508 1 97 133 ASP B O 1
ATOM 3643 N N . SER B 1 134 ? -14.484 21.812 13.062 1 95.69 134 SER B N 1
ATOM 3644 C CA . SER B 1 134 ? -14.602 23.266 12.883 1 95.69 134 SER B CA 1
ATOM 3645 C C . SER B 1 134 ? -13.898 23.719 11.609 1 95.69 134 SER B C 1
ATOM 3647 O O . SER B 1 134 ? -14.227 24.766 11.055 1 95.69 134 SER B O 1
ATOM 3649 N N . ILE B 1 135 ? -13.008 22.891 11.062 1 94.38 135 ILE B N 1
ATOM 3650 C CA . ILE B 1 135 ? -12.203 23.422 9.969 1 94.38 135 ILE B CA 1
ATOM 3651 C C . ILE B 1 135 ? -12.242 22.469 8.781 1 94.38 135 ILE B C 1
ATOM 3653 O O . ILE B 1 135 ? -11.742 22.781 7.703 1 94.38 135 ILE B O 1
ATOM 3657 N N . CYS B 1 136 ? -12.852 21.312 8.914 1 92.75 136 CYS B N 1
ATOM 3658 C CA . CYS B 1 136 ? -12.711 20.234 7.938 1 92.75 136 CYS B CA 1
ATOM 3659 C C . CYS B 1 136 ? -13.312 20.625 6.594 1 92.75 136 CYS B C 1
ATOM 3661 O O . CYS B 1 136 ? -12.938 20.094 5.555 1 92.75 136 CYS B O 1
ATOM 3663 N N . ASP B 1 137 ? -14.227 21.562 6.551 1 91.12 137 ASP B N 1
ATOM 3664 C CA . ASP B 1 137 ? -14.891 21.969 5.312 1 91.12 137 ASP B CA 1
ATOM 3665 C C . ASP B 1 137 ? -14.195 23.172 4.684 1 91.12 137 ASP B C 1
ATOM 3667 O O . ASP B 1 137 ? -14.648 23.688 3.66 1 91.12 137 ASP B O 1
ATOM 3671 N N . GLN B 1 138 ? -13.094 23.562 5.207 1 89.31 138 GLN B N 1
ATOM 3672 C CA . GLN B 1 138 ? -12.352 24.719 4.719 1 89.31 138 GLN B CA 1
ATOM 3673 C C . GLN B 1 138 ? -11.008 24.297 4.125 1 89.31 138 GLN B C 1
ATOM 3675 O O . GLN B 1 138 ? -10.445 23.266 4.512 1 89.31 138 GLN B O 1
ATOM 3680 N N . PRO B 1 139 ? -10.656 25.016 3.102 1 88.31 139 PRO B N 1
ATOM 3681 C CA . PRO B 1 139 ? -9.266 24.812 2.684 1 88.31 139 PRO B CA 1
ATOM 3682 C C . PRO B 1 139 ? -8.266 25.172 3.773 1 88.31 139 PRO B C 1
ATOM 3684 O O . PRO B 1 139 ? -8.648 25.688 4.828 1 88.31 139 PRO B O 1
ATOM 3687 N N . PHE B 1 140 ? -7.086 24.797 3.592 1 89.62 140 PHE B N 1
ATOM 3688 C CA . PHE B 1 140 ? -6.047 25.172 4.543 1 89.62 140 PHE B CA 1
ATOM 3689 C C . PHE B 1 140 ? -6.031 26.672 4.777 1 89.62 140 PHE B C 1
ATOM 3691 O O . PHE B 1 140 ? -6.09 27.453 3.824 1 89.62 140 PHE B O 1
ATOM 3698 N N . LEU B 1 141 ? -5.895 27.109 6.016 1 89.38 141 LEU B N 1
ATOM 3699 C CA . LEU B 1 141 ? -5.965 28.516 6.387 1 89.38 141 LEU B CA 1
ATOM 3700 C C . LEU B 1 141 ? -4.59 29.047 6.781 1 89.38 141 LEU B C 1
ATOM 3702 O O . LEU B 1 141 ? -4.324 30.25 6.664 1 89.38 141 LEU B O 1
ATOM 3706 N N . LYS B 1 142 ? -3.746 28.141 7.191 1 91.06 142 LYS B N 1
ATOM 3707 C CA . LYS B 1 142 ? -2.465 28.594 7.727 1 91.06 142 LYS B CA 1
ATOM 3708 C C . LYS B 1 142 ? -1.312 28.172 6.816 1 91.06 142 LYS B C 1
ATOM 3710 O O . LYS B 1 142 ? -0.204 28.703 6.93 1 91.06 142 LYS B O 1
ATOM 3715 N N . ILE B 1 143 ? -1.535 27.25 5.953 1 89.5 143 ILE B N 1
ATOM 3716 C CA . ILE B 1 143 ? -0.496 26.75 5.059 1 89.5 143 ILE B CA 1
ATOM 3717 C C . ILE B 1 143 ? -0.945 26.906 3.607 1 89.5 143 ILE B C 1
ATOM 3719 O O . ILE B 1 143 ? -2.082 26.578 3.266 1 89.5 143 ILE B O 1
ATOM 3723 N N . ALA B 1 144 ? 0.071 27.625 2.783 1 80.38 144 ALA B N 1
ATOM 3724 C CA . ALA B 1 144 ? -0.235 27.828 1.369 1 80.38 144 ALA B CA 1
ATOM 3725 C C . ALA B 1 144 ? 0.285 26.656 0.529 1 80.38 144 ALA B C 1
ATOM 3727 O O . ALA B 1 144 ? 1.354 26.109 0.811 1 80.38 144 ALA B O 1
ATOM 3728 N N . PRO B 1 145 ? -0.094 26.25 -0.885 1 70.81 145 PRO B N 1
ATOM 3729 C CA . PRO B 1 145 ? -1.077 25.625 -1.77 1 70.81 145 PRO B CA 1
ATOM 3730 C C . PRO B 1 145 ? -1.529 24.25 -1.269 1 70.81 145 PRO B C 1
ATOM 3732 O O . PRO B 1 145 ? -0.811 23.609 -0.507 1 70.81 145 PRO B O 1
ATOM 3735 N N . SER B 1 146 ? -2.754 23.969 -1.496 1 62.38 146 SER B N 1
ATOM 3736 C CA . SER B 1 146 ? -3.537 22.891 -0.904 1 62.38 146 SER B CA 1
ATOM 3737 C C . SER B 1 146 ? -3.572 21.672 -1.816 1 62.38 146 SER B C 1
ATOM 3739 O O . SER B 1 146 ? -4.316 20.719 -1.562 1 62.38 146 SER B O 1
ATOM 3741 N N . GLY B 1 147 ? -2.402 21.328 -2.504 1 64.88 147 GLY B N 1
ATOM 3742 C CA . GLY B 1 147 ? -2.623 20.125 -3.27 1 64.88 147 GLY B CA 1
ATOM 3743 C C . GLY B 1 147 ? -2.303 18.859 -2.488 1 64.88 147 GLY B C 1
ATOM 3744 O O . GLY B 1 147 ? -1.676 18.922 -1.43 1 64.88 147 GLY B O 1
ATOM 3745 N N . ASP B 1 148 ? -2.736 17.781 -2.938 1 70.19 148 ASP B N 1
ATOM 3746 C CA . ASP B 1 148 ? -2.592 16.5 -2.246 1 70.19 148 ASP B CA 1
ATOM 3747 C C . ASP B 1 148 ? -1.119 16.156 -2.031 1 70.19 148 ASP B C 1
ATOM 3749 O O . ASP B 1 148 ? -0.746 15.625 -0.983 1 70.19 148 ASP B O 1
ATOM 3753 N N . LEU B 1 149 ? -0.388 16.703 -2.895 1 82.62 149 LEU B N 1
ATOM 3754 C CA . LEU B 1 149 ? 1.015 16.312 -2.797 1 82.62 149 LEU B CA 1
ATOM 3755 C C . LEU B 1 149 ? 1.73 17.125 -1.721 1 82.62 149 LEU B C 1
ATOM 3757 O O . LEU B 1 149 ? 2.768 16.688 -1.205 1 82.62 149 LEU B O 1
ATOM 3761 N N . VAL B 1 150 ? 1.086 18.25 -1.389 1 88.56 150 VAL B N 1
ATOM 3762 C CA . VAL B 1 150 ? 1.67 19.062 -0.328 1 88.56 150 VAL B CA 1
ATOM 3763 C C . VAL B 1 150 ? 1.598 18.312 1 1 88.56 150 VAL B C 1
ATOM 3765 O O . VAL B 1 150 ? 2.434 18.516 1.882 1 88.56 150 VAL B O 1
ATOM 3768 N N . LEU B 1 151 ? 0.57 17.422 1.116 1 91.5 151 LEU B N 1
ATOM 3769 C CA . LEU B 1 151 ? 0.402 16.641 2.332 1 91.5 151 LEU B CA 1
ATOM 3770 C C . LEU B 1 151 ? 1.591 15.703 2.543 1 91.5 151 LEU B C 1
ATOM 3772 O O . LEU B 1 151 ? 1.985 15.438 3.684 1 91.5 151 LEU B O 1
ATOM 3776 N N . LEU B 1 152 ? 2.146 15.25 1.453 1 91.81 152 LEU B N 1
ATOM 3777 C CA . LEU B 1 152 ? 3.344 14.422 1.568 1 91.81 152 LEU B CA 1
ATOM 3778 C C . LEU B 1 152 ? 4.516 15.242 2.105 1 91.81 152 LEU B C 1
ATOM 3780 O O . LEU B 1 152 ? 5.25 14.773 2.98 1 91.81 152 LEU B O 1
ATOM 3784 N N . ASP B 1 153 ? 4.648 16.438 1.602 1 91.81 153 ASP B N 1
ATOM 3785 C CA . ASP B 1 153 ? 5.703 17.312 2.092 1 91.81 153 ASP B CA 1
ATOM 3786 C C . ASP B 1 153 ? 5.531 17.609 3.58 1 91.81 153 ASP B C 1
ATOM 3788 O O . ASP B 1 153 ? 6.504 17.594 4.336 1 91.81 153 ASP B O 1
ATOM 3792 N N . ILE B 1 154 ? 4.309 17.844 3.934 1 93.06 154 ILE B N 1
ATOM 3793 C CA . ILE B 1 154 ? 3.996 18.156 5.32 1 93.06 154 ILE B CA 1
ATOM 3794 C C . ILE B 1 154 ? 4.324 16.969 6.219 1 93.06 154 ILE B C 1
ATOM 3796 O O . ILE B 1 154 ? 4.941 17.141 7.273 1 93.06 154 ILE B O 1
ATOM 3800 N N . THR B 1 155 ? 3.932 15.812 5.816 1 94 155 THR B N 1
ATOM 3801 C CA . THR B 1 155 ? 4.164 14.625 6.625 1 94 155 THR B CA 1
ATOM 3802 C C . THR B 1 155 ? 5.66 14.344 6.758 1 94 155 THR B C 1
ATOM 3804 O O . THR B 1 155 ? 6.141 14 7.84 1 94 155 THR B O 1
ATOM 3807 N N . ILE B 1 156 ? 6.355 14.477 5.664 1 93.25 156 ILE B N 1
ATOM 3808 C CA . ILE B 1 156 ? 7.797 14.258 5.691 1 93.25 156 ILE B CA 1
ATOM 3809 C C . ILE B 1 156 ? 8.461 15.281 6.609 1 93.25 156 ILE B C 1
ATOM 3811 O O . ILE B 1 156 ? 9.289 14.93 7.449 1 93.25 156 ILE B O 1
ATOM 3815 N N . LEU B 1 157 ? 8.086 16.5 6.469 1 92.31 157 LEU B N 1
ATOM 3816 C CA . LEU B 1 157 ? 8.617 17.578 7.301 1 92.31 157 LEU B CA 1
ATOM 3817 C C . LEU B 1 157 ? 8.328 17.328 8.773 1 92.31 157 LEU B C 1
ATOM 3819 O O . LEU B 1 157 ? 9.211 17.484 9.625 1 92.31 157 LEU B O 1
ATOM 3823 N N . ALA B 1 158 ? 7.066 16.984 9.094 1 95.25 158 ALA B N 1
ATOM 3824 C CA . ALA B 1 158 ? 6.648 16.734 10.469 1 95.25 158 ALA B CA 1
ATOM 3825 C C . ALA B 1 158 ? 7.434 15.586 11.086 1 95.25 158 ALA B C 1
ATOM 3827 O O . ALA B 1 158 ? 7.816 15.648 12.258 1 95.25 158 ALA B O 1
ATOM 3828 N N . ARG B 1 159 ? 7.676 14.578 10.367 1 94.75 159 ARG B N 1
ATOM 3829 C CA . ARG B 1 159 ? 8.445 13.438 10.836 1 94.75 159 ARG B CA 1
ATOM 3830 C C . ARG B 1 159 ? 9.891 13.836 11.125 1 94.75 159 ARG B C 1
ATOM 3832 O O . ARG B 1 159 ? 10.453 13.461 12.148 1 94.75 159 ARG B O 1
ATOM 3839 N N . GLU B 1 160 ? 10.453 14.602 10.219 1 91.69 160 GLU B N 1
ATOM 3840 C CA . GLU B 1 160 ? 11.82 15.07 10.383 1 91.69 160 GLU B CA 1
ATOM 3841 C C . GLU B 1 160 ? 11.945 15.961 11.617 1 91.69 160 GLU B C 1
ATOM 3843 O O . GLU B 1 160 ? 12.93 15.875 12.359 1 91.69 160 GLU B O 1
ATOM 3848 N N . ALA B 1 161 ? 10.992 16.812 11.773 1 92.81 161 ALA B N 1
ATOM 3849 C CA . ALA B 1 161 ? 11.023 17.797 12.859 1 92.81 161 ALA B CA 1
ATOM 3850 C C . ALA B 1 161 ? 10.469 17.219 14.148 1 92.81 161 ALA B C 1
ATOM 3852 O O . ALA B 1 161 ? 10.398 17.906 15.172 1 92.81 161 ALA B O 1
ATOM 3853 N N . ARG B 1 162 ? 9.961 15.969 14.133 1 93 162 ARG B N 1
ATOM 3854 C CA . ARG B 1 162 ? 9.422 15.25 15.281 1 93 162 ARG B CA 1
ATOM 3855 C C . ARG B 1 162 ? 8.172 15.945 15.82 1 93 162 ARG B C 1
ATOM 3857 O O . ARG B 1 162 ? 8.047 16.156 17.031 1 93 162 ARG B O 1
ATOM 3864 N N . ILE B 1 163 ? 7.41 16.406 14.969 1 95.56 163 ILE B N 1
ATOM 3865 C CA . ILE B 1 163 ? 6.082 16.891 15.305 1 95.56 163 ILE B CA 1
ATOM 3866 C C . ILE B 1 163 ? 5.055 15.781 15.133 1 95.56 163 ILE B C 1
ATOM 3868 O O . ILE B 1 163 ? 4.41 15.68 14.086 1 95.56 163 ILE B O 1
ATOM 3872 N N . GLN B 1 164 ? 4.797 15.039 16.156 1 96.12 164 GLN B N 1
ATOM 3873 C CA . GLN B 1 164 ? 4.059 13.789 16.047 1 96.12 164 GLN B CA 1
ATOM 3874 C C . GLN B 1 164 ? 2.557 14.016 16.172 1 96.12 164 GLN B C 1
ATOM 3876 O O . GLN B 1 164 ? 1.754 13.227 15.68 1 96.12 164 GLN B O 1
ATOM 3881 N N . SER B 1 165 ? 2.154 15.102 16.812 1 96.38 165 SER B N 1
ATOM 3882 C CA . SER B 1 165 ? 0.755 15.336 17.156 1 96.38 165 SER B CA 1
ATOM 3883 C C . SER B 1 165 ? -0.098 15.531 15.906 1 96.38 165 SER B C 1
ATOM 3885 O O . SER B 1 165 ? -1.307 15.289 15.93 1 96.38 165 SER B O 1
ATOM 3887 N N . ILE B 1 166 ? 0.508 15.914 14.797 1 97.44 166 ILE B N 1
ATOM 3888 C CA . ILE B 1 166 ? -0.283 16.25 13.617 1 97.44 166 ILE B CA 1
ATOM 3889 C C . ILE B 1 166 ? -0.337 15.039 12.68 1 97.44 166 ILE B C 1
ATOM 3891 O O . ILE B 1 166 ? -1.138 15.008 11.742 1 97.44 166 ILE B O 1
ATOM 3895 N N . LEU B 1 167 ? 0.469 14.023 12.898 1 97.75 167 LEU B N 1
ATOM 3896 C CA . LEU B 1 167 ? 0.738 12.969 11.93 1 97.75 167 LEU B CA 1
ATOM 3897 C C . LEU B 1 167 ? -0.514 12.141 11.664 1 97.75 167 LEU B C 1
ATOM 3899 O O . LEU B 1 167 ? -0.841 11.852 10.516 1 97.75 167 LEU B O 1
ATOM 3903 N N . PRO B 1 168 ? -1.279 11.734 12.695 1 98.06 168 PRO B N 1
ATOM 3904 C CA . PRO B 1 168 ? -2.445 10.898 12.414 1 98.06 168 PRO B CA 1
ATOM 3905 C C . PRO B 1 168 ? -3.408 11.539 11.414 1 98.06 168 PRO B C 1
ATOM 3907 O O . PRO B 1 168 ? -3.812 10.898 10.445 1 98.06 168 PRO B O 1
ATOM 3910 N N . LEU B 1 169 ? -3.723 12.773 11.664 1 97.31 169 LEU B N 1
ATOM 3911 C CA . LEU B 1 169 ? -4.676 13.445 10.781 1 97.31 169 LEU B CA 1
ATOM 3912 C C . LEU B 1 169 ? -4.047 13.734 9.422 1 97.31 169 LEU B C 1
ATOM 3914 O O . LEU B 1 169 ? -4.727 13.664 8.398 1 97.31 169 LEU B O 1
ATOM 3918 N N . ALA B 1 170 ? -2.791 14.086 9.398 1 95.56 170 ALA B N 1
ATOM 3919 C CA . ALA B 1 170 ? -2.107 14.32 8.125 1 95.56 170 ALA B CA 1
ATOM 3920 C C . ALA B 1 170 ? -2.107 13.062 7.266 1 95.56 170 ALA B C 1
ATOM 3922 O O . ALA B 1 170 ? -2.365 13.117 6.062 1 95.56 170 ALA B O 1
ATOM 3923 N N . TYR B 1 171 ? -1.801 11.914 7.93 1 96.31 171 TYR B N 1
ATOM 3924 C CA . TYR B 1 171 ? -1.849 10.641 7.227 1 96.31 171 TYR B CA 1
ATOM 3925 C C . TYR B 1 171 ? -3.254 10.352 6.707 1 96.31 171 TYR B C 1
ATOM 3927 O O . TYR B 1 171 ? -3.424 9.922 5.566 1 96.31 171 TYR B O 1
ATOM 3935 N N . PHE B 1 172 ? -4.207 10.609 7.523 1 96.75 172 PHE B N 1
ATOM 3936 C CA . PHE B 1 172 ? -5.602 10.391 7.152 1 96.75 172 PHE B CA 1
ATOM 3937 C C . PHE B 1 172 ? -5.965 11.203 5.914 1 96.75 172 PHE B C 1
ATOM 3939 O O . PHE B 1 172 ? -6.547 10.664 4.965 1 96.75 172 PHE B O 1
ATOM 3946 N N . LEU B 1 173 ? -5.641 12.43 5.93 1 93.56 173 LEU B N 1
ATOM 3947 C CA . LEU B 1 173 ? -6.004 13.328 4.836 1 93.56 173 LEU B CA 1
ATOM 3948 C C . LEU B 1 173 ? -5.32 12.906 3.539 1 93.56 173 LEU B C 1
ATOM 3950 O O . LEU B 1 173 ? -5.891 13.047 2.457 1 93.56 173 LEU B O 1
ATOM 3954 N N . PHE B 1 174 ? -4.191 12.414 3.682 1 93.12 174 PHE B N 1
ATOM 3955 C CA . PHE B 1 174 ? -3.5 11.977 2.477 1 93.12 174 PHE B CA 1
ATOM 3956 C C . PHE B 1 174 ? -4.156 10.734 1.896 1 93.12 174 PHE B C 1
ATOM 3958 O O . PHE B 1 174 ? -4.273 10.594 0.677 1 93.12 174 PHE B O 1
ATOM 3965 N N . CYS B 1 175 ? -4.586 9.805 2.777 1 91.19 175 CYS B N 1
ATOM 3966 C CA . CYS B 1 175 ? -5.098 8.5 2.359 1 91.19 175 CYS B CA 1
ATOM 3967 C C . CYS B 1 175 ? -6.566 8.594 1.976 1 91.19 175 CYS B C 1
ATOM 3969 O O . CYS B 1 175 ? -7.211 7.574 1.716 1 91.19 175 CYS B O 1
ATOM 3971 N N . ARG B 1 176 ? -7.184 9.672 1.922 1 82.12 176 ARG B N 1
ATOM 3972 C CA . ARG B 1 176 ? -8.625 9.844 1.743 1 82.12 176 ARG B CA 1
ATOM 3973 C C . ARG B 1 176 ? -9.078 9.258 0.408 1 82.12 176 ARG B C 1
ATOM 3975 O O . ARG B 1 176 ? -10.133 8.633 0.328 1 82.12 176 ARG B O 1
ATOM 3982 N N . GLY B 1 177 ? -8.25 9.414 -0.645 1 73.69 177 GLY B N 1
ATOM 3983 C CA . GLY B 1 177 ? -8.68 8.93 -1.942 1 73.69 177 GLY B CA 1
ATOM 3984 C C . GLY B 1 177 ? -7.766 7.863 -2.52 1 73.69 177 GLY B C 1
ATOM 3985 O O . GLY B 1 177 ? -6.594 7.781 -2.148 1 73.69 177 GLY B O 1
ATOM 3986 N N . GLU B 1 178 ? -8.383 6.984 -3.332 1 74.94 178 GLU B N 1
ATOM 3987 C CA . GLU B 1 178 ? -7.637 5.918 -3.992 1 74.94 178 GLU B CA 1
ATOM 3988 C C . GLU B 1 178 ? -6.562 6.484 -4.918 1 74.94 178 GLU B C 1
ATOM 3990 O O . GLU B 1 178 ? -5.484 5.902 -5.059 1 74.94 178 GLU B O 1
ATOM 3995 N N . GLU B 1 179 ? -6.828 7.574 -5.438 1 76.5 179 GLU B N 1
ATOM 3996 C CA . GLU B 1 179 ? -5.887 8.164 -6.387 1 76.5 179 GLU B CA 1
ATOM 3997 C C . GLU B 1 179 ? -4.602 8.602 -5.691 1 76.5 179 GLU B C 1
ATOM 3999 O O . GLU B 1 179 ? -3.521 8.555 -6.281 1 76.5 179 GLU B O 1
ATOM 4004 N N . GLN B 1 180 ? -4.75 8.93 -4.465 1 80.31 180 GLN B N 1
ATOM 4005 C CA . GLN B 1 180 ? -3.594 9.391 -3.703 1 80.31 180 GLN B CA 1
ATOM 4006 C C . GLN B 1 180 ? -2.633 8.234 -3.42 1 80.31 180 GLN B C 1
ATOM 4008 O O . GLN B 1 180 ? -1.422 8.445 -3.307 1 80.31 180 GLN B O 1
ATOM 4013 N N . MET B 1 181 ? -3.207 7.066 -3.391 1 83.88 181 MET B N 1
ATOM 4014 C CA . MET B 1 181 ? -2.361 5.922 -3.076 1 83.88 181 MET B CA 1
ATOM 4015 C C . MET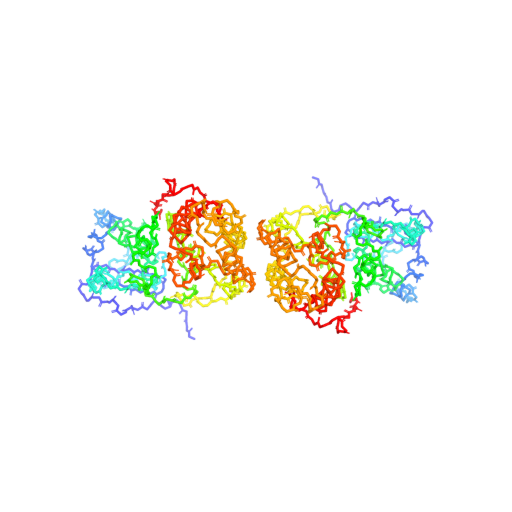 B 1 181 ? -1.391 5.633 -4.219 1 83.88 181 MET B C 1
ATOM 4017 O O . MET B 1 181 ? -0.277 5.16 -3.984 1 83.88 181 MET B O 1
ATOM 4021 N N . LYS B 1 182 ? -1.8 6.012 -5.383 1 85.06 182 LYS B N 1
ATOM 4022 C CA . LYS B 1 182 ? -0.898 5.879 -6.523 1 85.06 182 LYS B CA 1
ATOM 4023 C C . LYS B 1 182 ? 0.294 6.82 -6.395 1 85.06 182 LYS B C 1
ATOM 4025 O O . LYS B 1 182 ? 1.418 6.461 -6.754 1 85.06 182 LYS B O 1
ATOM 4030 N N . GLN B 1 183 ? 0.084 7.926 -5.789 1 86.69 183 GLN B N 1
ATOM 4031 C CA . GLN B 1 183 ? 1.092 8.977 -5.695 1 86.69 183 GLN B CA 1
ATOM 4032 C C . GLN B 1 183 ? 2.174 8.617 -4.684 1 86.69 183 GLN B C 1
ATOM 4034 O O . GLN B 1 183 ? 3.295 9.125 -4.754 1 86.69 183 GLN B O 1
ATOM 4039 N N . VAL B 1 184 ? 1.825 7.738 -3.809 1 89 184 VAL B N 1
ATOM 4040 C CA . VAL B 1 184 ? 2.746 7.344 -2.75 1 89 184 VAL B CA 1
ATOM 4041 C C . VAL B 1 184 ? 3.99 6.703 -3.357 1 89 184 VAL B C 1
ATOM 4043 O O . VAL B 1 184 ? 5.082 6.781 -2.787 1 89 184 VAL B O 1
ATOM 4046 N N . PHE B 1 185 ? 3.865 6.141 -4.605 1 89.81 185 PHE B N 1
ATOM 4047 C CA . PHE B 1 185 ? 4.953 5.371 -5.199 1 89.81 185 PHE B CA 1
ATOM 4048 C C . PHE B 1 185 ? 5.562 6.117 -6.379 1 89.81 185 PHE B C 1
ATOM 4050 O O . PHE B 1 185 ? 6.422 5.582 -7.086 1 89.81 185 PHE B O 1
ATOM 4057 N N . LEU B 1 186 ? 5.18 7.301 -6.625 1 89.69 186 LEU B N 1
ATOM 4058 C CA . LEU B 1 186 ? 5.648 8.062 -7.773 1 89.69 186 LEU B CA 1
ATOM 4059 C C . LEU B 1 186 ? 6.516 9.234 -7.332 1 89.69 186 LEU B C 1
ATOM 4061 O O . LEU B 1 186 ? 6.324 9.781 -6.242 1 89.69 186 LEU B O 1
ATOM 4065 N N . ILE B 1 187 ? 7.383 9.531 -8.219 1 92.06 187 ILE B N 1
ATOM 4066 C CA . ILE B 1 187 ? 8.164 10.75 -8.016 1 92.06 187 ILE B CA 1
ATOM 4067 C C . ILE B 1 187 ? 7.27 11.977 -8.219 1 92.06 187 ILE B C 1
ATOM 4069 O O . ILE B 1 187 ? 6.461 12.016 -9.148 1 92.06 187 ILE B O 1
ATOM 4073 N N . TYR B 1 188 ? 7.363 12.906 -7.305 1 89.94 188 TYR B N 1
ATOM 4074 C CA . TYR B 1 188 ? 6.535 14.102 -7.402 1 89.94 188 TYR B CA 1
ATOM 4075 C C . TYR B 1 188 ? 7.371 15.359 -7.199 1 89.94 188 TYR B C 1
ATOM 4077 O O . TYR B 1 188 ? 8.5 15.289 -6.707 1 89.94 188 TYR B O 1
ATOM 4085 N N . ASP B 1 189 ? 6.844 16.469 -7.652 1 89.5 189 ASP B N 1
ATOM 4086 C CA . ASP B 1 189 ? 7.477 17.766 -7.453 1 89.5 189 ASP B CA 1
ATOM 4087 C C . ASP B 1 189 ? 7.145 18.328 -6.078 1 89.5 189 ASP B C 1
ATOM 4089 O O . ASP B 1 189 ? 5.973 18.531 -5.75 1 89.5 189 ASP B O 1
ATOM 4093 N N . THR B 1 190 ? 8.172 18.531 -5.27 1 88.19 190 THR B N 1
ATOM 4094 C CA . THR B 1 190 ? 7.965 19.062 -3.928 1 88.19 190 THR B CA 1
ATOM 4095 C C . THR B 1 190 ? 7.719 20.562 -3.98 1 88.19 190 THR B C 1
ATOM 4097 O O . THR B 1 190 ? 7.957 21.203 -5.008 1 88.19 190 THR B O 1
ATOM 4100 N N . GLU B 1 191 ? 7.266 21.078 -2.896 1 82.62 191 GLU B N 1
ATOM 4101 C CA . GLU B 1 191 ? 7.059 22.516 -2.762 1 82.62 191 GLU B CA 1
ATOM 4102 C C . GLU B 1 191 ? 8.383 23.25 -2.582 1 82.62 191 GLU B C 1
ATOM 4104 O O . GLU B 1 191 ? 8.422 24.469 -2.561 1 82.62 191 GLU B O 1
ATOM 4109 N N . TYR B 1 192 ? 9.438 22.516 -2.586 1 79.75 192 TYR B N 1
ATOM 4110 C CA . TYR B 1 192 ? 10.781 23.062 -2.438 1 79.75 192 TYR B CA 1
ATOM 4111 C C . TYR B 1 192 ? 11.469 23.188 -3.789 1 79.75 192 TYR B C 1
ATOM 4113 O O . TYR B 1 192 ? 12.633 23.594 -3.863 1 79.75 192 TYR B O 1
ATOM 4121 N N . GLY B 1 193 ? 10.758 22.781 -4.809 1 79.5 193 GLY B N 1
ATOM 4122 C CA . GLY B 1 193 ? 11.336 22.844 -6.141 1 79.5 193 GLY B CA 1
ATOM 4123 C C . GLY B 1 193 ? 12.195 21.641 -6.477 1 79.5 193 GLY B C 1
ATOM 4124 O O . GLY B 1 193 ? 12.977 21.672 -7.43 1 79.5 193 GLY B O 1
ATOM 4125 N N . THR B 1 194 ? 12.133 20.672 -5.695 1 86.25 194 THR B N 1
ATOM 4126 C CA . THR B 1 194 ? 12.875 19.453 -5.93 1 86.25 194 THR B CA 1
ATOM 4127 C C . THR B 1 194 ? 11.93 18.281 -6.184 1 86.25 194 THR B C 1
ATOM 4129 O O . THR B 1 194 ? 10.711 18.422 -6.07 1 86.25 194 THR B O 1
ATOM 4132 N N . LYS B 1 195 ? 12.508 17.203 -6.691 1 91.25 195 LYS B N 1
ATOM 4133 C CA . LYS B 1 195 ? 11.742 15.961 -6.863 1 91.25 195 LYS B CA 1
ATOM 4134 C C . LYS B 1 195 ? 11.984 15 -5.703 1 91.25 195 LYS B C 1
ATOM 4136 O O . LYS B 1 195 ? 13.086 14.938 -5.16 1 91.25 195 LYS B O 1
ATOM 4141 N N . ALA B 1 196 ? 10.875 14.438 -5.348 1 90.19 196 ALA B N 1
ATOM 4142 C CA . ALA B 1 196 ? 11.008 13.5 -4.234 1 90.19 196 ALA B CA 1
ATOM 4143 C C . ALA B 1 196 ? 10.047 12.32 -4.391 1 90.19 196 ALA B C 1
ATOM 4145 O O . ALA B 1 196 ? 9.141 12.359 -5.227 1 90.19 196 ALA B O 1
ATOM 4146 N N . ILE B 1 197 ? 10.367 11.203 -3.672 1 91.62 197 ILE B N 1
ATOM 4147 C CA . ILE B 1 197 ? 9.484 10.055 -3.512 1 91.62 197 ILE B CA 1
ATOM 4148 C C . ILE B 1 197 ? 9.297 9.758 -2.025 1 91.62 197 ILE B C 1
ATOM 4150 O O . ILE B 1 197 ? 10.203 9.977 -1.219 1 91.62 197 ILE B O 1
ATOM 4154 N N . ALA B 1 198 ? 8.102 9.469 -1.667 1 92.06 198 ALA B N 1
ATOM 4155 C CA . ALA B 1 198 ? 7.863 9.109 -0.271 1 92.06 198 ALA B CA 1
ATOM 4156 C C . ALA B 1 198 ? 8.844 8.039 0.193 1 92.06 198 ALA B C 1
ATOM 4158 O O . ALA B 1 198 ? 9.055 7.039 -0.503 1 92.06 198 ALA B O 1
ATOM 4159 N N . PRO B 1 199 ? 9.453 8.289 1.344 1 92.56 199 PRO B N 1
ATOM 4160 C CA . PRO B 1 199 ? 10.359 7.262 1.872 1 92.56 199 PRO B CA 1
ATOM 4161 C C . PRO B 1 199 ? 9.656 5.926 2.107 1 92.56 199 PRO B C 1
ATOM 4163 O O . PRO B 1 199 ? 8.461 5.895 2.391 1 92.56 199 PRO B O 1
ATOM 4166 N N . PRO B 1 200 ? 10.406 4.797 2.057 1 88.94 200 PRO B N 1
ATOM 4167 C CA . PRO B 1 200 ? 9.812 3.465 2.158 1 88.94 200 PRO B CA 1
ATOM 4168 C C . PRO B 1 200 ? 9.055 3.254 3.471 1 88.94 200 PRO B C 1
ATOM 4170 O O . PRO B 1 200 ? 8.023 2.586 3.492 1 88.94 200 PRO B O 1
ATOM 4173 N N . ASP B 1 201 ? 9.609 3.754 4.461 1 92.75 201 ASP B N 1
ATOM 4174 C CA . ASP B 1 201 ? 8.93 3.592 5.746 1 92.75 201 ASP B CA 1
ATOM 4175 C C . ASP B 1 201 ? 7.598 4.332 5.762 1 92.75 201 ASP B C 1
ATOM 4177 O O . ASP B 1 201 ? 6.617 3.848 6.328 1 92.75 201 ASP B O 1
ATOM 4181 N N . LEU B 1 202 ? 7.559 5.496 5.176 1 94.44 202 LEU B N 1
ATOM 4182 C CA . LEU B 1 202 ? 6.309 6.246 5.07 1 94.44 202 LEU B CA 1
ATOM 4183 C C . LEU B 1 202 ? 5.324 5.531 4.148 1 94.44 202 LEU B C 1
ATOM 4185 O O . LEU B 1 202 ? 4.121 5.512 4.418 1 94.44 202 LEU B O 1
ATOM 4189 N N . GLN B 1 203 ? 5.832 5.008 3.072 1 92.62 203 GLN B N 1
ATOM 4190 C CA . GLN B 1 203 ? 4.977 4.227 2.184 1 92.62 203 GLN B CA 1
ATOM 4191 C C . GLN B 1 203 ? 4.281 3.098 2.939 1 92.62 203 GLN B C 1
ATOM 4193 O O . GLN B 1 203 ? 3.066 2.924 2.824 1 92.62 203 GLN B O 1
ATOM 4198 N N . LYS B 1 204 ? 5.066 2.369 3.693 1 93.06 204 LYS B N 1
ATOM 4199 C CA . LYS B 1 204 ? 4.535 1.271 4.496 1 93.06 204 LYS B CA 1
ATOM 4200 C C . LYS B 1 204 ? 3.451 1.764 5.453 1 93.06 204 LYS B C 1
ATOM 4202 O O . LYS B 1 204 ? 2.371 1.173 5.531 1 93.06 204 LYS B O 1
ATOM 4207 N N . ILE B 1 205 ? 3.672 2.848 6.102 1 95.5 205 ILE B N 1
ATOM 4208 C CA . ILE B 1 205 ? 2.754 3.406 7.09 1 95.5 205 ILE B CA 1
ATOM 4209 C C . ILE B 1 205 ? 1.442 3.795 6.414 1 95.5 205 ILE B C 1
ATOM 4211 O O . ILE B 1 205 ? 0.361 3.48 6.914 1 95.5 205 ILE B O 1
ATOM 4215 N N . LEU B 1 206 ? 1.544 4.457 5.297 1 93.88 206 LEU B N 1
ATOM 4216 C CA . LEU B 1 206 ? 0.356 4.941 4.602 1 93.88 206 LEU B CA 1
ATOM 4217 C C . LEU B 1 206 ? -0.468 3.781 4.055 1 93.88 206 LEU B C 1
ATOM 4219 O O . LEU B 1 206 ? -1.694 3.773 4.176 1 93.88 206 LEU B O 1
ATOM 4223 N N . VAL B 1 207 ? 0.174 2.797 3.535 1 91.75 207 VAL B N 1
ATOM 4224 C CA . VAL B 1 207 ? -0.511 1.664 2.922 1 91.75 207 VAL B CA 1
ATOM 4225 C C . VAL B 1 207 ? -1.205 0.834 4 1 91.75 207 VAL B C 1
ATOM 4227 O O . VAL B 1 207 ? -2.395 0.53 3.889 1 91.75 207 VAL B O 1
ATOM 4230 N N . LEU B 1 208 ? -0.472 0.483 5.016 1 92.06 208 LEU B N 1
ATOM 4231 C CA . LEU B 1 208 ? -1.056 -0.314 6.09 1 92.06 208 LEU B CA 1
ATOM 4232 C C . LEU B 1 208 ? -2.1 0.488 6.859 1 92.06 208 LEU B C 1
ATOM 4234 O O . LEU B 1 208 ? -3.105 -0.066 7.309 1 92.06 208 LEU B O 1
ATOM 4238 N N . GLY B 1 209 ? -1.816 1.749 7.012 1 94.31 209 GLY B N 1
ATOM 4239 C CA . GLY B 1 209 ? -2.787 2.615 7.664 1 94.31 209 GLY B CA 1
ATOM 4240 C C . GLY B 1 209 ? -4.113 2.68 6.934 1 94.31 209 GLY B C 1
ATOM 4241 O O . GLY B 1 209 ? -5.176 2.686 7.559 1 94.31 209 GLY B O 1
ATOM 4242 N N . ARG B 1 210 ? -4.078 2.779 5.625 1 92.69 210 ARG B N 1
ATOM 4243 C CA . ARG B 1 210 ? -5.305 2.824 4.84 1 92.69 210 ARG B CA 1
ATOM 4244 C C . ARG B 1 210 ? -6.125 1.554 5.035 1 92.69 210 ARG B C 1
ATOM 4246 O O . ARG B 1 210 ? -7.348 1.614 5.18 1 92.69 210 ARG B O 1
ATOM 4253 N N . GLU B 1 211 ? -5.453 0.419 5.094 1 88.56 211 GLU B N 1
ATOM 4254 C CA . GLU B 1 211 ? -6.141 -0.843 5.355 1 88.56 211 GLU B CA 1
ATOM 4255 C C . GLU B 1 211 ? -6.82 -0.827 6.723 1 88.56 211 GLU B C 1
ATOM 4257 O O . GLU B 1 211 ? -7.969 -1.255 6.852 1 88.56 211 GLU B O 1
ATOM 4262 N N . GLY B 1 212 ? -6.055 -0.389 7.633 1 92.12 212 GLY B N 1
ATOM 4263 C CA . GLY B 1 212 ? -6.613 -0.284 8.969 1 92.12 212 GLY B CA 1
ATOM 4264 C C . GLY B 1 212 ? -7.797 0.662 9.055 1 92.12 212 GLY B C 1
ATOM 4265 O O . GLY B 1 212 ? -8.773 0.384 9.75 1 92.12 212 GLY B O 1
ATOM 4266 N N . MET B 1 213 ? -7.73 1.736 8.32 1 94.75 213 MET B N 1
ATOM 4267 C CA . MET B 1 213 ? -8.812 2.717 8.336 1 94.75 213 MET B CA 1
ATOM 4268 C C . MET B 1 213 ? -10.062 2.152 7.676 1 94.75 213 MET B C 1
ATOM 4270 O O . MET B 1 213 ? -11.18 2.387 8.148 1 94.75 213 MET B O 1
ATOM 4274 N N . LEU B 1 214 ? -9.883 1.451 6.602 1 91.19 214 LEU B N 1
ATOM 4275 C CA . LEU B 1 214 ? -11.031 0.829 5.949 1 91.19 214 LEU B CA 1
ATOM 4276 C C . LEU B 1 214 ? -11.75 -0.12 6.898 1 91.19 214 LEU B C 1
ATOM 4278 O O . LEU B 1 214 ? -12.977 -0.113 6.977 1 91.19 214 LEU B O 1
ATOM 4282 N N . ARG B 1 215 ? -11.008 -0.878 7.637 1 91.06 215 ARG B N 1
ATOM 4283 C CA . ARG B 1 215 ? -11.602 -1.742 8.648 1 91.06 215 ARG B CA 1
ATOM 4284 C C . ARG B 1 215 ? -12.273 -0.919 9.75 1 91.06 215 ARG B C 1
ATOM 4286 O O . ARG B 1 215 ? -13.375 -1.243 10.18 1 91.06 215 ARG B O 1
ATOM 4293 N N . GLY B 1 216 ? -11.57 0.115 10.133 1 94.81 216 GLY B N 1
ATOM 4294 C CA . GLY B 1 216 ? -12.078 0.967 11.195 1 94.81 216 GLY B CA 1
ATOM 4295 C C . GLY B 1 216 ? -13.398 1.63 10.844 1 94.81 216 GLY B C 1
ATOM 4296 O O . GLY B 1 216 ? -14.25 1.83 11.719 1 94.81 216 GLY B O 1
ATOM 4297 N N . ILE B 1 217 ? -13.594 1.967 9.578 1 95.44 217 ILE B N 1
ATOM 4298 C CA . ILE B 1 217 ? -14.828 2.588 9.125 1 95.44 217 ILE B CA 1
ATOM 4299 C C . ILE B 1 217 ? -16.016 1.657 9.414 1 95.44 217 ILE B C 1
ATOM 4301 O O . ILE B 1 217 ? -17.016 2.08 9.984 1 95.44 217 ILE B O 1
ATOM 4305 N N . MET B 1 218 ? -15.836 0.398 9.094 1 92.88 218 MET B N 1
ATOM 4306 C CA . MET B 1 218 ? -16.922 -0.571 9.203 1 92.88 218 MET B CA 1
ATOM 4307 C C . MET B 1 218 ? -17.078 -1.04 10.648 1 92.88 218 MET B C 1
ATOM 4309 O O . MET B 1 218 ? -18.188 -1.362 11.078 1 92.88 218 MET B O 1
ATOM 4313 N N . ASP B 1 219 ? -16.031 -0.97 11.398 1 93.06 219 ASP B N 1
ATOM 4314 C CA . ASP B 1 219 ? -16.078 -1.425 12.789 1 93.06 219 ASP B CA 1
ATOM 4315 C C . ASP B 1 219 ? -16.625 -0.329 13.703 1 93.06 219 ASP B C 1
ATOM 4317 O O . ASP B 1 219 ? -17.219 -0.619 14.742 1 93.06 219 ASP B O 1
ATOM 4321 N N . ASN B 1 220 ? -16.344 0.886 13.305 1 95.69 220 ASN B N 1
ATOM 4322 C CA . ASN B 1 220 ? -16.641 1.987 14.219 1 95.69 220 ASN B CA 1
ATOM 4323 C C . ASN B 1 220 ? -17.688 2.936 13.633 1 95.69 220 ASN B C 1
ATOM 4325 O O . ASN B 1 220 ? -18.875 2.793 13.898 1 95.69 220 ASN B O 1
ATOM 4329 N N . THR B 1 221 ? -17.344 3.803 12.656 1 96.5 221 THR B N 1
ATOM 4330 C CA . THR B 1 221 ? -18.188 4.871 12.148 1 96.5 221 THR B CA 1
ATOM 4331 C C . THR B 1 221 ? -19.5 4.305 11.586 1 96.5 221 THR B C 1
ATOM 4333 O O . THR B 1 221 ? -20.578 4.809 11.891 1 96.5 221 THR B O 1
ATOM 4336 N N . TYR B 1 222 ? -19.406 3.217 10.867 1 95.06 222 TYR B N 1
ATOM 4337 C CA . TYR B 1 222 ? -20.578 2.637 10.234 1 95.06 222 TYR B CA 1
ATOM 4338 C C . TYR B 1 222 ? -20.906 1.268 10.828 1 95.06 222 TYR B C 1
ATOM 4340 O O . TYR B 1 222 ? -21.656 0.494 10.242 1 95.06 222 TYR B O 1
ATOM 4348 N N . GLY B 1 223 ? -20.375 1.011 12.008 1 92.69 223 GLY B N 1
ATOM 4349 C CA . GLY B 1 223 ? -20.625 -0.257 12.68 1 92.69 223 GLY B CA 1
ATOM 4350 C C . GLY B 1 223 ? -22.078 -0.487 13.008 1 92.69 223 GLY B C 1
ATOM 4351 O O . GLY B 1 223 ? -22.547 -1.629 13.023 1 92.69 223 GLY B O 1
ATOM 4352 N N . TRP B 1 224 ? -22.844 0.594 13.172 1 93.31 224 TRP B N 1
ATOM 4353 C CA . TRP B 1 224 ? -24.25 0.516 13.555 1 93.31 224 TRP B CA 1
ATOM 4354 C C . TRP B 1 224 ? -25.094 -0.088 12.438 1 93.31 224 TRP B C 1
ATOM 4356 O O . TRP B 1 224 ? -26.188 -0.586 12.672 1 93.31 224 TRP B O 1
ATOM 4366 N N . LEU B 1 225 ? -24.609 -0.096 11.227 1 92.75 225 LEU B N 1
ATOM 4367 C CA . LEU B 1 225 ? -25.344 -0.641 10.086 1 92.75 225 LEU B CA 1
ATOM 4368 C C . LEU B 1 225 ? -25.453 -2.158 10.195 1 92.75 225 LEU B C 1
ATOM 4370 O O . LEU B 1 225 ? -26.359 -2.758 9.602 1 92.75 225 LEU B O 1
ATOM 4374 N N . ALA B 1 226 ? -24.562 -2.729 10.922 1 89.31 226 ALA B N 1
ATOM 4375 C CA . ALA B 1 226 ? -24.578 -4.184 11.062 1 89.31 226 ALA B CA 1
ATOM 4376 C C . ALA B 1 226 ? -25.438 -4.605 12.258 1 89.31 226 ALA B C 1
ATOM 4378 O O . ALA B 1 226 ? -25.766 -5.785 12.406 1 89.31 226 ALA B O 1
ATOM 4379 N N . ASP B 1 227 ? -25.75 -3.695 13.07 1 87.94 227 ASP B N 1
ATOM 4380 C CA . ASP B 1 227 ? -26.469 -3.986 14.312 1 87.94 227 ASP B CA 1
ATOM 4381 C C . ASP B 1 227 ? -27.984 -3.945 14.102 1 87.94 227 ASP B C 1
ATOM 4383 O O . ASP B 1 227 ? -28.578 -2.869 14.102 1 87.94 227 ASP B O 1
ATOM 4387 N N . ASP B 1 228 ? -28.641 -5.082 14.094 1 85.38 228 ASP B N 1
ATOM 4388 C CA . ASP B 1 228 ? -30.078 -5.148 13.859 1 85.38 228 ASP B CA 1
ATOM 4389 C C . ASP B 1 228 ? -30.875 -4.836 15.125 1 85.38 228 ASP B C 1
ATOM 4391 O O . ASP B 1 228 ? -32.094 -4.781 15.109 1 85.38 228 ASP B O 1
ATOM 4395 N N . LYS B 1 229 ? -30.156 -4.617 16.156 1 86.81 229 LYS B N 1
ATOM 4396 C CA . LYS B 1 229 ? -30.812 -4.215 17.391 1 86.81 229 LYS B CA 1
ATOM 4397 C C . LYS B 1 229 ? -30.859 -2.697 17.531 1 86.81 229 LYS B C 1
ATOM 4399 O O . LYS B 1 229 ? -31.688 -2.154 18.266 1 86.81 229 LYS B O 1
ATOM 4404 N N . CYS B 1 230 ? -29.938 -2.102 16.75 1 89.38 230 CYS B N 1
ATOM 4405 C CA . CYS B 1 230 ? -29.875 -0.645 16.766 1 89.38 230 CYS B CA 1
ATOM 4406 C C . CYS B 1 230 ? -30.969 -0.048 15.891 1 89.38 230 CYS B C 1
ATOM 4408 O O . CYS B 1 230 ? -31.75 0.792 16.344 1 89.38 230 CYS B O 1
ATOM 4410 N N . ILE B 1 231 ? -31.062 -0.422 14.695 1 93.38 231 ILE B N 1
ATOM 4411 C CA . ILE B 1 231 ? -32.094 -0.021 13.75 1 93.38 231 ILE B CA 1
ATOM 4412 C C . ILE B 1 231 ? -32.719 -1.261 13.109 1 93.38 231 ILE B C 1
ATOM 4414 O O . ILE B 1 231 ? -32.031 -2.02 12.414 1 93.38 231 ILE B O 1
ATOM 4418 N N . PRO B 1 232 ? -34.062 -1.473 13.367 1 94.69 232 PRO B N 1
ATOM 4419 C CA . PRO B 1 232 ? -35.062 -0.568 13.953 1 94.69 232 PRO B CA 1
ATOM 4420 C C . PRO B 1 232 ? -35 -0.521 15.477 1 94.69 232 PRO B C 1
ATOM 4422 O O . PRO B 1 232 ? -34.688 -1.533 16.109 1 94.69 232 PRO B O 1
ATOM 4425 N N . HIS B 1 233 ? -35.219 0.647 15.938 1 95 233 HIS B N 1
ATOM 4426 C CA . HIS B 1 233 ? -35.312 0.828 17.375 1 95 233 HIS B CA 1
ATOM 4427 C C . HIS B 1 233 ? -36.469 0.045 17.953 1 95 233 HIS B C 1
ATOM 4429 O O . HIS B 1 233 ? -37.469 -0.236 17.25 1 95 233 HIS B O 1
ATOM 4435 N N . THR B 1 234 ? -36.406 -0.268 19.234 1 93.69 234 THR B N 1
ATOM 4436 C CA . THR B 1 234 ? -37.438 -1.047 19.891 1 93.69 234 THR B CA 1
ATOM 4437 C C . THR B 1 234 ? -38.781 -0.322 19.844 1 93.69 234 THR B C 1
ATOM 4439 O O . THR B 1 234 ? -39.844 -0.957 19.734 1 93.69 234 THR B O 1
ATOM 4442 N N . SER B 1 235 ? -38.812 0.966 19.797 1 94 235 SER B N 1
ATOM 4443 C CA . SER B 1 235 ? -40.031 1.777 19.781 1 94 235 SER B CA 1
ATOM 4444 C C . SER B 1 235 ? -40.375 2.193 18.359 1 94 235 SER B C 1
ATOM 4446 O O . SER B 1 235 ? -41.219 3.098 18.172 1 94 235 SER B O 1
ATOM 4448 N N . CYS B 1 236 ? -39.719 1.638 17.375 1 95.75 236 CYS B N 1
ATOM 4449 C CA . CYS B 1 236 ? -39.969 1.992 15.992 1 95.75 236 CYS B CA 1
ATOM 4450 C C . CYS B 1 236 ? -41.375 1.568 15.578 1 95.75 236 CYS B C 1
ATOM 4452 O O . CYS B 1 236 ? -41.812 0.462 15.898 1 95.75 236 CYS B O 1
ATOM 4454 N N . LYS B 1 237 ? -42.156 2.375 14.844 1 93.5 237 LYS B N 1
ATOM 4455 C CA . LYS B 1 237 ? -43.5 2.082 14.414 1 93.5 237 LYS B CA 1
ATOM 4456 C C . LYS B 1 237 ? -43.531 1.43 13.031 1 93.5 237 LYS B C 1
ATOM 4458 O O . LYS B 1 237 ? -44.531 0.884 12.609 1 93.5 237 LYS B O 1
ATOM 4463 N N . ARG B 1 238 ? -42.469 1.512 12.367 1 93.81 238 ARG B N 1
ATOM 4464 C CA . ARG B 1 238 ? -42.344 0.909 11.039 1 93.81 238 ARG B CA 1
ATOM 4465 C C . ARG B 1 238 ? -41.031 0.124 10.914 1 93.81 238 ARG B C 1
ATOM 4467 O O . ARG B 1 238 ? -40.219 0.421 10.055 1 93.81 238 ARG B O 1
ATOM 4474 N N . PRO B 1 239 ? -40.844 -0.943 11.625 1 92.94 239 PRO B N 1
ATOM 4475 C CA . PRO B 1 239 ? -39.594 -1.667 11.734 1 92.94 239 PRO B CA 1
ATOM 4476 C C . PRO B 1 239 ? -39.094 -2.217 10.391 1 92.94 239 PRO B C 1
ATOM 4478 O O . PRO B 1 239 ? -37.906 -2.203 10.109 1 92.94 239 PRO B O 1
ATOM 4481 N N . THR B 1 240 ? -40 -2.641 9.586 1 88.38 240 THR B N 1
ATOM 4482 C CA . THR B 1 240 ? -39.625 -3.221 8.305 1 88.38 240 THR B CA 1
ATOM 4483 C C . THR B 1 240 ? -39.031 -2.154 7.383 1 88.38 240 THR B C 1
ATOM 4485 O O . THR B 1 240 ? -38.031 -2.389 6.719 1 88.38 240 THR B O 1
ATOM 4488 N N . LEU B 1 241 ? -39.625 -1.033 7.379 1 91.19 241 LEU B N 1
ATOM 4489 C CA . LEU B 1 241 ? -39.156 0.052 6.512 1 91.19 241 LEU B CA 1
ATOM 4490 C C . LEU B 1 241 ? -37.844 0.608 6.988 1 91.19 241 LEU B C 1
ATOM 4492 O O . LEU B 1 241 ? -36.938 0.892 6.176 1 91.19 241 LEU B O 1
ATOM 4496 N N . CYS B 1 242 ? -37.719 0.715 8.273 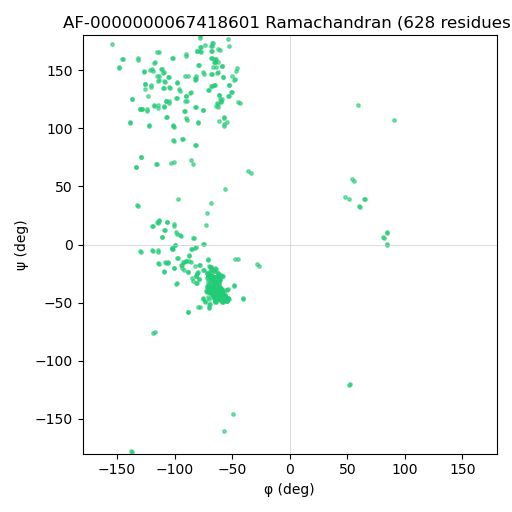1 94.69 242 CYS B N 1
ATOM 4497 C CA . CYS B 1 242 ? -36.469 1.257 8.812 1 94.69 242 CYS B CA 1
ATOM 4498 C C . CYS B 1 242 ? -35.312 0.262 8.648 1 94.69 242 CYS B C 1
ATOM 4500 O O . CYS B 1 242 ? -34.188 0.658 8.422 1 94.69 242 CYS B O 1
ATOM 4502 N N . ALA B 1 243 ? -35.594 -1.022 8.789 1 90.56 243 ALA B N 1
ATOM 4503 C CA . ALA B 1 243 ? -34.594 -2.043 8.516 1 90.56 243 ALA B CA 1
ATOM 4504 C C . ALA B 1 243 ? -34.125 -1.967 7.066 1 90.56 243 ALA B C 1
ATOM 4506 O O . ALA B 1 243 ? -32.906 -2.049 6.797 1 90.56 243 ALA B O 1
ATOM 4507 N N . ALA B 1 244 ? -35.062 -1.761 6.195 1 86.38 244 ALA B N 1
ATOM 4508 C CA . ALA B 1 244 ? -34.719 -1.634 4.777 1 86.38 244 ALA B CA 1
ATOM 4509 C C . ALA B 1 244 ? -33.906 -0.387 4.516 1 86.38 244 ALA B C 1
ATOM 4511 O O . ALA B 1 244 ? -32.969 -0.415 3.701 1 86.38 244 ALA B O 1
ATOM 4512 N N . ALA B 1 245 ? -34.188 0.616 5.168 1 92.12 245 ALA B N 1
ATOM 4513 C CA . ALA B 1 245 ? -33.469 1.869 5.008 1 92.12 245 ALA B CA 1
ATOM 4514 C C . ALA B 1 245 ? -32.031 1.718 5.465 1 92.12 245 ALA B C 1
ATOM 4516 O O . ALA B 1 245 ? -31.094 2.221 4.812 1 92.12 245 ALA B O 1
ATOM 4517 N N . ARG B 1 246 ? -31.812 1.048 6.594 1 92.62 246 ARG B N 1
ATOM 4518 C CA . ARG B 1 246 ? -30.469 0.794 7.105 1 92.62 246 ARG B CA 1
ATOM 4519 C C . ARG B 1 246 ? -29.641 -0 6.098 1 92.62 246 ARG B C 1
ATOM 4521 O O . ARG B 1 246 ? -28.484 0.339 5.828 1 92.62 246 ARG B O 1
ATOM 4528 N N . LEU B 1 247 ? -30.25 -0.964 5.559 1 87.81 247 LEU B N 1
ATOM 4529 C CA . LEU B 1 247 ? -29.562 -1.833 4.617 1 87.81 247 LEU B CA 1
ATOM 4530 C C . LEU B 1 247 ? -29.281 -1.1 3.309 1 87.81 247 LEU B C 1
ATOM 4532 O O . LEU B 1 247 ? -28.25 -1.342 2.666 1 87.81 247 LEU B O 1
ATOM 4536 N N . LYS B 1 248 ? -30.188 -0.255 2.943 1 87.56 248 LYS B N 1
ATOM 4537 C CA . LYS B 1 248 ? -29.953 0.583 1.769 1 87.56 248 LYS B CA 1
ATOM 4538 C C . LYS B 1 248 ? -28.719 1.465 1.956 1 87.56 248 LYS B C 1
ATOM 4540 O O . LYS B 1 248 ? -27.938 1.643 1.026 1 87.56 248 LYS B O 1
ATOM 4545 N N . LEU B 1 249 ? -28.609 1.992 3.109 1 91.94 249 LEU B N 1
ATOM 4546 C CA . LEU B 1 249 ? -27.422 2.803 3.396 1 91.94 249 LEU B CA 1
ATOM 4547 C C . LEU B 1 249 ? -26.156 1.95 3.373 1 91.94 249 LEU B C 1
ATOM 4549 O O . LEU B 1 249 ? -25.109 2.396 2.896 1 91.94 249 LEU B O 1
ATOM 4553 N N . LEU B 1 250 ? -26.234 0.761 3.908 1 90.06 250 LEU B N 1
ATOM 4554 C CA . LEU B 1 250 ? -25.109 -0.154 3.879 1 90.06 250 LEU B CA 1
ATOM 4555 C C . LEU B 1 250 ? -24.641 -0.401 2.447 1 90.06 250 LEU B C 1
ATOM 4557 O O . LEU B 1 250 ? -23.438 -0.386 2.168 1 90.06 250 LEU B O 1
ATOM 4561 N N . LEU B 1 251 ? -25.594 -0.592 1.597 1 87.81 251 LEU B N 1
ATOM 4562 C CA . LEU B 1 251 ? -25.297 -0.804 0.185 1 87.81 251 LEU B CA 1
ATOM 4563 C C . LEU B 1 251 ? -24.578 0.404 -0.405 1 87.81 251 LEU B C 1
ATOM 4565 O O . LEU B 1 251 ? -23.578 0.252 -1.108 1 87.81 251 LEU B O 1
ATOM 4569 N N . LYS B 1 252 ? -25.062 1.497 -0.067 1 89.25 252 LYS B N 1
ATOM 4570 C CA . LYS B 1 252 ? -24.484 2.732 -0.592 1 89.25 252 LYS B CA 1
ATOM 4571 C C . LYS B 1 252 ? -23.047 2.916 -0.116 1 89.25 252 LYS B C 1
ATOM 4573 O O . LYS B 1 252 ? -22.203 3.422 -0.858 1 89.25 252 LYS B O 1
ATOM 4578 N N . VAL B 1 253 ? -22.781 2.475 1.076 1 90.44 253 VAL B N 1
ATOM 4579 C CA . VAL B 1 253 ? -21.484 2.695 1.692 1 90.44 253 VAL B CA 1
ATOM 4580 C C . VAL B 1 253 ? -20.484 1.662 1.176 1 90.44 253 VAL B C 1
ATOM 4582 O O . VAL B 1 253 ? -19.312 1.98 0.947 1 90.44 253 VAL B O 1
ATOM 4585 N N . CYS B 1 254 ? -20.938 0.494 0.894 1 88.19 254 CYS B N 1
ATOM 4586 C CA . CYS B 1 254 ? -20.016 -0.61 0.679 1 88.19 254 CYS B CA 1
ATOM 4587 C C . CYS B 1 254 ? -19.812 -0.87 -0.809 1 88.19 254 CYS B C 1
ATOM 4589 O O . CYS B 1 254 ? -18.875 -1.564 -1.2 1 88.19 254 CYS B O 1
ATOM 4591 N N . ILE B 1 255 ? -20.781 -0.388 -1.658 1 83.94 255 ILE B N 1
ATOM 4592 C CA . ILE B 1 255 ? -20.672 -0.663 -3.088 1 83.94 255 ILE B CA 1
ATOM 4593 C C . ILE B 1 255 ? -20.641 0.651 -3.865 1 83.94 255 ILE B C 1
ATOM 4595 O O . ILE B 1 255 ? -21.672 1.321 -3.996 1 83.94 255 ILE B O 1
ATOM 4599 N N . PRO B 1 256 ? -19.5 1.184 -4.367 1 80.12 256 PRO B N 1
ATOM 4600 C CA . PRO B 1 256 ? -18.219 0.497 -4.238 1 80.12 256 PRO B CA 1
ATOM 4601 C C . PRO B 1 256 ? -17.594 0.641 -2.848 1 80.12 256 PRO B C 1
ATOM 4603 O O . PRO B 1 256 ? -18.219 1.243 -1.96 1 80.12 256 PRO B O 1
ATOM 4606 N N . ILE B 1 257 ? -16.375 -0.034 -2.646 1 82.75 257 ILE B N 1
ATOM 4607 C CA . ILE B 1 257 ? -15.688 0.067 -1.358 1 82.75 257 ILE B CA 1
ATOM 4608 C C . ILE B 1 257 ? -15.625 1.528 -0.921 1 82.75 257 ILE B C 1
ATOM 4610 O O . ILE B 1 257 ? -15.484 2.426 -1.754 1 82.75 257 ILE B O 1
ATOM 4614 N N . PRO B 1 258 ? -15.781 1.682 0.333 1 84.88 258 PRO B N 1
ATOM 4615 C CA . PRO B 1 258 ? -15.852 3.062 0.816 1 84.88 258 PRO B CA 1
ATOM 4616 C C . PRO B 1 258 ? -14.523 3.807 0.682 1 84.88 258 PRO B C 1
ATOM 4618 O O . PRO B 1 258 ? -13.461 3.191 0.752 1 84.88 258 PRO B O 1
ATOM 4621 N N . ASP B 1 259 ? -14.703 5.039 0.445 1 86.62 259 ASP B N 1
ATOM 4622 C CA . ASP B 1 259 ? -13.555 5.934 0.591 1 86.62 259 ASP B CA 1
ATOM 4623 C C . ASP B 1 259 ? -13.242 6.188 2.064 1 86.62 259 ASP B C 1
ATOM 4625 O O . ASP B 1 259 ? -14.148 6.281 2.891 1 86.62 259 ASP B O 1
ATOM 4629 N N . VAL B 1 260 ? -12.031 6.383 2.367 1 91.56 260 VAL B N 1
ATOM 4630 C CA . VAL B 1 260 ? -11.625 6.516 3.762 1 91.56 260 VAL B CA 1
ATOM 4631 C C . VAL B 1 260 ? -12.148 7.836 4.328 1 91.56 260 VAL B C 1
ATOM 4633 O O . VAL B 1 260 ? -12.32 7.973 5.543 1 91.56 260 VAL B O 1
ATOM 4636 N N . GLU B 1 261 ? -12.5 8.75 3.469 1 90 261 GLU B N 1
ATOM 4637 C CA . GLU B 1 261 ? -12.898 10.086 3.9 1 90 261 GLU B CA 1
ATOM 4638 C C . GLU B 1 261 ? -14.203 10.039 4.691 1 90 261 GLU B C 1
ATOM 4640 O O . GLU B 1 261 ? -14.438 10.883 5.566 1 90 261 GLU B O 1
ATOM 4645 N N . ILE B 1 262 ? -15.031 9.078 4.422 1 94.06 262 ILE B N 1
ATOM 4646 C CA . ILE B 1 262 ? -16.359 9.047 5.016 1 94.06 262 ILE B CA 1
ATOM 4647 C C . ILE B 1 262 ? -16.25 8.719 6.504 1 94.06 262 ILE B C 1
ATOM 4649 O O . ILE B 1 262 ? -17.219 8.859 7.25 1 94.06 262 ILE B O 1
ATOM 4653 N N . ALA B 1 263 ? -15.062 8.273 6.941 1 95.62 263 ALA B N 1
ATOM 4654 C CA . ALA B 1 263 ? -14.852 7.855 8.328 1 95.62 263 ALA B CA 1
ATOM 4655 C C . ALA B 1 263 ? -15.07 9.023 9.289 1 95.62 263 ALA B C 1
ATOM 4657 O O . ALA B 1 263 ? -15.492 8.82 10.43 1 95.62 263 ALA B O 1
ATOM 4658 N N . LEU B 1 264 ? -14.742 10.242 8.789 1 96.94 264 LEU B N 1
ATOM 4659 C CA . LEU B 1 264 ? -14.781 11.367 9.711 1 96.94 264 LEU B CA 1
ATOM 4660 C C . LEU B 1 264 ? -15.797 12.414 9.242 1 96.94 264 LEU B C 1
ATOM 4662 O O . LEU B 1 264 ? -15.781 13.547 9.727 1 96.94 264 LEU B O 1
ATOM 4666 N N . ASP B 1 265 ? -16.656 12.008 8.336 1 95.94 265 ASP B N 1
ATOM 4667 C CA . ASP B 1 265 ? -17.734 12.898 7.938 1 95.94 265 ASP B CA 1
ATOM 4668 C C . ASP B 1 265 ? -18.672 13.195 9.117 1 95.94 265 ASP B C 1
ATOM 4670 O O . ASP B 1 265 ? -18.891 12.336 9.969 1 95.94 265 ASP B O 1
ATOM 4674 N N . GLN B 1 266 ? -19.203 14.391 9.078 1 96.31 266 GLN B N 1
ATOM 4675 C CA . GLN B 1 266 ? -20.188 14.734 10.094 1 96.31 266 GLN B CA 1
ATOM 4676 C C . GLN B 1 266 ? -21.547 14.133 9.758 1 96.31 266 GLN B C 1
ATOM 4678 O O . GLN B 1 266 ? -21.859 13.883 8.586 1 96.31 266 GLN B O 1
ATOM 4683 N N . TRP B 1 267 ? -22.359 13.914 10.812 1 96.94 267 TRP B N 1
ATOM 4684 C CA . TRP B 1 267 ? -23.688 13.359 10.633 1 96.94 267 TRP B CA 1
ATOM 4685 C C . TRP B 1 267 ? -24.547 14.281 9.773 1 96.94 267 TRP B C 1
ATOM 4687 O O . TRP B 1 267 ? -24.562 15.5 9.977 1 96.94 267 TRP B O 1
ATOM 4697 N N . ASN B 1 268 ? -25.109 13.742 8.805 1 95.44 268 ASN B N 1
ATOM 4698 C CA . ASN B 1 268 ? -26.062 14.391 7.922 1 95.44 268 ASN B CA 1
ATOM 4699 C C . ASN B 1 268 ? -27.328 13.547 7.762 1 95.44 268 ASN B C 1
ATOM 4701 O O . ASN B 1 268 ? -27.297 12.477 7.156 1 95.44 268 ASN B O 1
ATOM 4705 N N . LYS B 1 269 ? -28.438 14.062 8.203 1 94.81 269 LYS B N 1
ATOM 4706 C CA . LYS B 1 269 ? -29.688 13.305 8.203 1 94.81 269 LYS B CA 1
ATOM 4707 C C . LYS B 1 269 ? -30.094 12.906 6.789 1 94.81 269 LYS B C 1
ATOM 4709 O O . LYS B 1 269 ? -30.547 11.781 6.562 1 94.81 269 LYS B O 1
ATOM 4714 N N . ALA B 1 270 ? -29.922 13.773 5.867 1 94.12 270 ALA B N 1
ATOM 4715 C CA . ALA B 1 270 ? -30.312 13.516 4.484 1 94.12 270 ALA B CA 1
ATOM 4716 C C . ALA B 1 270 ? -29.484 12.383 3.883 1 94.12 270 ALA B C 1
ATOM 4718 O O . ALA B 1 270 ? -29.953 11.648 3.018 1 94.12 270 ALA B O 1
ATOM 4719 N N . GLU B 1 271 ? -28.281 12.219 4.387 1 93.75 271 GLU B N 1
ATOM 4720 C CA . GLU B 1 271 ? -27.375 11.219 3.824 1 93.75 271 GLU B CA 1
ATOM 4721 C C . GLU B 1 271 ? -27.391 9.938 4.645 1 93.75 271 GLU B C 1
ATOM 4723 O O . GLU B 1 271 ? -27.297 8.836 4.086 1 93.75 271 GLU B O 1
ATOM 4728 N N . HIS B 1 272 ? -27.562 10.062 5.953 1 95.5 272 HIS B N 1
ATOM 4729 C CA . HIS B 1 272 ? -27.312 8.922 6.824 1 95.5 272 HIS B CA 1
ATOM 4730 C C . HIS B 1 272 ? -28.625 8.352 7.367 1 95.5 272 HIS B C 1
ATOM 4732 O O . HIS B 1 272 ? -28.656 7.238 7.898 1 95.5 272 HIS B O 1
ATOM 4738 N N . ALA B 1 273 ? -29.703 9.086 7.27 1 94.62 273 ALA B N 1
ATOM 4739 C CA . ALA B 1 273 ? -30.953 8.625 7.852 1 94.62 273 ALA B CA 1
ATOM 4740 C C . ALA B 1 273 ? -32.094 8.766 6.859 1 94.62 273 ALA B C 1
ATOM 4742 O O . ALA B 1 273 ? -33.25 9.086 7.246 1 94.62 273 ALA B O 1
ATOM 4743 N N . THR B 1 274 ? -31.734 8.594 5.621 1 91.56 274 THR B N 1
ATOM 4744 C CA . THR B 1 274 ? -32.781 8.656 4.602 1 91.56 274 THR B CA 1
ATOM 4745 C C . THR B 1 274 ? -33.812 7.555 4.816 1 91.56 274 THR B C 1
ATOM 4747 O O . THR B 1 274 ? -33.469 6.383 4.961 1 91.56 274 THR B O 1
ATOM 4750 N N . ASP B 1 275 ? -35.094 7.828 5.016 1 91.62 275 ASP B N 1
ATOM 4751 C CA . ASP B 1 275 ? -36.219 6.898 5.078 1 91.62 275 ASP B CA 1
ATOM 4752 C C . ASP B 1 275 ? -36.344 6.254 6.457 1 91.62 275 ASP B C 1
ATOM 4754 O O . ASP B 1 275 ? -37.062 5.266 6.633 1 91.62 275 ASP B O 1
ATOM 4758 N N . LEU B 1 276 ? -35.5 6.719 7.395 1 96.44 276 LEU B N 1
ATOM 4759 C CA . LEU B 1 276 ? -35.625 6.262 8.773 1 96.44 276 LEU B CA 1
ATOM 4760 C C . LEU B 1 276 ? -36.719 7.062 9.5 1 96.44 276 LEU B C 1
ATOM 4762 O O . LEU B 1 276 ? -36.906 8.25 9.234 1 96.44 276 LEU B O 1
ATOM 4766 N N . CYS B 1 277 ? -37.469 6.332 10.336 1 96.88 277 CYS B N 1
ATOM 4767 C CA . CYS B 1 277 ? -38.375 7.086 11.18 1 96.88 277 CYS B CA 1
ATOM 4768 C C . CYS B 1 277 ? -37.625 7.953 12.18 1 96.88 277 CYS B C 1
ATOM 4770 O O . CYS B 1 277 ? -36.406 7.809 12.336 1 96.88 277 CYS B O 1
ATOM 4772 N N . ASP B 1 278 ? -38.281 8.758 12.898 1 96.06 278 ASP B N 1
ATOM 4773 C CA . ASP B 1 278 ? -37.656 9.727 13.781 1 96.06 278 ASP B CA 1
ATOM 4774 C C . ASP B 1 278 ? -36.875 9.039 14.906 1 96.06 278 ASP B C 1
ATOM 4776 O O . ASP B 1 278 ? -35.75 9.414 15.227 1 96.06 278 ASP B O 1
ATOM 4780 N N . THR B 1 279 ? -37.5 8.07 15.445 1 96.69 279 THR B N 1
ATOM 4781 C CA . THR B 1 279 ? -36.906 7.348 16.562 1 96.69 279 THR B CA 1
ATOM 4782 C C . THR B 1 279 ? -35.625 6.633 16.109 1 96.69 279 THR B C 1
ATOM 4784 O O . THR B 1 279 ? -34.594 6.695 16.781 1 96.69 279 THR B O 1
ATOM 4787 N N . CYS B 1 280 ? -35.656 6 14.984 1 97.5 280 CYS B N 1
ATOM 4788 C CA . CYS B 1 280 ? -34.531 5.277 14.438 1 97.5 280 CYS B CA 1
ATOM 4789 C C . CYS B 1 280 ? -33.438 6.238 14 1 97.5 280 CYS B C 1
ATOM 4791 O O . CYS B 1 280 ? -32.25 5.957 14.188 1 97.5 280 CYS B O 1
ATOM 4793 N N . ALA B 1 281 ? -33.812 7.336 13.453 1 97.38 281 ALA B N 1
ATOM 4794 C CA . ALA B 1 281 ? -32.844 8.336 13.016 1 97.38 281 ALA B CA 1
ATOM 4795 C C . ALA B 1 281 ? -32.031 8.883 14.188 1 97.38 281 ALA B C 1
ATOM 4797 O O . ALA B 1 281 ? -30.828 9.07 14.086 1 97.38 281 ALA B O 1
ATOM 4798 N N . LYS B 1 282 ? -32.75 9.125 15.258 1 97.12 282 LYS B N 1
ATOM 4799 C CA . LYS B 1 282 ? -32.062 9.625 16.453 1 97.12 282 LYS B CA 1
ATOM 4800 C C . LYS B 1 282 ? -31.078 8.602 17 1 97.12 282 LYS B C 1
ATOM 4802 O O . LYS B 1 282 ? -29.969 8.953 17.375 1 97.12 282 LYS B O 1
ATOM 4807 N N . GLN B 1 283 ? -31.547 7.375 17.047 1 96.94 283 GLN B N 1
ATOM 4808 C CA . GLN B 1 283 ? -30.656 6.309 17.516 1 96.94 283 GLN B CA 1
ATOM 4809 C C . GLN B 1 283 ? -29.453 6.141 16.578 1 96.94 283 GLN B C 1
ATOM 4811 O O . GLN B 1 283 ? -28.328 5.934 17.047 1 96.94 283 GLN B O 1
ATOM 4816 N N . ALA B 1 284 ? -29.688 6.203 15.289 1 97.19 284 ALA B N 1
ATOM 4817 C CA . ALA B 1 284 ? -28.609 6.098 14.305 1 97.19 284 ALA B CA 1
ATOM 4818 C C . ALA B 1 284 ? -27.578 7.207 14.5 1 97.19 284 ALA B C 1
ATOM 4820 O O . ALA B 1 284 ? -26.375 6.961 14.43 1 97.19 284 ALA B O 1
ATOM 4821 N N . GLU B 1 285 ? -28.062 8.352 14.742 1 98 285 GLU B N 1
ATOM 4822 C CA . GLU B 1 285 ? -27.188 9.5 14.938 1 98 285 GLU B CA 1
ATOM 4823 C C . GLU B 1 285 ? -26.297 9.305 16.156 1 98 285 GLU B C 1
ATOM 4825 O O . GLU B 1 285 ? -25.094 9.586 16.109 1 98 285 GLU B O 1
ATOM 4830 N N . ILE B 1 286 ? -26.906 8.859 17.219 1 97.75 286 ILE B N 1
ATOM 4831 C CA . ILE B 1 286 ? -26.156 8.625 18.453 1 97.75 286 ILE B CA 1
ATOM 4832 C C . ILE B 1 286 ? -25.031 7.613 18.203 1 97.75 286 ILE B C 1
ATOM 4834 O O . ILE B 1 286 ? -23.875 7.859 18.547 1 97.75 286 ILE B O 1
ATOM 4838 N N . ARG B 1 287 ? -25.359 6.504 17.562 1 97.25 287 ARG B N 1
ATOM 4839 C CA . ARG B 1 287 ? -24.391 5.449 17.312 1 97.25 287 ARG B CA 1
ATOM 4840 C C . ARG B 1 287 ? -23.328 5.91 16.328 1 97.25 287 ARG B C 1
ATOM 4842 O O . ARG B 1 287 ? -22.156 5.547 16.453 1 97.25 287 ARG B O 1
ATOM 4849 N N . TYR B 1 288 ? -23.75 6.688 15.344 1 97.81 288 TYR B N 1
ATOM 4850 C CA . TYR B 1 288 ? -22.828 7.238 14.367 1 97.81 288 TYR B CA 1
ATOM 4851 C C . TYR B 1 288 ? -21.781 8.125 15.039 1 97.81 288 TYR B C 1
ATOM 4853 O O . TYR B 1 288 ? -20.594 8.008 14.773 1 97.81 288 TYR B O 1
ATOM 4861 N N . ARG B 1 289 ? -22.188 9 15.93 1 97.94 289 ARG B N 1
ATOM 4862 C CA . ARG B 1 289 ? -21.297 9.93 16.609 1 97.94 289 ARG B CA 1
ATOM 4863 C C . ARG B 1 289 ? -20.328 9.195 17.531 1 97.94 289 ARG B C 1
ATOM 4865 O O . ARG B 1 289 ? -19.156 9.555 17.609 1 97.94 289 ARG B O 1
ATOM 4872 N N . ILE B 1 290 ? -20.844 8.164 18.172 1 97.94 290 ILE B N 1
ATOM 4873 C CA . ILE B 1 290 ? -20 7.348 19.031 1 97.94 290 ILE B CA 1
ATOM 4874 C C . ILE B 1 290 ? -18.938 6.652 18.172 1 97.94 290 ILE B C 1
ATOM 4876 O O . ILE B 1 290 ? -17.75 6.672 18.516 1 97.94 290 ILE B O 1
ATOM 4880 N N . GLY B 1 291 ? -19.375 6.02 17.094 1 97.88 291 GLY B N 1
ATOM 4881 C CA . GLY B 1 291 ? -18.453 5.336 16.188 1 97.88 291 GLY B CA 1
ATOM 4882 C C . GLY B 1 291 ? -17.422 6.262 15.586 1 97.88 291 GLY B C 1
ATOM 4883 O O . GLY B 1 291 ? -16.25 5.891 15.453 1 97.88 291 GLY B O 1
ATOM 4884 N N . ARG B 1 292 ? -17.859 7.43 15.203 1 98.12 292 ARG B N 1
ATOM 4885 C CA . ARG B 1 292 ? -16.953 8.438 14.656 1 98.12 292 ARG B CA 1
ATOM 4886 C C . ARG B 1 292 ? -15.883 8.828 15.664 1 98.12 292 ARG B C 1
ATOM 4888 O O . ARG B 1 292 ? -14.711 8.953 15.32 1 98.12 292 ARG B O 1
ATOM 4895 N N . GLN B 1 293 ? -16.297 9.023 16.906 1 98.31 293 GLN B N 1
ATOM 4896 C CA . GLN B 1 293 ? -15.352 9.352 17.969 1 98.31 293 GLN B CA 1
ATOM 4897 C C . GLN B 1 293 ? -14.375 8.195 18.219 1 98.31 293 GLN B C 1
ATOM 4899 O O . GLN B 1 293 ? -13.195 8.422 18.484 1 98.31 293 GLN B O 1
ATOM 4904 N N . GLU B 1 294 ? -14.898 6.992 18.156 1 98.12 294 GLU B N 1
ATOM 4905 C CA . GLU B 1 294 ? -14.047 5.824 18.328 1 98.12 294 GLU B CA 1
ATOM 4906 C C . GLU B 1 294 ? -13.016 5.727 17.203 1 98.12 294 GLU B C 1
ATOM 4908 O O . GLU B 1 294 ? -11.844 5.43 17.453 1 98.12 294 GLU B O 1
ATOM 4913 N N . PHE B 1 295 ? -13.453 5.93 16.016 1 98.19 295 PHE B N 1
ATOM 4914 C CA . PHE B 1 295 ? -12.531 5.938 14.891 1 98.19 295 PHE B CA 1
ATOM 4915 C C . PHE B 1 295 ? -11.43 6.973 15.102 1 98.19 295 PHE B C 1
ATOM 4917 O O . PHE B 1 295 ? -10.25 6.68 14.906 1 98.19 295 PHE B O 1
ATOM 4924 N N . TRP B 1 296 ? -11.82 8.195 15.562 1 98.5 296 TRP B N 1
ATOM 4925 C CA . TRP B 1 296 ? -10.852 9.258 15.828 1 98.5 296 TRP B CA 1
ATOM 4926 C C . TRP B 1 296 ? -9.844 8.812 16.891 1 98.5 296 TRP B C 1
ATOM 4928 O O . TRP B 1 296 ? -8.641 9.039 16.734 1 98.5 296 TRP B O 1
ATOM 4938 N N . SER B 1 297 ? -10.352 8.188 17.875 1 98.25 297 SER B N 1
ATOM 4939 C CA . SER B 1 297 ? -9.492 7.75 18.969 1 98.25 297 SER B CA 1
ATOM 4940 C C . SER B 1 297 ? -8.492 6.703 18.5 1 98.25 297 SER B C 1
ATOM 4942 O O . SER B 1 297 ? -7.355 6.66 18.984 1 98.25 297 SER B O 1
ATOM 4944 N N . GLU B 1 298 ? -8.875 5.875 17.562 1 97.88 298 GLU B N 1
ATOM 4945 C CA . GLU B 1 298 ? -8.031 4.797 17.062 1 97.88 298 GLU B CA 1
ATOM 4946 C C . GLU B 1 298 ? -7.129 5.273 15.93 1 97.88 298 GLU B C 1
ATOM 4948 O O . GLU B 1 298 ? -6.211 4.562 15.516 1 97.88 298 GLU B O 1
ATOM 4953 N N . LEU B 1 299 ? -7.363 6.445 15.453 1 98.12 299 LEU B N 1
ATOM 4954 C CA . LEU B 1 299 ? -6.73 6.938 14.227 1 98.12 299 LEU B CA 1
ATOM 4955 C C . LEU B 1 299 ? -5.215 6.801 14.312 1 98.12 299 LEU B C 1
ATOM 4957 O O . LEU B 1 299 ? -4.586 6.262 13.398 1 98.12 299 LEU B O 1
ATOM 4961 N N . PRO B 1 300 ? -4.543 7.215 15.438 1 98.31 300 PRO B N 1
ATOM 4962 C CA . PRO B 1 300 ? -3.084 7.066 15.484 1 98.31 300 PRO B CA 1
ATOM 4963 C C . PRO B 1 300 ? -2.635 5.609 15.391 1 98.31 300 PRO B C 1
ATOM 4965 O O . PRO B 1 300 ? -1.615 5.316 14.766 1 98.31 300 PRO B O 1
ATOM 4968 N N . SER B 1 301 ? -3.428 4.703 15.891 1 97.81 301 SER B N 1
ATOM 4969 C CA . SER B 1 301 ? -3.039 3.299 15.945 1 97.81 301 SER B CA 1
ATOM 4970 C C . SER B 1 301 ? -3.025 2.674 14.555 1 97.81 301 SER B C 1
ATOM 4972 O O . SER B 1 301 ? -2.26 1.743 14.297 1 97.81 301 SER B O 1
ATOM 4974 N N . TYR B 1 302 ? -3.846 3.203 13.641 1 96.5 302 TYR B N 1
ATOM 4975 C CA . TYR B 1 302 ? -3.852 2.684 12.281 1 96.5 302 TYR B CA 1
ATOM 4976 C C . TYR B 1 302 ? -2.508 2.92 11.602 1 96.5 302 TYR B C 1
ATOM 4978 O O . TYR B 1 302 ? -2.17 2.242 10.625 1 96.5 302 TYR B O 1
ATOM 4986 N N . PHE B 1 303 ? -1.748 3.885 12.125 1 97.12 303 PHE B N 1
ATOM 4987 C CA . PHE B 1 303 ? -0.479 4.262 11.508 1 97.12 303 PHE B CA 1
ATOM 4988 C C . PHE B 1 303 ? 0.689 3.896 12.422 1 97.12 303 PHE B C 1
ATOM 4990 O O . PHE B 1 303 ? 1.758 4.508 12.336 1 97.12 303 PHE B O 1
ATOM 4997 N N . ASP B 1 304 ? 0.449 2.984 13.328 1 94.5 304 ASP B N 1
ATOM 4998 C CA . ASP B 1 304 ? 1.462 2.469 14.242 1 94.5 304 ASP B CA 1
ATOM 4999 C C . ASP B 1 304 ? 2.033 3.584 15.117 1 94.5 304 ASP B C 1
ATOM 5001 O O . ASP B 1 304 ? 3.246 3.66 15.32 1 94.5 304 ASP B O 1
ATOM 5005 N N . LEU B 1 305 ? 1.232 4.547 15.43 1 97 305 LEU B N 1
ATOM 5006 C CA . LEU B 1 305 ? 1.598 5.617 16.359 1 97 305 LEU B CA 1
ATOM 5007 C C . LEU B 1 305 ? 0.989 5.383 17.734 1 97 305 LEU B C 1
ATOM 5009 O O . LEU B 1 305 ? 0.037 4.613 17.875 1 97 305 LEU B O 1
ATOM 5013 N N . ASP B 1 306 ? 1.523 6 18.719 1 95.5 306 ASP B N 1
ATOM 5014 C CA . ASP B 1 306 ? 0.954 5.965 20.062 1 95.5 306 ASP B CA 1
ATOM 5015 C C . ASP B 1 306 ? -0.385 6.699 20.109 1 95.5 306 ASP B C 1
ATOM 5017 O O . ASP B 1 306 ? -0.77 7.359 19.141 1 95.5 306 ASP B O 1
ATOM 5021 N N . ASN B 1 307 ? -1.032 6.523 21.266 1 95.69 307 ASN B N 1
ATOM 5022 C CA . ASN B 1 307 ? -2.307 7.215 21.422 1 95.69 307 ASN B CA 1
ATOM 5023 C C . ASN B 1 307 ? -2.127 8.727 21.422 1 95.69 307 ASN B C 1
ATOM 5025 O O . ASN B 1 307 ? -1.011 9.227 21.578 1 95.69 307 ASN B O 1
ATOM 5029 N N . TRP B 1 308 ? -3.186 9.477 21.141 1 96.31 308 TRP B N 1
ATOM 5030 C CA . TRP B 1 308 ? -3.18 10.93 21 1 96.31 308 TRP B CA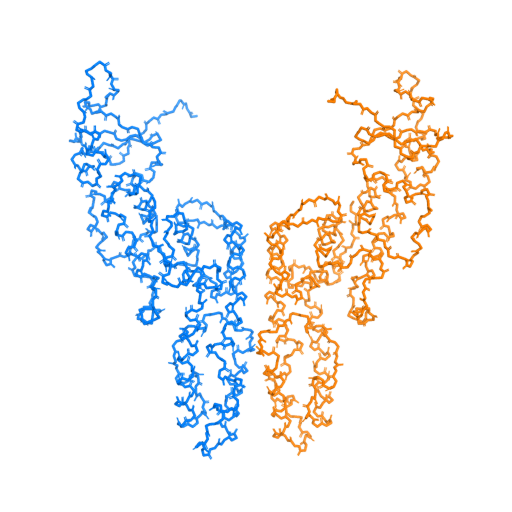 1
ATOM 5031 C C . TRP B 1 308 ? -2.453 11.586 22.172 1 96.31 308 TRP B C 1
ATOM 5033 O O . TRP B 1 308 ? -1.696 12.539 21.984 1 96.31 308 TRP B O 1
ATOM 5043 N N . GLU B 1 309 ? -2.533 11.078 23.359 1 93.62 309 GLU B N 1
ATOM 5044 C CA . GLU B 1 309 ? -1.988 11.672 24.578 1 93.62 309 GLU B CA 1
ATOM 5045 C C . GLU B 1 309 ? -0.466 11.578 24.609 1 93.62 309 GLU B C 1
ATOM 5047 O O . GLU B 1 309 ? 0.204 12.43 25.203 1 93.62 309 GLU B O 1
ATOM 5052 N N . HIS B 1 310 ? 0.038 10.625 23.906 1 93.94 310 HIS B N 1
ATOM 5053 C CA . HIS B 1 310 ? 1.475 10.375 23.969 1 93.94 310 HIS B CA 1
ATOM 5054 C C . HIS B 1 310 ? 2.18 10.93 22.734 1 93.94 310 HIS B C 1
ATOM 5056 O O . HIS B 1 310 ? 3.4 10.812 22.609 1 93.94 310 HIS B O 1
ATOM 5062 N N . LEU B 1 311 ? 1.374 11.469 21.812 1 94.31 311 LEU B N 1
ATOM 5063 C CA . LEU B 1 311 ? 1.99 12.109 20.656 1 94.31 311 LEU B CA 1
ATOM 5064 C C . LEU B 1 311 ? 2.471 13.516 21 1 94.31 311 LEU B C 1
ATOM 5066 O O . LEU B 1 311 ? 1.66 14.43 21.188 1 94.31 311 LEU B O 1
ATOM 5070 N N . THR B 1 312 ? 3.779 13.672 21.172 1 89 312 THR B N 1
ATOM 5071 C CA . THR B 1 312 ? 4.363 14.938 21.609 1 89 312 THR B CA 1
ATOM 5072 C C . THR B 1 312 ? 5.133 15.594 20.453 1 89 312 THR B C 1
ATOM 5074 O O . THR B 1 312 ? 5.57 14.922 19.531 1 89 312 THR B O 1
ATOM 5077 N N . ASP B 1 313 ? 5.094 16.906 20.516 1 89.12 313 ASP B N 1
ATOM 5078 C CA . ASP B 1 313 ? 5.871 17.703 19.562 1 89.12 313 ASP B CA 1
ATOM 5079 C C . ASP B 1 313 ? 7.164 18.219 20.203 1 89.12 313 ASP B C 1
ATOM 5081 O O . ASP B 1 313 ? 7.129 18.984 21.156 1 89.12 313 ASP B O 1
ATOM 5085 N N . SER B 1 314 ? 8.281 17.531 19.875 1 80.06 314 SER B N 1
ATOM 5086 C CA . SER B 1 314 ? 9.602 17.953 20.344 1 80.06 314 SER B CA 1
ATOM 5087 C C . SER B 1 314 ? 10.492 18.375 19.172 1 80.06 314 SER B C 1
ATOM 5089 O O . SER B 1 314 ? 11.438 17.672 18.828 1 80.06 314 SER B O 1
ATOM 5091 N N . PRO B 1 315 ? 10.117 19.5 18.594 1 68.19 315 PRO B N 1
ATOM 5092 C CA . PRO B 1 315 ? 10.914 19.875 17.422 1 68.19 315 PRO B CA 1
ATOM 5093 C C . PRO B 1 315 ? 12.406 20 17.734 1 68.19 315 PRO B C 1
ATOM 5095 O O . PRO B 1 315 ? 12.773 20.516 18.797 1 68.19 315 PRO B O 1
ATOM 5098 N N . THR B 1 316 ? 13.328 18.875 17.297 1 54.56 316 THR B N 1
ATOM 5099 C CA . THR B 1 316 ? 14.773 18.906 17.516 1 54.56 316 THR B CA 1
ATOM 5100 C C . THR B 1 316 ? 15.43 19.938 16.609 1 54.56 316 THR B C 1
ATOM 5102 O O . THR B 1 316 ? 14.945 20.203 15.508 1 54.56 316 THR B O 1
#